Protein AF-0000000078811453 (afdb_homodimer)

Foldseek 3Di:
DVVLVVQDDAFQAFDQDADDPVVLVVLLVVLLPFDADVPLLQKDKDKDQDQVLLVLCCVLLVNRPSSNRFRIKIWMKGHCPVVCVVQVVVVHHDPQLAQVNVVRSLVSRVSSVVSSQSVLSVVQKHKHKRQSCLLRFVSVCVSVVPAARITTGIMMGMHHHPDRDDDDDDWDPVVPDDDPDDDDDDPVNVCVRCVVVQPDPVLVVLCVVVVHDGSVCCCDPPPPHPVSVVVSVVVSVVVSVVSRHHD/DVVLVVQDDAFQAFDQDADDPVNLVVLLVVLLPFDADVPLLQKDKDKDQDQVLLVLCCVLLVNRPSSNRFRIKIWMKGHCPVVCVVQVVVVHHDPQLAQVNSVRSLVSRVSSVVSSQSVLSVVQKHKHKRQSCLLRFVSVCVSVVPAARITTGIMMGMHHHPDRDDDADDWDPVVPDDDPDDDDDDPVRVCVRCVVVQPDPVLVVLCVVVVHDGSVCCCDPPPPHPVSVVVSVVVSVVVSVVSRHHD

InterPro domains:
  IPR000415 Nitroreductase-like [G3DSA:3.40.109.10] (1-247)
  IPR000415 Nitroreductase-like [SSF55469] (2-246)
  IPR016446 Flavin oxidoreductase Frp family [PIRSF005426] (1-246)
  IPR016446 Flavin oxidoreductase Frp family [PTHR43425] (2-246)
  IPR016446 Flavin oxidoreductase Frp family [cd02146] (1-229)
  IPR029479 Nitroreductase [PF00881] (5-160)

Secondary structure (DSSP, 8-state):
-HHHHHT------B-SPPPPHHHHHHHHHHHTTS--GGG---EEEEEE--HHHHHHHGGGGTT-HHHHHSSEEEEEEEE-HHHHHHHHHTT------SHHHHHHHHHHHHHHHHHHHHHHHHTT-EEEEEGGGGTSHHHHHHHHT--TTEEEEEEEEEE-BS--PPPPP---GGGTEEESS--PPPHHHHHHHHHHHHHSHHHHHHHHHTT-SSHHHIIIIIIS-HHHHHHHHHHHHHHHHHTTS--/-HHHHHT------B-SPPPPHHHHHHHHHHHTTS--GGG---EEEEEE--HHHHHHHGGGGTT-HHHHHSSEEEEEEEE-HHHHHHHHHTT------SHHHHHHHHHHHHHHHHHHHHHHHHTT-EEEEEGGGGTSHHHHHHHHT--TTEEEEEEEEEE-BS--PPPPP---GGGTEEESS--PPPHHHHHHHHHHHHHSHHHHHHHHHTT-SSHHHHIIIIIS-HHHHHHHHHHHHHHHHHTTS--

Solvent-accessible surface area (backbone atoms only — not comparable to full-atom values): 25233 Å² total; per-residue (Å²): 98,66,67,54,43,65,64,46,56,74,32,70,48,47,32,86,58,69,77,56,66,68,58,53,49,49,44,50,51,43,14,64,49,40,75,46,68,90,70,63,63,24,34,33,36,32,43,35,64,52,67,68,59,29,56,68,48,20,65,41,48,74,56,45,65,36,54,64,56,26,44,34,35,36,38,38,17,22,24,51,38,68,55,44,53,45,17,53,74,39,82,20,68,72,48,64,43,22,51,41,42,44,52,52,14,42,51,26,26,44,30,26,51,42,43,28,52,55,51,38,42,69,72,61,34,27,38,31,81,35,73,38,31,48,61,31,39,65,59,48,35,62,72,28,50,48,52,64,36,39,44,63,57,37,31,34,31,34,27,36,54,63,60,83,68,81,68,76,87,75,70,56,62,74,76,30,52,27,72,61,32,56,72,82,77,48,76,66,51,46,51,64,55,42,47,62,63,61,66,36,67,70,46,47,48,51,18,60,75,65,72,45,92,28,59,40,29,43,44,26,70,67,75,56,22,34,69,59,42,50,50,32,20,54,49,41,55,52,49,38,40,71,24,37,28,60,103,98,66,66,54,42,66,65,46,54,74,31,70,47,45,32,87,58,70,76,55,66,68,58,54,49,49,44,50,51,43,14,65,49,42,75,46,69,90,72,62,63,25,34,33,35,31,41,36,63,53,67,68,59,29,57,68,48,19,64,42,48,74,56,44,64,37,54,64,56,26,45,34,36,37,39,37,17,21,23,52,38,69,55,42,52,45,17,54,74,40,82,22,65,72,47,64,43,22,50,43,43,44,51,52,15,41,50,25,26,43,30,25,51,43,42,28,52,52,50,39,42,70,72,61,33,29,38,31,83,36,73,38,31,49,60,32,38,63,57,47,34,63,73,28,52,48,54,64,38,39,44,62,57,37,31,36,32,34,27,36,54,62,59,83,66,81,69,77,87,75,70,56,62,75,75,31,52,24,74,60,33,57,73,85,78,50,73,66,51,46,51,64,55,43,47,63,64,62,65,35,66,70,44,47,48,51,18,59,76,65,70,44,94,29,61,42,29,42,42,26,70,64,76,55,22,34,70,58,41,49,51,32,22,54,48,41,55,52,48,39,41,73,25,36,29,60,103

Structure (mmCIF, N/CA/C/O backbone):
data_AF-0000000078811453-model_v1
#
loop_
_entity.id
_entity.type
_entity.pdbx_description
1 polymer 'Nitroreductase domain-containing protein'
#
loop_
_atom_site.group_PDB
_atom_site.id
_atom_site.type_symbol
_atom_site.label_atom_id
_atom_site.label_alt_id
_atom_site.label_comp_id
_atom_site.label_asym_id
_atom_site.label_entity_id
_atom_site.label_seq_id
_atom_site.pdbx_PDB_ins_code
_atom_site.Cartn_x
_atom_site.Cartn_y
_atom_site.Cartn_z
_atom_site.occupancy
_atom_site.B_iso_or_equiv
_atom_site.auth_seq_id
_atom_site.auth_comp_id
_atom_site.auth_asym_id
_atom_site.auth_atom_id
_atom_site.pdbx_PDB_model_num
ATOM 1 N N . MET A 1 1 ? 2.217 -11.617 17.172 1 82.31 1 MET A N 1
ATOM 2 C CA . MET A 1 1 ? 2.178 -10.945 15.867 1 82.31 1 MET A CA 1
ATOM 3 C C . MET A 1 1 ? 2.861 -11.781 14.797 1 82.31 1 MET A C 1
ATOM 5 O O . MET A 1 1 ? 2.25 -12.117 13.781 1 82.31 1 MET A O 1
ATOM 9 N N . PHE A 1 2 ? 3.971 -12.281 15.203 1 90.19 2 PHE A N 1
ATOM 10 C CA . PHE A 1 2 ? 4.719 -13.062 14.219 1 90.19 2 PHE A CA 1
ATOM 11 C C . PHE A 1 2 ? 3.953 -14.32 13.828 1 90.19 2 PHE A C 1
ATOM 13 O O . PHE A 1 2 ? 3.803 -14.617 12.641 1 90.19 2 PHE A O 1
ATOM 20 N N . GLU A 1 3 ? 3.373 -14.906 14.844 1 94.06 3 GLU A N 1
ATOM 21 C CA . GLU A 1 3 ? 2.645 -16.141 14.57 1 94.06 3 GLU A CA 1
ATOM 22 C C . GLU A 1 3 ? 1.384 -15.867 13.758 1 94.06 3 GLU A C 1
ATOM 24 O O . GLU A 1 3 ? 1.032 -16.641 12.867 1 94.06 3 GLU A O 1
ATOM 29 N N . THR A 1 4 ? 0.719 -14.758 14.086 1 95.06 4 THR A N 1
ATOM 30 C CA . THR A 1 4 ? -0.483 -14.375 13.352 1 95.06 4 THR A CA 1
ATOM 31 C C . THR A 1 4 ? -0.162 -14.125 11.883 1 95.06 4 THR A C 1
ATOM 33 O O . THR A 1 4 ? -0.868 -14.609 10.992 1 95.06 4 THR A O 1
ATOM 36 N N . VAL A 1 5 ? 0.949 -13.445 11.602 1 97.12 5 VAL A N 1
ATOM 37 C CA . VAL A 1 5 ? 1.33 -13.117 10.234 1 97.12 5 VAL A CA 1
ATOM 38 C C . VAL A 1 5 ? 1.809 -14.375 9.508 1 97.12 5 VAL A C 1
ATOM 40 O O . VAL A 1 5 ? 1.456 -14.602 8.352 1 97.12 5 VAL A O 1
ATOM 43 N N . LYS A 1 6 ? 2.555 -15.219 10.219 1 96.75 6 LYS A N 1
ATOM 44 C CA . LYS A 1 6 ? 3.088 -16.438 9.617 1 96.75 6 LYS A CA 1
ATOM 45 C C . LYS A 1 6 ? 1.965 -17.391 9.211 1 96.75 6 LYS A C 1
ATOM 47 O O . LYS A 1 6 ? 2.113 -18.156 8.266 1 96.75 6 LYS A O 1
ATOM 52 N N . ASN A 1 7 ? 0.853 -17.297 9.914 1 95.5 7 ASN A N 1
ATOM 53 C CA . ASN A 1 7 ? -0.249 -18.219 9.664 1 95.5 7 ASN A CA 1
ATOM 54 C C . ASN A 1 7 ? -1.373 -17.562 8.875 1 95.5 7 ASN A C 1
ATOM 56 O O . ASN A 1 7 ? -2.477 -18.094 8.781 1 95.5 7 ASN A O 1
ATOM 60 N N . ARG A 1 8 ? -1.13 -16.5 8.266 1 96.69 8 ARG A N 1
ATOM 61 C CA . ARG A 1 8 ? -2.154 -15.75 7.559 1 96.69 8 ARG A CA 1
ATOM 62 C C . ARG A 1 8 ? -2.721 -16.547 6.391 1 96.69 8 ARG A C 1
ATOM 64 O O . ARG A 1 8 ? -1.98 -17.234 5.684 1 96.69 8 ARG A O 1
ATOM 71 N N . ARG A 1 9 ? -4.016 -16.406 6.305 1 96 9 ARG A N 1
ATOM 72 C CA . ARG A 1 9 ? -4.801 -16.922 5.191 1 96 9 ARG A CA 1
ATOM 73 C C . ARG A 1 9 ? -5.914 -15.961 4.801 1 96 9 ARG A C 1
ATOM 75 O O . ARG A 1 9 ? -6.441 -15.234 5.652 1 96 9 ARG A O 1
ATOM 82 N N . THR A 1 10 ? -6.199 -15.984 3.518 1 97.69 10 THR A N 1
ATOM 83 C CA . THR A 1 10 ? -7.391 -15.258 3.094 1 97.69 10 THR A CA 1
ATOM 84 C C . THR A 1 10 ? -8.656 -16 3.516 1 97.69 10 THR A C 1
ATOM 86 O O . THR A 1 10 ? -8.789 -17.203 3.271 1 97.69 10 THR A O 1
ATOM 89 N N . ILE A 1 11 ? -9.531 -15.312 4.219 1 98.38 11 ILE A N 1
ATOM 90 C CA . ILE A 1 11 ? -10.789 -15.883 4.695 1 98.38 11 ILE A CA 1
ATOM 91 C C . ILE A 1 11 ? -11.945 -15.359 3.85 1 98.38 11 ILE A C 1
ATOM 93 O O . ILE A 1 11 ? -12.18 -14.148 3.789 1 98.38 11 ILE A O 1
ATOM 97 N N . ARG A 1 12 ? -12.773 -16.281 3.268 1 98 12 ARG A N 1
ATOM 98 C CA . ARG A 1 12 ? -13.828 -15.852 2.357 1 98 12 ARG A CA 1
ATOM 99 C C . ARG A 1 12 ? -15.195 -16.297 2.865 1 98 12 ARG A C 1
ATOM 101 O O . ARG A 1 12 ? -16.219 -16 2.246 1 98 12 ARG A O 1
ATOM 108 N N . LYS A 1 13 ? -15.203 -17.047 3.936 1 98.31 13 LYS A N 1
ATOM 109 C CA . LYS A 1 13 ? -16.422 -17.469 4.609 1 98.31 13 LYS A CA 1
ATOM 110 C C . LYS A 1 13 ? -16.453 -17 6.062 1 98.31 13 LYS A C 1
ATOM 112 O O . LYS A 1 13 ? -15.484 -17.219 6.801 1 98.31 13 LYS A O 1
ATOM 117 N N . TYR A 1 14 ? -17.562 -16.422 6.457 1 98.44 14 TYR A N 1
ATOM 118 C CA . TYR A 1 14 ? -17.625 -15.797 7.773 1 98.44 14 TYR A CA 1
ATOM 119 C C . TYR A 1 14 ? -18.797 -16.359 8.57 1 98.44 14 TYR A C 1
ATOM 121 O O . TYR A 1 14 ? -19.828 -16.75 8 1 98.44 14 TYR A O 1
ATOM 129 N N . LEU A 1 15 ? -18.609 -16.359 9.852 1 97.94 15 LEU A N 1
ATOM 130 C CA . LEU A 1 15 ? -19.75 -16.594 10.742 1 97.94 15 LEU A CA 1
ATOM 131 C C . LEU A 1 15 ? -20.734 -15.438 10.664 1 97.94 15 LEU A C 1
ATOM 133 O O . LEU A 1 15 ? -20.375 -14.328 10.273 1 97.94 15 LEU A O 1
ATOM 137 N N . LEU A 1 16 ? -21.953 -15.68 11.164 1 94.94 16 LEU A N 1
ATOM 138 C CA . LEU A 1 16 ? -23 -14.664 11.156 1 94.94 16 LEU A CA 1
ATOM 139 C C . LEU A 1 16 ? -22.766 -13.641 12.266 1 94.94 16 LEU A C 1
ATOM 141 O O . LEU A 1 16 ? -23.328 -12.547 12.227 1 94.94 16 LEU A O 1
ATOM 145 N N . LYS A 1 17 ? -21.922 -13.977 13.109 1 97 17 LYS A N 1
ATOM 146 C CA . LYS A 1 17 ? -21.625 -13.102 14.234 1 97 17 LYS A CA 1
ATOM 147 C C . LYS A 1 17 ? -21.078 -11.758 13.75 1 97 17 LYS A C 1
ATOM 149 O O . LYS A 1 17 ? -20.109 -11.703 13 1 97 17 LYS A O 1
ATOM 154 N N . ASP A 1 18 ? -21.734 -10.648 14.203 1 97.44 18 ASP A N 1
ATOM 155 C CA . ASP A 1 18 ? -21.328 -9.305 13.812 1 97.44 18 ASP A CA 1
ATOM 156 C C . ASP A 1 18 ? -20.062 -8.875 14.578 1 97.44 18 ASP A C 1
ATOM 158 O O . ASP A 1 18 ? -19.688 -9.516 15.555 1 97.44 18 ASP A O 1
ATOM 162 N N . ILE A 1 19 ? -19.422 -7.844 14.062 1 98.44 19 ILE A N 1
ATOM 163 C CA . ILE A 1 19 ? -18.312 -7.207 14.75 1 98.44 19 ILE A CA 1
ATOM 164 C C . ILE A 1 19 ? -18.812 -6.02 15.57 1 98.44 19 ILE A C 1
ATOM 166 O O . ILE A 1 19 ? -19.453 -5.113 15.023 1 98.44 19 ILE A O 1
ATOM 170 N N . ALA A 1 20 ? -18.531 -5.969 16.844 1 98.19 20 ALA A N 1
ATOM 171 C CA . ALA A 1 20 ? -18.953 -4.852 17.688 1 98.19 20 ALA A CA 1
ATOM 172 C C . ALA A 1 20 ? -18.375 -3.535 17.172 1 98.19 20 ALA A C 1
ATOM 174 O O . ALA A 1 20 ? -17.188 -3.459 16.828 1 98.19 20 ALA A O 1
ATOM 175 N N . PRO A 1 21 ? -19.234 -2.512 17.125 1 97.62 21 PRO A N 1
ATOM 176 C CA . PRO A 1 21 ? -18.75 -1.218 16.625 1 97.62 21 PRO A CA 1
ATOM 177 C C . PRO A 1 21 ? -17.531 -0.713 17.375 1 97.62 21 PRO A C 1
ATOM 179 O O . PRO A 1 21 ? -16.609 -0.141 16.781 1 97.62 21 PRO A O 1
ATOM 182 N N . ASP A 1 22 ? -17.484 -0.909 18.641 1 98.19 22 ASP A N 1
ATOM 183 C CA . ASP A 1 22 ? -16.359 -0.442 19.453 1 98.19 22 ASP A CA 1
ATOM 184 C C . ASP A 1 22 ? -15.062 -1.122 19.016 1 98.19 22 ASP A C 1
ATOM 186 O O . ASP A 1 22 ? -14.008 -0.486 18.969 1 98.19 22 ASP A O 1
ATOM 190 N N . LEU A 1 23 ? -15.141 -2.422 18.766 1 98.5 23 LEU A N 1
ATOM 191 C CA . LEU A 1 23 ? -13.961 -3.154 18.312 1 98.5 23 LEU A CA 1
ATOM 192 C C . LEU A 1 23 ? -13.5 -2.635 16.953 1 98.5 23 LEU A C 1
ATOM 194 O O . LEU A 1 23 ? -12.312 -2.367 16.75 1 98.5 23 LEU A O 1
ATOM 198 N N . LEU A 1 24 ? -14.453 -2.471 16.016 1 98.75 24 LEU A N 1
ATOM 199 C CA . LEU A 1 24 ? -14.109 -1.989 14.68 1 98.75 24 LEU A CA 1
ATOM 200 C C . LEU A 1 24 ? -13.484 -0.6 14.75 1 98.75 24 LEU A C 1
ATOM 202 O O . LEU A 1 24 ? -12.477 -0.335 14.086 1 98.75 24 LEU A O 1
ATOM 206 N N . ASN A 1 25 ? -14.07 0.237 15.539 1 98.56 25 ASN A N 1
ATOM 207 C CA . ASN A 1 25 ? -13.562 1.596 15.68 1 98.56 25 ASN A CA 1
ATOM 208 C C . ASN A 1 25 ? -12.156 1.607 16.281 1 98.56 25 ASN A C 1
ATOM 210 O O . ASN A 1 25 ? -11.297 2.381 15.844 1 98.56 25 ASN A O 1
ATOM 214 N N . ASP A 1 26 ? -11.945 0.775 17.25 1 98.38 26 ASP A N 1
ATOM 215 C CA . ASP A 1 26 ? -10.625 0.692 17.875 1 98.38 26 ASP A CA 1
ATOM 216 C C . ASP A 1 26 ? -9.578 0.209 16.875 1 98.38 26 ASP A C 1
ATOM 218 O O . ASP A 1 26 ? -8.461 0.736 16.828 1 98.38 26 ASP A O 1
ATOM 222 N N . LEU A 1 27 ? -9.906 -0.795 16.094 1 98.69 27 LEU A N 1
ATOM 223 C CA . LEU A 1 27 ? -9.008 -1.32 15.07 1 98.69 27 LEU A CA 1
ATOM 224 C C . LEU A 1 27 ? -8.672 -0.247 14.039 1 98.69 27 LEU A C 1
ATOM 226 O O . LEU A 1 27 ? -7.508 -0.077 13.672 1 98.69 27 LEU A O 1
ATOM 230 N N . LEU A 1 28 ? -9.703 0.5 13.586 1 98.81 28 LEU A N 1
ATOM 231 C CA . LEU A 1 28 ? -9.484 1.553 12.602 1 98.81 28 LEU A CA 1
ATOM 232 C C . LEU A 1 28 ? -8.656 2.689 13.188 1 98.81 28 LEU A C 1
ATOM 234 O O . LEU A 1 28 ? -7.664 3.109 12.594 1 98.81 28 LEU A O 1
ATOM 238 N N . GLU A 1 29 ? -9.008 3.1 14.352 1 98.31 29 GLU A N 1
ATOM 239 C CA . GLU A 1 29 ? -8.273 4.188 14.992 1 98.31 29 GLU A CA 1
ATOM 240 C C . GLU A 1 29 ? -6.805 3.83 15.18 1 98.31 29 GLU A C 1
ATOM 242 O O . GLU A 1 29 ? -5.922 4.648 14.906 1 98.31 29 GLU A O 1
ATOM 247 N N . THR A 1 30 ? -6.559 2.627 15.672 1 98.44 30 THR A N 1
ATOM 248 C CA . THR A 1 30 ? -5.188 2.17 15.867 1 98.44 30 THR A CA 1
ATOM 249 C C . THR A 1 30 ? -4.449 2.08 14.531 1 98.44 30 THR A C 1
ATOM 251 O O . THR A 1 30 ? -3.277 2.443 14.438 1 98.44 30 THR A O 1
ATOM 254 N N . SER A 1 31 ? -5.152 1.652 13.484 1 98.62 31 SER A N 1
ATOM 255 C CA . SER A 1 31 ? -4.516 1.512 12.18 1 98.62 31 SER A CA 1
ATOM 256 C C . SER A 1 31 ? -4.121 2.869 11.602 1 98.62 31 SER A C 1
ATOM 258 O O . SER A 1 31 ? -3.174 2.967 10.82 1 98.62 31 SER A O 1
ATOM 260 N N . PHE A 1 32 ? -4.75 3.941 12.047 1 98.5 32 PHE A N 1
ATOM 261 C CA . PHE A 1 32 ? -4.461 5.285 11.562 1 98.5 32 PHE A CA 1
ATOM 262 C C . PHE A 1 32 ? -3.127 5.781 12.109 1 98.5 32 PHE A C 1
ATOM 264 O O . PHE A 1 32 ? -2.635 6.836 11.695 1 98.5 32 PHE A O 1
ATOM 271 N N . ARG A 1 33 ? -2.428 4.969 12.922 1 98.31 33 ARG A N 1
ATOM 272 C CA . ARG A 1 33 ? -1.082 5.281 13.391 1 98.31 33 ARG A CA 1
ATOM 273 C C . ARG A 1 33 ? -0.036 4.895 12.352 1 98.31 33 ARG A C 1
ATOM 275 O O . ARG A 1 33 ? 1.157 5.133 12.547 1 98.31 33 ARG A O 1
ATOM 282 N N . ALA A 1 34 ? -0.487 4.336 11.234 1 98.12 34 ALA A N 1
ATOM 283 C CA . ALA A 1 34 ? 0.442 4.059 10.141 1 98.12 34 ALA A CA 1
ATOM 284 C C . ALA A 1 34 ? 1.152 5.332 9.688 1 98.12 34 ALA A C 1
ATOM 286 O O . ALA A 1 34 ? 0.644 6.438 9.883 1 98.12 34 ALA A O 1
ATOM 287 N N . SER A 1 35 ? 2.393 5.152 9.133 1 97.94 35 SER A N 1
ATOM 288 C CA . SER A 1 35 ? 3.131 6.285 8.586 1 97.94 35 SER A CA 1
ATOM 289 C C . SER A 1 35 ? 2.32 7.004 7.508 1 97.94 35 SER A C 1
ATOM 291 O O . SER A 1 35 ? 1.513 6.383 6.812 1 97.94 35 SER A O 1
ATOM 293 N N . THR A 1 36 ? 2.453 8.312 7.438 1 97.31 36 THR A N 1
ATOM 294 C CA . THR A 1 36 ? 1.749 9.133 6.457 1 97.31 36 THR A CA 1
ATOM 295 C C . THR A 1 36 ? 2.701 10.117 5.789 1 97.31 36 THR A C 1
ATOM 297 O O . THR A 1 36 ? 3.711 10.508 6.379 1 97.31 36 THR A O 1
ATOM 300 N N . MET A 1 37 ? 2.385 10.422 4.59 1 96.12 37 MET A N 1
ATOM 301 C CA . MET A 1 37 ? 3.105 11.492 3.906 1 96.12 37 MET A CA 1
ATOM 302 C C . MET A 1 37 ? 2.834 12.844 4.57 1 96.12 37 MET A C 1
ATOM 304 O O . MET A 1 37 ? 1.691 13.297 4.613 1 96.12 37 MET A O 1
ATOM 308 N N . GLY A 1 38 ? 3.865 13.406 5.137 1 94.88 38 GLY A N 1
ATOM 309 C CA . GLY A 1 38 ? 3.801 14.758 5.656 1 94.88 38 GLY A CA 1
ATOM 310 C C . GLY A 1 38 ? 2.814 14.914 6.801 1 94.88 38 GLY A C 1
ATOM 311 O O . GLY A 1 38 ? 2.412 16.031 7.133 1 94.88 38 GLY A O 1
ATOM 312 N N . GLY A 1 39 ? 2.33 13.82 7.309 1 96.56 39 GLY A N 1
ATOM 313 C CA . GLY A 1 39 ? 1.313 13.906 8.344 1 96.56 39 GLY A CA 1
ATOM 314 C C . GLY A 1 39 ? -0.032 14.375 7.824 1 96.56 39 GLY A C 1
ATOM 315 O O . GLY A 1 39 ? -0.881 14.82 8.594 1 96.56 39 GLY A O 1
ATOM 316 N N . MET A 1 40 ? -0.294 14.242 6.539 1 98 40 MET A N 1
ATOM 317 C CA . MET A 1 40 ? -1.49 14.797 5.91 1 98 40 MET A CA 1
ATOM 318 C C . MET A 1 40 ? -2.668 13.836 6.039 1 98 40 MET A C 1
ATOM 320 O O . MET A 1 40 ? -3.822 14.242 5.906 1 98 40 MET A O 1
ATOM 324 N N . GLN A 1 41 ? -2.381 12.539 6.328 1 98.56 41 GLN A N 1
ATOM 325 C CA . GLN A 1 41 ? -3.418 11.539 6.555 1 98.56 41 GLN A CA 1
ATOM 326 C C . GLN A 1 41 ? -4.402 11.484 5.391 1 98.56 41 GLN A C 1
ATOM 328 O O . GLN A 1 41 ? -5.594 11.742 5.566 1 98.56 41 GLN A O 1
ATOM 333 N N . LEU A 1 42 ? -3.938 11.031 4.223 1 98.81 42 LEU A N 1
ATOM 334 C CA . LEU A 1 42 ? -4.605 11.141 2.932 1 98.81 42 LEU A CA 1
ATOM 335 C C . LEU A 1 42 ? -5.41 9.883 2.625 1 98.81 42 LEU A C 1
ATOM 337 O O . LEU A 1 42 ? -5.262 9.297 1.551 1 98.81 42 LEU A O 1
ATOM 341 N N . TYR A 1 43 ? -6.32 9.508 3.521 1 98.88 43 TYR A N 1
ATOM 342 C CA . TYR A 1 43 ? -7.121 8.305 3.369 1 98.88 43 TYR A CA 1
ATOM 343 C C . TYR A 1 43 ? -8.508 8.484 3.973 1 98.88 43 TYR A C 1
ATOM 345 O O . TYR A 1 43 ? -8.711 9.344 4.836 1 98.88 43 TYR A O 1
ATOM 353 N N . SER A 1 44 ? -9.453 7.711 3.5 1 98.94 44 SER A N 1
ATOM 354 C CA . SER A 1 44 ? -10.773 7.523 4.094 1 98.94 44 SER A CA 1
ATOM 355 C C . SER A 1 44 ? -11.219 6.066 4 1 98.94 44 SER A C 1
ATOM 357 O O . SER A 1 44 ? -10.773 5.332 3.117 1 98.94 44 SER A O 1
ATOM 359 N N . VAL A 1 45 ? -12.062 5.691 4.93 1 98.94 45 VAL A N 1
ATOM 360 C CA . VAL A 1 45 ? -12.633 4.348 4.953 1 98.94 45 VAL A CA 1
ATOM 361 C C . VAL A 1 45 ? -14.156 4.438 4.977 1 98.94 45 VAL A C 1
ATOM 363 O O . VAL A 1 45 ? -14.727 5.133 5.82 1 98.94 45 VAL A O 1
ATOM 366 N N . ILE A 1 46 ? -14.781 3.783 4.066 1 98.94 46 ILE A N 1
ATOM 367 C CA . ILE A 1 46 ? -16.234 3.648 4.094 1 98.94 46 ILE A CA 1
ATOM 368 C C . ILE A 1 46 ? -16.609 2.301 4.703 1 98.94 46 ILE A C 1
ATOM 370 O O . ILE A 1 46 ? -16.234 1.248 4.176 1 98.94 46 ILE A O 1
ATOM 374 N N . VAL A 1 47 ? -17.344 2.352 5.766 1 98.94 47 VAL A N 1
ATOM 375 C CA . VAL A 1 47 ? -17.828 1.157 6.449 1 98.94 47 VAL A CA 1
ATOM 376 C C . VAL A 1 47 ? -19.234 0.808 5.938 1 98.94 47 VAL A C 1
ATOM 378 O O . VAL A 1 47 ? -20.172 1.602 6.07 1 98.94 47 VAL A O 1
ATOM 381 N N . THR A 1 48 ? -19.375 -0.337 5.375 1 98.88 48 THR A N 1
ATOM 382 C CA . THR A 1 48 ? -20.656 -0.807 4.863 1 98.88 48 THR A CA 1
ATOM 383 C C . THR A 1 48 ? -21.141 -2.02 5.652 1 98.88 48 THR A C 1
ATOM 385 O O . THR A 1 48 ? -20.453 -3.051 5.695 1 98.88 48 THR A O 1
ATOM 388 N N . ARG A 1 49 ? -22.297 -1.939 6.301 1 98.19 49 ARG A N 1
ATOM 389 C CA . ARG A 1 49 ? -22.953 -3.012 7.051 1 98.19 49 ARG A CA 1
ATOM 390 C C . ARG A 1 49 ? -24.328 -3.318 6.477 1 98.19 49 ARG A C 1
ATOM 392 O O . ARG A 1 49 ? -24.812 -4.445 6.598 1 98.19 49 ARG A O 1
ATOM 399 N N . ASP A 1 50 ? -24.922 -2.316 5.863 1 98.19 50 ASP A N 1
ATOM 400 C CA . ASP A 1 50 ? -26.281 -2.41 5.352 1 98.19 50 ASP A CA 1
ATOM 401 C C . ASP A 1 50 ? -26.375 -3.438 4.227 1 98.19 50 ASP A C 1
ATOM 403 O O . ASP A 1 50 ? -25.594 -3.398 3.277 1 98.19 50 ASP A O 1
ATOM 407 N N . THR A 1 51 ? -27.359 -4.285 4.344 1 97.81 51 THR A N 1
ATOM 408 C CA . THR A 1 51 ? -27.531 -5.371 3.385 1 97.81 51 THR A CA 1
ATOM 409 C C . THR A 1 51 ? -27.781 -4.82 1.985 1 97.81 51 THR A C 1
ATOM 411 O O . THR A 1 51 ? -27.25 -5.34 1.001 1 97.81 51 THR A O 1
ATOM 414 N N . GLU A 1 52 ? -28.547 -3.83 1.878 1 98.44 52 GLU A N 1
ATOM 415 C CA . GLU A 1 52 ? -28.859 -3.248 0.576 1 98.44 52 GLU A CA 1
ATOM 416 C C . GLU A 1 52 ? -27.625 -2.623 -0.062 1 98.44 52 GLU A C 1
ATOM 418 O O . GLU A 1 52 ? -27.422 -2.73 -1.273 1 98.44 52 GLU A O 1
ATOM 423 N N . MET A 1 53 ? -26.859 -1.935 0.755 1 98.69 53 MET A N 1
ATOM 424 C CA . MET A 1 53 ? -25.641 -1.313 0.235 1 98.69 53 MET A CA 1
ATOM 425 C C . MET A 1 53 ? -24.656 -2.371 -0.219 1 98.69 53 MET A C 1
ATOM 427 O O . MET A 1 53 ? -23.969 -2.195 -1.23 1 98.69 53 MET A O 1
ATOM 431 N N . LYS A 1 54 ? -24.484 -3.443 0.533 1 98.69 54 LYS A N 1
ATOM 432 C CA . LYS A 1 54 ? -23.625 -4.539 0.112 1 98.69 54 LYS A CA 1
ATOM 433 C C . LYS A 1 54 ? -24.094 -5.137 -1.209 1 98.69 54 LYS A C 1
ATOM 435 O O . LYS A 1 54 ? -23.281 -5.496 -2.062 1 98.69 54 LYS A O 1
ATOM 440 N N . GLU A 1 55 ? -25.391 -5.246 -1.374 1 98.5 55 GLU A N 1
ATOM 441 C CA . GLU A 1 55 ? -25.953 -5.734 -2.627 1 98.5 55 GLU A CA 1
ATOM 442 C C . GLU A 1 55 ? -25.594 -4.812 -3.789 1 98.5 55 GLU A C 1
ATOM 444 O O . GLU A 1 55 ? -25.297 -5.277 -4.891 1 98.5 55 GLU A O 1
ATOM 449 N N . LYS A 1 56 ? -25.672 -3.539 -3.555 1 98.69 56 LYS A N 1
ATOM 450 C CA . LYS A 1 56 ? -25.344 -2.551 -4.578 1 98.69 56 LYS A CA 1
ATOM 451 C C . LYS A 1 56 ? -23.859 -2.6 -4.938 1 98.69 56 LYS A C 1
ATOM 453 O O . LYS A 1 56 ? -23.484 -2.342 -6.082 1 98.69 56 LYS A O 1
ATOM 458 N N . LEU A 1 57 ? -22.984 -2.992 -3.998 1 98.75 57 LEU A N 1
ATOM 459 C CA . LEU A 1 57 ? -21.547 -3.045 -4.211 1 98.75 57 LEU A CA 1
ATOM 460 C C . LEU A 1 57 ? -21.156 -4.34 -4.914 1 98.75 57 LEU A C 1
ATOM 462 O O . LEU A 1 57 ? -20.109 -4.395 -5.582 1 98.75 57 LEU A O 1
ATOM 466 N N . SER A 1 58 ? -21.938 -5.34 -4.758 1 98.62 58 SER A N 1
ATOM 467 C CA . SER A 1 58 ? -21.578 -6.707 -5.117 1 98.62 58 SER A CA 1
ATOM 468 C C . SER A 1 58 ? -21.203 -6.812 -6.59 1 98.62 58 SER A C 1
ATOM 470 O O . SER A 1 58 ? -20.234 -7.48 -6.941 1 98.62 58 SER A O 1
ATOM 472 N N . PRO A 1 59 ? -21.938 -6.062 -7.547 1 98.62 59 PRO A N 1
ATOM 473 C CA . PRO A 1 59 ? -21.578 -6.188 -8.969 1 98.62 59 PRO A CA 1
ATOM 474 C C . PRO A 1 59 ? -20.172 -5.684 -9.273 1 98.62 59 PRO A C 1
ATOM 476 O O . PRO A 1 59 ? -19.5 -6.227 -10.148 1 98.62 59 PRO A O 1
ATOM 479 N N . ALA A 1 60 ? -19.703 -4.668 -8.562 1 98.5 60 ALA A N 1
ATOM 480 C CA . ALA A 1 60 ? -18.359 -4.148 -8.773 1 98.5 60 ALA A CA 1
ATOM 481 C C . ALA A 1 60 ? -17.297 -5.203 -8.445 1 98.5 60 ALA A C 1
ATOM 483 O O . ALA A 1 60 ? -16.172 -5.121 -8.922 1 98.5 60 ALA A O 1
ATOM 484 N N . HIS A 1 61 ? -17.703 -6.152 -7.625 1 98.5 61 HIS A N 1
ATOM 485 C CA . HIS A 1 61 ? -16.797 -7.203 -7.191 1 98.5 61 HIS A CA 1
ATOM 486 C C . HIS A 1 61 ? -17.172 -8.547 -7.809 1 98.5 61 HIS A C 1
ATOM 488 O O . HIS A 1 61 ? -16.984 -9.594 -7.184 1 98.5 61 HIS A O 1
ATOM 494 N N . PHE A 1 62 ? -17.781 -8.492 -8.93 1 97.5 62 PHE A N 1
ATOM 495 C CA . PHE A 1 62 ? -18.156 -9.656 -9.727 1 97.5 62 PHE A CA 1
ATOM 496 C C . PHE A 1 62 ? -19.078 -10.578 -8.938 1 97.5 62 PHE A C 1
ATOM 498 O O . PHE A 1 62 ? -19.016 -11.797 -9.086 1 97.5 62 PHE A O 1
ATOM 505 N N . ASN A 1 63 ? -19.844 -10.117 -8.023 1 97.94 63 ASN A N 1
ATOM 506 C CA . ASN A 1 63 ? -20.844 -10.812 -7.215 1 97.94 63 ASN A CA 1
ATOM 507 C C . ASN A 1 63 ? -20.219 -11.93 -6.383 1 97.94 63 ASN A C 1
ATOM 509 O O . ASN A 1 63 ? -20.844 -12.969 -6.164 1 97.94 63 ASN A O 1
ATOM 513 N N . GLN A 1 64 ? -18.969 -11.719 -6.016 1 97 64 GLN A N 1
ATOM 514 C CA . GLN A 1 64 ? -18.359 -12.664 -5.078 1 97 64 GLN A CA 1
ATOM 515 C C . GLN A 1 64 ? -19.156 -12.742 -3.785 1 97 64 GLN A C 1
ATOM 517 O O . GLN A 1 64 ? -19.5 -11.719 -3.193 1 97 64 GLN A O 1
ATOM 522 N N . PRO A 1 65 ? -19.391 -13.938 -3.24 1 96.94 65 PRO A N 1
ATOM 523 C CA . PRO A 1 65 ? -20.344 -14.125 -2.148 1 96.94 65 PRO A CA 1
ATOM 524 C C . PRO A 1 65 ? -19.922 -13.406 -0.866 1 96.94 65 PRO A C 1
ATOM 526 O O . PRO A 1 65 ? -20.781 -12.969 -0.09 1 96.94 65 PRO A O 1
ATOM 529 N N . MET A 1 66 ? -18.656 -13.258 -0.619 1 96.31 66 MET A N 1
ATOM 530 C CA . MET A 1 66 ? -18.203 -12.711 0.657 1 96.31 66 MET A CA 1
ATOM 531 C C . MET A 1 66 ? -18.594 -11.242 0.79 1 96.31 66 MET A C 1
ATOM 533 O O . MET A 1 66 ? -18.656 -10.711 1.9 1 96.31 66 MET A O 1
ATOM 537 N N . VAL A 1 67 ? -18.844 -10.547 -0.35 1 98.31 67 VAL A N 1
ATOM 538 C CA . VAL A 1 67 ? -19.25 -9.141 -0.274 1 98.31 67 VAL A CA 1
ATOM 539 C C . VAL A 1 67 ? -20.609 -9.031 0.429 1 98.31 67 VAL A C 1
ATOM 541 O O . VAL A 1 67 ? -20.781 -8.211 1.327 1 98.31 67 VAL A O 1
ATOM 544 N N . LYS A 1 68 ? -21.5 -9.953 0.131 1 97.88 68 LYS A N 1
ATOM 545 C CA . LYS A 1 68 ? -22.844 -9.938 0.723 1 97.88 68 LYS A CA 1
ATOM 546 C C . LYS A 1 68 ? -22.844 -10.609 2.09 1 97.88 68 LYS A C 1
ATOM 548 O O . LYS A 1 68 ? -23.578 -10.203 2.988 1 97.88 68 LYS A O 1
ATOM 553 N N . ASN A 1 69 ? -21.984 -11.555 2.295 1 97.5 69 ASN A N 1
ATOM 554 C CA . ASN A 1 69 ? -22.078 -12.43 3.461 1 97.5 69 ASN A CA 1
ATOM 555 C C . ASN A 1 69 ? -21.234 -11.914 4.617 1 97.5 69 ASN A C 1
ATOM 557 O O . ASN A 1 69 ? -21.453 -12.297 5.77 1 97.5 69 ASN A O 1
ATOM 561 N N . ALA A 1 70 ? -20.219 -11.133 4.336 1 98.38 70 ALA A N 1
ATOM 562 C CA . ALA A 1 70 ? -19.391 -10.602 5.422 1 98.38 70 ALA A CA 1
ATOM 563 C C . ALA A 1 70 ? -20.203 -9.664 6.309 1 98.38 70 ALA A C 1
ATOM 565 O O . ALA A 1 70 ? -21.031 -8.898 5.82 1 98.38 70 ALA A O 1
ATOM 566 N N . PRO A 1 71 ? -19.969 -9.703 7.605 1 98.44 71 PRO A N 1
ATOM 567 C CA . PRO A 1 71 ? -20.688 -8.766 8.469 1 98.44 71 PRO A CA 1
ATOM 568 C C . PRO A 1 71 ? -20.328 -7.305 8.18 1 98.44 71 PRO A C 1
ATOM 570 O O . PRO A 1 71 ? -21.172 -6.418 8.344 1 98.44 71 PRO A O 1
ATOM 573 N N . VAL A 1 72 ? -19.078 -7.023 7.758 1 98.69 72 VAL A N 1
ATOM 574 C CA . VAL A 1 72 ? -18.641 -5.668 7.438 1 98.69 72 VAL A CA 1
ATOM 575 C C . VAL A 1 72 ? -17.812 -5.672 6.156 1 98.69 72 VAL A C 1
ATOM 577 O O . VAL A 1 72 ? -16.984 -6.555 5.953 1 98.69 72 VAL A O 1
ATOM 580 N N . VAL A 1 73 ? -18.078 -4.715 5.289 1 98.94 73 VAL A N 1
ATOM 581 C CA . VAL A 1 73 ? -17.281 -4.422 4.102 1 98.94 73 VAL A CA 1
ATOM 582 C C . VAL A 1 73 ? -16.641 -3.047 4.238 1 98.94 73 VAL A C 1
ATOM 584 O O . VAL A 1 73 ? -17.328 -2.053 4.496 1 98.94 73 VAL A O 1
ATOM 587 N N . LEU A 1 74 ? -15.32 -3.004 4.16 1 99 74 LEU A N 1
ATOM 588 C CA . LEU A 1 74 ? -14.578 -1.758 4.293 1 99 74 LEU A CA 1
ATOM 589 C C . LEU A 1 74 ? -13.945 -1.357 2.963 1 99 74 LEU A C 1
ATOM 591 O O . LEU A 1 74 ? -13.141 -2.105 2.402 1 99 74 LEU A O 1
ATOM 595 N N . THR A 1 75 ? -14.32 -0.218 2.422 1 99 75 THR A N 1
ATOM 596 C CA . THR A 1 75 ? -13.656 0.322 1.238 1 99 75 THR A CA 1
ATOM 597 C C . THR A 1 75 ? -12.664 1.413 1.624 1 99 75 THR A C 1
ATOM 599 O O . THR A 1 75 ? -13.047 2.451 2.164 1 99 75 THR A O 1
ATOM 602 N N . PHE A 1 76 ? -11.398 1.165 1.392 1 99 76 PHE A N 1
ATOM 603 C CA . PHE A 1 76 ? -10.328 2.115 1.669 1 99 76 PHE A CA 1
ATOM 604 C C . PHE A 1 76 ? -10.055 2.988 0.451 1 99 76 PHE A C 1
ATOM 606 O O . PHE A 1 76 ? -9.805 2.479 -0.643 1 99 76 PHE A O 1
ATOM 613 N N . CYS A 1 77 ? -10.031 4.328 0.665 1 98.94 77 CYS A N 1
ATOM 614 C CA . CYS A 1 77 ? -9.945 5.277 -0.439 1 98.94 77 CYS A CA 1
ATOM 615 C C . CYS A 1 77 ? -8.766 6.227 -0.247 1 98.94 77 CYS A C 1
ATOM 617 O O . CYS A 1 77 ? -8.555 6.742 0.853 1 98.94 77 CYS A O 1
ATOM 619 N N . ALA A 1 78 ? -7.953 6.367 -1.323 1 98.94 78 ALA A N 1
ATOM 620 C CA . ALA A 1 78 ? -7.09 7.547 -1.396 1 98.94 78 ALA A CA 1
ATOM 621 C C . ALA A 1 78 ? -7.914 8.828 -1.361 1 98.94 78 ALA A C 1
ATOM 623 O O . ALA A 1 78 ? -8.828 9.016 -2.17 1 98.94 78 ALA A O 1
ATOM 624 N N . ASP A 1 79 ? -7.574 9.758 -0.439 1 98.88 79 ASP A N 1
ATOM 625 C CA . ASP A 1 79 ? -8.453 10.914 -0.252 1 98.88 79 ASP A CA 1
ATOM 626 C C . ASP A 1 79 ? -7.641 12.195 -0.073 1 98.88 79 ASP A C 1
ATOM 628 O O . ASP A 1 79 ? -7.086 12.438 1 1 98.88 79 ASP A O 1
ATOM 632 N N . PHE A 1 80 ? -7.602 13 -1.077 1 98.69 80 PHE A N 1
ATOM 633 C CA . PHE A 1 80 ? -6.992 14.32 -0.966 1 98.69 80 PHE A CA 1
ATOM 634 C C . PHE A 1 80 ? -8.055 15.398 -0.793 1 98.69 80 PHE A C 1
ATOM 636 O O . PHE A 1 80 ? -7.738 16.578 -0.644 1 98.69 80 PHE A O 1
ATOM 643 N N . ARG A 1 81 ? -9.289 14.969 -0.841 1 98.69 81 ARG A N 1
ATOM 644 C CA . ARG A 1 81 ? -10.391 15.93 -0.804 1 98.69 81 ARG A CA 1
ATOM 645 C C . ARG A 1 81 ? -10.422 16.672 0.526 1 98.69 81 ARG A C 1
ATOM 647 O O . ARG A 1 81 ? -10.508 17.906 0.554 1 98.69 81 ARG A O 1
ATOM 654 N N . ARG A 1 82 ? -10.398 15.938 1.648 1 98.75 82 ARG A N 1
ATOM 655 C CA . ARG A 1 82 ? -10.461 16.547 2.979 1 98.75 82 ARG A CA 1
ATOM 656 C C . ARG A 1 82 ? -9.336 17.547 3.174 1 98.75 82 ARG A C 1
ATOM 658 O O . ARG A 1 82 ? -9.578 18.672 3.639 1 98.75 82 ARG A O 1
ATOM 665 N N . PHE A 1 83 ? -8.164 17.203 2.789 1 98.81 83 PHE A N 1
ATOM 666 C CA . PHE A 1 83 ? -6.996 18.047 2.953 1 98.81 83 PHE A CA 1
ATOM 667 C C . PHE A 1 83 ? -7.113 19.297 2.09 1 98.81 83 PHE A C 1
ATOM 669 O O . PHE A 1 83 ? -6.773 20.406 2.531 1 98.81 83 PHE A O 1
ATOM 676 N N . CYS A 1 84 ? -7.559 19.156 0.848 1 98.75 84 CYS A N 1
ATOM 677 C CA . CYS A 1 84 ? -7.711 20.281 -0.057 1 98.75 84 CYS A CA 1
ATOM 678 C C . CYS A 1 84 ? -8.766 21.25 0.459 1 98.75 84 CYS A C 1
ATOM 680 O O . CYS A 1 84 ? -8.594 22.469 0.375 1 98.75 84 CYS A O 1
ATOM 682 N N . LYS A 1 85 ? -9.852 20.734 0.979 1 98.75 85 LYS A N 1
ATOM 683 C CA . LYS A 1 85 ? -10.867 21.594 1.565 1 98.75 85 LYS A CA 1
ATOM 684 C C . LYS A 1 85 ? -10.312 22.375 2.75 1 98.75 85 LYS A C 1
ATOM 686 O O . LYS A 1 85 ? -10.625 23.562 2.928 1 98.75 85 LYS A O 1
ATOM 691 N N . TRP A 1 86 ? -9.539 21.703 3.541 1 98.88 86 TRP A N 1
ATOM 692 C CA . TRP A 1 86 ? -8.883 22.375 4.652 1 98.88 86 TRP A CA 1
ATOM 693 C C . TRP A 1 86 ? -7.98 23.5 4.148 1 98.88 86 TRP A C 1
ATOM 695 O O . TRP A 1 86 ? -8.016 24.625 4.68 1 98.88 86 TRP A O 1
ATOM 705 N N . CYS A 1 87 ? -7.188 23.266 3.137 1 98.81 87 CYS A N 1
ATOM 706 C CA . CYS A 1 87 ? -6.32 24.281 2.547 1 98.81 87 CYS A CA 1
ATOM 707 C C . CYS A 1 87 ? -7.125 25.484 2.094 1 98.81 87 CYS A C 1
ATOM 709 O O . CYS A 1 87 ? -6.801 26.625 2.449 1 98.81 87 CYS A O 1
ATOM 711 N N . GLU A 1 88 ? -8.133 25.203 1.369 1 98.56 88 GLU A N 1
ATOM 712 C CA . GLU A 1 88 ? -8.953 26.266 0.802 1 98.56 88 GLU A CA 1
ATOM 713 C C . GLU A 1 88 ? -9.578 27.125 1.898 1 98.56 88 GLU A C 1
ATOM 715 O O . GLU A 1 88 ? -9.688 28.344 1.753 1 98.56 88 GLU A O 1
ATOM 720 N N . GLN A 1 89 ? -9.922 26.5 2.969 1 98.62 89 GLN A N 1
ATOM 721 C CA . GLN A 1 89 ? -10.562 27.203 4.074 1 98.62 89 GLN A CA 1
ATOM 722 C C . GLN A 1 89 ? -9.531 27.953 4.914 1 98.62 89 GLN A C 1
ATOM 724 O O . GLN A 1 89 ? -9.891 28.797 5.746 1 98.62 89 GLN A O 1
ATOM 729 N N . ARG A 1 90 ? -8.312 27.766 4.703 1 98.81 90 ARG A N 1
ATOM 730 C CA . ARG A 1 90 ? -7.242 28.391 5.477 1 98.81 90 ARG A CA 1
ATOM 731 C C . ARG A 1 90 ? -6.359 29.266 4.586 1 98.81 90 ARG A C 1
ATOM 733 O O . ARG A 1 90 ? -5.141 29.312 4.766 1 98.81 90 ARG A O 1
ATOM 740 N N . LYS A 1 91 ? -6.844 29.844 3.609 1 98.06 91 LYS A N 1
ATOM 741 C CA . LYS A 1 91 ? -6.195 30.828 2.748 1 98.06 91 LYS A CA 1
ATOM 742 C C . LYS A 1 91 ? -5.02 30.203 2 1 98.06 91 LYS A C 1
ATOM 744 O O . LYS A 1 91 ? -4.004 30.875 1.768 1 98.06 91 LYS A O 1
ATOM 749 N N . ALA A 1 92 ? -5.023 28.922 1.733 1 98.62 92 ALA A N 1
ATOM 750 C CA . ALA A 1 92 ? -3.984 28.234 0.972 1 98.62 92 ALA A CA 1
ATOM 751 C C . ALA A 1 92 ? -4.52 27.75 -0.372 1 98.62 92 ALA A C 1
ATOM 753 O O . ALA A 1 92 ? -5.734 27.609 -0.552 1 98.62 92 ALA A O 1
ATOM 754 N N . VAL A 1 93 ? -3.633 27.516 -1.363 1 97.94 93 VAL A N 1
ATOM 755 C CA . VAL A 1 93 ? -3.988 27.062 -2.707 1 97.94 93 VAL A CA 1
ATOM 756 C C . VAL A 1 93 ? -3.381 25.703 -2.979 1 97.94 93 VAL A C 1
ATOM 758 O O . VAL A 1 93 ? -2.219 25.594 -3.381 1 97.94 93 VAL A O 1
ATOM 761 N N . PRO A 1 94 ? -4.191 24.672 -2.916 1 97.69 94 PRO A N 1
ATOM 762 C CA . PRO A 1 94 ? -3.66 23.328 -3.131 1 97.69 94 PRO A CA 1
ATOM 763 C C . PRO A 1 94 ? -3.383 23.031 -4.602 1 97.69 94 PRO A C 1
ATOM 765 O O . PRO A 1 94 ? -4.098 23.531 -5.48 1 97.69 94 PRO A O 1
ATOM 768 N N . GLY A 1 95 ? -2.367 22.25 -4.93 1 97.06 95 GLY A N 1
ATOM 769 C CA . GLY A 1 95 ? -1.992 21.734 -6.238 1 97.06 95 GLY A CA 1
ATOM 770 C C . GLY A 1 95 ? -1.876 20.234 -6.277 1 97.06 95 GLY A C 1
ATOM 771 O O . GLY A 1 95 ? -0.89 19.688 -6.785 1 97.06 95 GLY A O 1
ATOM 772 N N . TYR A 1 96 ? -2.93 19.594 -5.711 1 98.12 96 TYR A N 1
ATOM 773 C CA . TYR A 1 96 ? -2.793 18.156 -5.445 1 98.12 96 TYR A CA 1
ATOM 774 C C . TYR A 1 96 ? -3.73 17.359 -6.332 1 98.12 96 TYR A C 1
ATOM 776 O O . TYR A 1 96 ? -4.168 16.266 -5.953 1 98.12 96 TYR A O 1
ATOM 784 N N . ASP A 1 97 ? -4.105 17.812 -7.512 1 98.31 97 ASP A N 1
ATOM 785 C CA . ASP A 1 97 ? -4.992 17.156 -8.469 1 98.31 97 ASP A CA 1
ATOM 786 C C . ASP A 1 97 ? -4.195 16.516 -9.609 1 98.31 97 ASP A C 1
ATOM 788 O O . ASP A 1 97 ? -4.492 16.75 -10.781 1 98.31 97 ASP A O 1
ATOM 792 N N . ASN A 1 98 ? -3.248 15.672 -9.234 1 98.44 98 ASN A N 1
ATOM 793 C CA . ASN A 1 98 ? -2.328 15.062 -10.188 1 98.44 98 ASN A CA 1
ATOM 794 C C . ASN A 1 98 ? -1.884 13.68 -9.734 1 98.44 98 ASN A C 1
ATOM 796 O O . ASN A 1 98 ? -2.23 13.234 -8.641 1 98.44 98 ASN A O 1
ATOM 800 N N . LEU A 1 99 ? -1.08 13.023 -10.562 1 98.38 99 LEU A N 1
ATOM 801 C CA . LEU A 1 99 ? -0.738 11.617 -10.328 1 98.38 99 LEU A CA 1
ATOM 802 C C . LEU A 1 99 ? 0.13 11.477 -9.078 1 98.38 99 LEU A C 1
ATOM 804 O O . LEU A 1 99 ? 0.005 10.492 -8.344 1 98.38 99 LEU A O 1
ATOM 808 N N . MET A 1 100 ? 1.053 12.391 -8.867 1 98.44 100 MET A N 1
ATOM 809 C CA . MET A 1 100 ? 1.898 12.312 -7.684 1 98.44 100 MET A CA 1
ATOM 810 C C . MET A 1 100 ? 1.058 12.352 -6.41 1 98.44 100 MET A C 1
ATOM 812 O O . MET A 1 100 ? 1.301 11.578 -5.48 1 98.44 100 MET A O 1
ATOM 816 N N . SER A 1 101 ? 0.084 13.25 -6.418 1 98.56 101 SER A N 1
ATOM 817 C CA . SER A 1 101 ? -0.817 13.328 -5.273 1 98.56 101 SER A CA 1
ATOM 818 C C . SER A 1 101 ? -1.602 12.039 -5.094 1 98.56 101 SER A C 1
ATOM 820 O O . SER A 1 101 ? -1.798 11.57 -3.969 1 98.56 101 SER A O 1
ATOM 822 N N . PHE A 1 102 ? -2.02 11.445 -6.227 1 98.81 102 PHE A N 1
ATOM 823 C CA . PHE A 1 102 ? -2.691 10.156 -6.156 1 98.81 102 PHE A CA 1
ATOM 824 C C . PHE A 1 102 ? -1.776 9.102 -5.543 1 98.81 102 PHE A C 1
ATOM 826 O O . PHE A 1 102 ? -2.191 8.352 -4.66 1 98.81 102 PHE A O 1
ATOM 833 N N . MET A 1 103 ? -0.57 9.07 -5.984 1 98.69 103 MET A N 1
ATOM 834 C CA . MET A 1 103 ? 0.391 8.086 -5.492 1 98.69 103 MET A CA 1
ATOM 835 C C . MET A 1 103 ? 0.613 8.242 -3.99 1 98.69 103 MET A C 1
ATOM 837 O O . MET A 1 103 ? 0.64 7.258 -3.254 1 98.69 103 MET A O 1
ATOM 841 N N . ASN A 1 104 ? 0.773 9.445 -3.547 1 98.56 104 ASN A N 1
ATOM 842 C CA . ASN A 1 104 ? 0.958 9.719 -2.125 1 98.56 104 ASN A CA 1
ATOM 843 C C . ASN A 1 104 ? -0.227 9.227 -1.3 1 98.56 104 ASN A C 1
ATOM 845 O O . ASN A 1 104 ? -0.044 8.547 -0.289 1 98.56 104 ASN A O 1
ATOM 849 N N . ALA A 1 105 ? -1.419 9.57 -1.763 1 98.81 105 ALA A N 1
ATOM 850 C CA . ALA A 1 105 ? -2.625 9.18 -1.039 1 98.81 105 ALA A CA 1
ATOM 851 C C . ALA A 1 105 ? -2.816 7.668 -1.067 1 98.81 105 ALA A C 1
ATOM 853 O O . ALA A 1 105 ? -3.266 7.074 -0.085 1 98.81 105 ALA A O 1
ATOM 854 N N . ALA A 1 106 ? -2.521 7.074 -2.201 1 98.81 106 ALA A N 1
ATOM 855 C CA . ALA A 1 106 ? -2.631 5.625 -2.318 1 98.81 106 ALA A CA 1
ATOM 856 C C . ALA A 1 106 ? -1.703 4.922 -1.331 1 98.81 106 ALA A C 1
ATOM 858 O O . ALA A 1 106 ? -2.098 3.947 -0.685 1 98.81 106 ALA A O 1
ATOM 859 N N . MET A 1 107 ? -0.489 5.398 -1.179 1 98.69 107 MET A N 1
ATOM 860 C CA . MET A 1 107 ? 0.461 4.793 -0.25 1 98.69 107 MET A CA 1
ATOM 861 C C . MET A 1 107 ? -0.026 4.926 1.189 1 98.69 107 MET A C 1
ATOM 863 O O . MET A 1 107 ? -0.071 3.938 1.927 1 98.69 107 MET A O 1
ATOM 867 N N . ASP A 1 108 ? -0.478 6.145 1.572 1 98.81 108 ASP A N 1
ATOM 868 C CA . ASP A 1 108 ? -1.047 6.34 2.902 1 98.81 108 ASP A CA 1
ATOM 869 C C . ASP A 1 108 ? -2.166 5.332 3.172 1 98.81 108 ASP A C 1
ATOM 871 O O . ASP A 1 108 ? -2.209 4.715 4.238 1 98.81 108 ASP A O 1
ATOM 875 N N . THR A 1 109 ? -3 5.215 2.195 1 98.94 109 THR A N 1
ATOM 876 C CA . THR A 1 109 ? -4.207 4.402 2.33 1 98.94 109 THR A CA 1
ATOM 877 C C . THR A 1 109 ? -3.848 2.928 2.496 1 98.94 109 THR A C 1
ATOM 879 O O . THR A 1 109 ? -4.41 2.24 3.352 1 98.94 109 THR A O 1
ATOM 882 N N . LEU A 1 110 ? -2.941 2.451 1.712 1 98.88 110 LEU A N 1
ATOM 883 C CA . LEU A 1 110 ? -2.594 1.034 1.748 1 98.88 110 LEU A CA 1
ATOM 884 C C . LEU A 1 110 ? -1.829 0.694 3.023 1 98.88 110 LEU A C 1
ATOM 886 O O . LEU A 1 110 ? -1.964 -0.409 3.557 1 98.88 110 LEU A O 1
ATOM 890 N N . LEU A 1 111 ? -0.987 1.625 3.518 1 98.88 111 LEU A N 1
ATOM 891 C CA . LEU A 1 111 ? -0.334 1.405 4.801 1 98.88 111 LEU A CA 1
ATOM 892 C C . LEU A 1 111 ? -1.364 1.265 5.918 1 98.88 111 LEU A C 1
ATOM 894 O O . LEU A 1 111 ? -1.244 0.383 6.773 1 98.88 111 LEU A O 1
ATOM 898 N N . VAL A 1 112 ? -2.418 2.078 5.867 1 98.88 112 VAL A N 1
ATOM 899 C CA . VAL A 1 112 ? -3.49 2.016 6.855 1 98.88 112 VAL A CA 1
ATOM 900 C C . VAL A 1 112 ? -4.258 0.705 6.699 1 98.88 112 VAL A C 1
ATOM 902 O O . VAL A 1 112 ? -4.508 0.004 7.684 1 98.88 112 VAL A O 1
ATOM 905 N N . ALA A 1 113 ? -4.613 0.363 5.5 1 98.94 113 ALA A N 1
ATOM 906 C CA . ALA A 1 113 ? -5.379 -0.855 5.246 1 98.94 113 ALA A CA 1
ATOM 907 C C . ALA A 1 113 ? -4.633 -2.086 5.758 1 98.94 113 ALA A C 1
ATOM 909 O O . ALA A 1 113 ? -5.223 -2.943 6.422 1 98.94 113 ALA A O 1
ATOM 910 N N . GLN A 1 114 ? -3.361 -2.141 5.43 1 98.81 114 GLN A N 1
ATOM 911 C CA . GLN A 1 114 ? -2.596 -3.318 5.828 1 98.81 114 GLN A CA 1
ATOM 912 C C . GLN A 1 114 ? -2.406 -3.365 7.34 1 98.81 114 GLN A C 1
ATOM 914 O O . GLN A 1 114 ? -2.379 -4.445 7.934 1 98.81 114 GLN A O 1
ATOM 919 N N . THR A 1 115 ? -2.168 -2.225 7.98 1 98.75 115 THR A N 1
ATOM 920 C CA . THR A 1 115 ? -2.098 -2.18 9.438 1 98.75 115 THR A CA 1
ATOM 921 C C . THR A 1 115 ? -3.402 -2.672 10.055 1 98.75 115 THR A C 1
ATOM 923 O O . THR A 1 115 ? -3.389 -3.484 10.984 1 98.75 115 THR A O 1
ATOM 926 N N . PHE A 1 116 ? -4.527 -2.24 9.531 1 98.88 116 PHE A N 1
ATOM 927 C CA . PHE A 1 116 ? -5.836 -2.686 10 1 98.88 116 PHE A CA 1
ATOM 928 C C . PHE A 1 116 ? -5.957 -4.203 9.914 1 98.88 116 PHE A C 1
ATOM 930 O O . PHE A 1 116 ? -6.363 -4.859 10.875 1 98.88 116 PHE A O 1
ATOM 937 N N . CYS A 1 117 ? -5.621 -4.727 8.742 1 98.69 117 CYS A N 1
ATOM 938 C CA . CYS A 1 117 ? -5.785 -6.156 8.5 1 98.69 117 CYS A CA 1
ATOM 939 C C . CYS A 1 117 ? -4.938 -6.973 9.477 1 98.69 117 CYS A C 1
ATOM 941 O O . CYS A 1 117 ? -5.395 -7.992 10 1 98.69 117 CYS A O 1
ATOM 943 N N . THR A 1 118 ? -3.732 -6.516 9.711 1 98.25 118 THR A N 1
ATOM 944 C CA . THR A 1 118 ? -2.861 -7.215 10.648 1 98.25 118 THR A CA 1
ATOM 945 C C . THR A 1 118 ? -3.449 -7.188 12.055 1 98.25 118 THR A C 1
ATOM 947 O O . THR A 1 118 ? -3.447 -8.203 12.75 1 98.25 118 THR A O 1
ATOM 950 N N . LEU A 1 119 ? -3.953 -6.035 12.484 1 98.25 119 LEU A N 1
ATOM 951 C CA . LEU A 1 119 ? -4.578 -5.902 13.789 1 98.25 119 LEU A CA 1
ATOM 952 C C . LEU A 1 119 ? -5.844 -6.75 13.883 1 98.25 119 LEU A C 1
ATOM 954 O O . LEU A 1 119 ? -6.109 -7.367 14.914 1 98.25 119 LEU A O 1
ATOM 958 N N . ALA A 1 120 ? -6.648 -6.746 12.812 1 98.5 120 ALA A N 1
ATOM 959 C CA . ALA A 1 120 ? -7.883 -7.523 12.766 1 98.5 120 ALA A CA 1
ATOM 960 C C . ALA A 1 120 ? -7.605 -9.008 12.953 1 98.5 120 ALA A C 1
ATOM 962 O O . ALA A 1 120 ? -8.289 -9.688 13.719 1 98.5 120 ALA A O 1
ATOM 963 N N . GLU A 1 121 ? -6.621 -9.484 12.258 1 97.88 121 GLU A N 1
ATOM 964 C CA . GLU A 1 121 ? -6.258 -10.891 12.391 1 97.88 121 GLU A CA 1
ATOM 965 C C . GLU A 1 121 ? -5.797 -11.211 13.812 1 97.88 121 GLU A C 1
ATOM 967 O O . GLU A 1 121 ? -6.113 -12.266 14.352 1 97.88 121 GLU A O 1
ATOM 972 N N . GLU A 1 122 ? -5.008 -10.312 14.359 1 96.81 122 GLU A N 1
ATOM 973 C CA . GLU A 1 122 ? -4.559 -10.484 15.742 1 96.81 122 GLU A CA 1
ATOM 974 C C . GLU A 1 122 ? -5.742 -10.547 16.703 1 96.81 122 GLU A C 1
ATOM 976 O O . GLU A 1 122 ? -5.68 -11.219 17.734 1 96.81 122 GLU A O 1
ATOM 981 N N . ALA A 1 123 ? -6.824 -9.891 16.375 1 97.5 123 ALA A N 1
ATOM 982 C CA . ALA A 1 123 ? -8.023 -9.844 17.219 1 97.5 123 ALA A CA 1
ATOM 983 C C . ALA A 1 123 ? -8.938 -11.031 16.938 1 97.5 123 ALA A C 1
ATOM 985 O O . ALA A 1 123 ? -10.039 -11.125 17.484 1 97.5 123 ALA A O 1
ATOM 986 N N . GLY A 1 124 ? -8.508 -11.891 16.062 1 97.06 124 GLY A N 1
ATOM 987 C CA . GLY A 1 124 ? -9.242 -13.125 15.805 1 97.06 124 GLY A CA 1
ATOM 988 C C . GLY A 1 124 ? -10.188 -13.016 14.617 1 97.06 124 GLY A C 1
ATOM 989 O O . GLY A 1 124 ? -10.961 -13.93 14.352 1 97.06 124 GLY A O 1
ATOM 990 N N . LEU A 1 125 ? -10.172 -11.93 13.883 1 98.38 125 LEU A N 1
ATOM 991 C CA . LEU A 1 125 ? -11.008 -11.742 12.703 1 98.38 125 LEU A CA 1
ATOM 992 C C . LEU A 1 125 ? -10.312 -12.281 11.461 1 98.38 125 LEU A C 1
ATOM 994 O O . LEU A 1 125 ? -9.094 -12.453 11.445 1 98.38 125 LEU A O 1
ATOM 998 N N . GLY A 1 126 ? -11.094 -12.656 10.422 1 98.31 126 GLY A N 1
ATOM 999 C CA . GLY A 1 126 ? -10.617 -12.969 9.086 1 98.31 126 GLY A CA 1
ATOM 1000 C C . GLY A 1 126 ? -10.789 -11.828 8.102 1 98.31 126 GLY A C 1
ATOM 1001 O O . GLY A 1 126 ? -11.641 -10.953 8.305 1 98.31 126 GLY A O 1
ATOM 1002 N N . ILE A 1 127 ? -9.992 -11.852 7.066 1 98.62 127 ILE A N 1
ATOM 1003 C CA . ILE A 1 127 ? -10.039 -10.758 6.102 1 98.62 127 ILE A CA 1
ATOM 1004 C C . ILE A 1 127 ? -9.891 -11.305 4.688 1 98.62 127 ILE A C 1
ATOM 1006 O O . ILE A 1 127 ? -9.258 -12.352 4.484 1 98.62 127 ILE A O 1
ATOM 1010 N N . CYS A 1 128 ? -10.422 -10.562 3.736 1 98.69 128 CYS A N 1
ATOM 1011 C CA . CYS A 1 128 ? -10.203 -10.805 2.314 1 98.69 128 CYS A CA 1
ATOM 1012 C C . CYS A 1 128 ? -10.086 -9.492 1.549 1 98.69 128 CYS A C 1
ATOM 1014 O O . CYS A 1 128 ? -11.016 -8.688 1.542 1 98.69 128 CYS A O 1
ATOM 1016 N N . TYR A 1 129 ? -8.891 -9.312 0.898 1 98.75 129 TYR A N 1
ATOM 1017 C CA . TYR A 1 129 ? -8.711 -8.188 -0.013 1 98.75 129 TYR A CA 1
ATOM 1018 C C . TYR A 1 129 ? -9.438 -8.438 -1.333 1 98.75 129 TYR A C 1
ATOM 1020 O O . TYR A 1 129 ? -9.32 -9.516 -1.914 1 98.75 129 TYR A O 1
ATOM 1028 N N . LEU A 1 130 ? -10.148 -7.438 -1.771 1 98.56 130 LEU A N 1
ATOM 1029 C CA . LEU A 1 130 ? -10.789 -7.52 -3.076 1 98.56 130 LEU A CA 1
ATOM 1030 C C . LEU A 1 130 ? -10.109 -6.594 -4.078 1 98.56 130 LEU A C 1
ATOM 1032 O O . LEU A 1 130 ? -10.43 -5.402 -4.145 1 98.56 130 LEU A O 1
ATOM 1036 N N . GLY A 1 131 ? -9.234 -7.184 -4.93 1 97.06 131 GLY A N 1
ATOM 1037 C CA . GLY A 1 131 ? -8.539 -6.438 -5.965 1 97.06 131 GLY A CA 1
ATOM 1038 C C . GLY A 1 131 ? -9.461 -5.934 -7.059 1 97.06 131 GLY A C 1
ATOM 1039 O O . GLY A 1 131 ? -9.094 -5.047 -7.828 1 97.06 131 GLY A O 1
ATOM 1040 N N . THR A 1 132 ? -10.688 -6.438 -7.102 1 97.44 132 THR A N 1
ATOM 1041 C CA . THR A 1 132 ? -11.664 -6.047 -8.109 1 97.44 132 THR A CA 1
ATOM 1042 C C . THR A 1 132 ? -12.039 -4.574 -7.953 1 97.44 132 THR A C 1
ATOM 1044 O O . THR A 1 132 ? -12.648 -3.986 -8.852 1 97.44 132 THR A O 1
ATOM 1047 N N . THR A 1 133 ? -11.656 -3.996 -6.855 1 98.69 133 THR A N 1
ATOM 1048 C CA . THR A 1 133 ? -11.961 -2.596 -6.578 1 98.69 133 THR A CA 1
ATOM 1049 C C . THR A 1 133 ? -11.414 -1.694 -7.68 1 98.69 133 THR A C 1
ATOM 1051 O O . THR A 1 133 ? -12.102 -0.791 -8.156 1 98.69 133 THR A O 1
ATOM 1054 N N . THR A 1 134 ? -10.219 -1.923 -8.156 1 98.38 134 THR A N 1
ATOM 1055 C CA . THR A 1 134 ? -9.602 -1.059 -9.156 1 98.38 134 THR A CA 1
ATOM 1056 C C . THR A 1 134 ? -9.969 -1.513 -10.562 1 98.38 134 THR A C 1
ATOM 1058 O O . THR A 1 134 ? -9.688 -0.816 -11.539 1 98.38 134 THR A O 1
ATOM 1061 N N . TYR A 1 135 ? -10.602 -2.697 -10.633 1 97.19 135 TYR A N 1
ATOM 1062 C CA . TYR A 1 135 ? -11.086 -3.148 -11.93 1 97.19 135 TYR A CA 1
ATOM 1063 C C . TYR A 1 135 ? -12.352 -2.396 -12.328 1 97.19 135 TYR A C 1
ATOM 1065 O O . TYR A 1 135 ? -12.57 -2.115 -13.508 1 97.19 135 TYR A O 1
ATOM 1073 N N . ASN A 1 136 ? -13.148 -2.119 -11.328 1 97.44 136 ASN A N 1
ATOM 1074 C CA . ASN A 1 136 ? -14.43 -1.441 -11.539 1 97.44 136 ASN A CA 1
ATOM 1075 C C . ASN A 1 136 ? -14.586 -0.242 -10.609 1 97.44 136 ASN A C 1
ATOM 1077 O O . ASN A 1 136 ? -15.594 -0.119 -9.914 1 97.44 136 ASN A O 1
ATOM 1081 N N . PRO A 1 137 ? -13.641 0.675 -10.695 1 98.69 137 PRO A N 1
ATOM 1082 C CA . PRO A 1 137 ? -13.672 1.758 -9.711 1 98.69 137 PRO A CA 1
ATOM 1083 C C . PRO A 1 137 ? -14.867 2.684 -9.883 1 98.69 137 PRO A C 1
ATOM 1085 O O . PRO A 1 137 ? -15.406 3.193 -8.898 1 98.69 137 PRO A O 1
ATOM 1088 N N . GLN A 1 138 ? -15.336 2.898 -11.109 1 98.69 138 GLN A N 1
ATOM 1089 C CA . GLN A 1 138 ? -16.438 3.824 -11.352 1 98.69 138 GLN A CA 1
ATOM 1090 C C . GLN A 1 138 ? -17.719 3.346 -10.664 1 98.69 138 GLN A C 1
ATOM 1092 O O . GLN A 1 138 ? -18.469 4.152 -10.117 1 98.69 138 GLN A O 1
ATOM 1097 N N . MET A 1 139 ? -18 2.035 -10.734 1 98.75 139 MET A N 1
ATOM 1098 C CA . MET A 1 139 ? -19.172 1.477 -10.07 1 98.75 139 MET A CA 1
ATOM 1099 C C . MET A 1 139 ? -19.141 1.762 -8.578 1 98.75 139 MET A C 1
ATOM 1101 O O . MET A 1 139 ? -20.172 2.098 -7.984 1 98.75 139 MET A O 1
ATOM 1105 N N . ILE A 1 140 ? -17.984 1.678 -7.984 1 98.94 140 ILE A N 1
ATOM 1106 C CA . ILE A 1 140 ? -17.812 1.899 -6.551 1 98.94 140 ILE A CA 1
ATOM 1107 C C . ILE A 1 140 ? -17.953 3.389 -6.242 1 98.94 140 ILE A C 1
ATOM 1109 O O . ILE A 1 140 ? -18.609 3.766 -5.266 1 98.94 140 ILE A O 1
ATOM 1113 N N . ILE A 1 141 ? -17.312 4.207 -7.074 1 98.94 141 ILE A N 1
ATOM 1114 C CA . ILE A 1 141 ? -17.391 5.656 -6.918 1 98.94 141 ILE A CA 1
ATOM 1115 C C . ILE A 1 141 ? -18.859 6.102 -6.93 1 98.94 141 ILE A C 1
ATOM 1117 O O . ILE A 1 141 ? -19.281 6.867 -6.062 1 98.94 141 ILE A O 1
ATOM 1121 N N . ASP A 1 142 ? -19.609 5.562 -7.852 1 98.88 142 ASP A N 1
ATOM 1122 C CA . ASP A 1 142 ? -21.031 5.914 -7.961 1 98.88 142 ASP A CA 1
ATOM 1123 C C . ASP A 1 142 ? -21.812 5.414 -6.754 1 98.88 142 ASP A C 1
ATOM 1125 O O . ASP A 1 142 ? -22.609 6.16 -6.172 1 98.88 142 ASP A O 1
ATOM 1129 N N . THR A 1 143 ? -21.594 4.215 -6.367 1 98.88 143 THR A N 1
ATOM 1130 C CA . THR A 1 143 ? -22.359 3.584 -5.297 1 98.88 143 THR A CA 1
ATOM 1131 C C . THR A 1 143 ? -22.094 4.273 -3.961 1 98.88 143 THR A C 1
ATOM 1133 O O . THR A 1 143 ? -23.016 4.531 -3.188 1 98.88 143 THR A O 1
ATOM 1136 N N . LEU A 1 144 ? -20.812 4.617 -3.713 1 98.94 144 LEU A N 1
ATOM 1137 C CA . LEU A 1 144 ? -20.422 5.145 -2.414 1 98.94 144 LEU A CA 1
ATOM 1138 C C . LEU A 1 144 ? -20.375 6.668 -2.434 1 98.94 144 LEU A C 1
ATOM 1140 O O . LEU A 1 144 ? -20.047 7.301 -1.424 1 98.94 144 LEU A O 1
ATOM 1144 N N . GLN A 1 145 ? -20.688 7.246 -3.549 1 98.88 145 GLN A N 1
ATOM 1145 C CA . GLN A 1 145 ? -20.781 8.695 -3.705 1 98.88 145 GLN A CA 1
ATOM 1146 C C . GLN A 1 145 ? -19.469 9.375 -3.393 1 98.88 145 GLN A C 1
ATOM 1148 O O . GLN A 1 145 ? -19.422 10.312 -2.594 1 98.88 145 GLN A O 1
ATOM 1153 N N . LEU A 1 146 ? -18.453 8.891 -4.016 1 98.94 146 LEU A N 1
ATOM 1154 C CA . LEU A 1 146 ? -17.125 9.461 -3.797 1 98.94 146 LEU A CA 1
ATOM 1155 C C . LEU A 1 146 ? -16.938 10.719 -4.633 1 98.94 146 LEU A C 1
ATOM 1157 O O . LEU A 1 146 ? -17.078 10.68 -5.859 1 98.94 146 LEU A O 1
ATOM 1161 N N . PRO A 1 147 ? -16.609 11.805 -4.016 1 98.88 147 PRO A N 1
ATOM 1162 C CA . PRO A 1 147 ? -16.375 13.031 -4.777 1 98.88 147 PRO A CA 1
ATOM 1163 C C . PRO A 1 147 ? -15.008 13.039 -5.461 1 98.88 147 PRO A C 1
ATOM 1165 O O . PRO A 1 147 ? -14.211 12.117 -5.277 1 98.88 147 PRO A O 1
ATOM 1168 N N . GLU A 1 148 ? -14.758 14.141 -6.254 1 98.56 148 GLU A N 1
ATOM 1169 C CA . GLU A 1 148 ? -13.438 14.328 -6.848 1 98.56 148 GLU A CA 1
ATOM 1170 C C . GLU A 1 148 ? -12.344 14.297 -5.781 1 98.56 148 GLU A C 1
ATOM 1172 O O . GLU A 1 148 ? -12.562 14.734 -4.648 1 98.56 148 GLU A O 1
ATOM 1177 N N . LEU A 1 149 ? -11.188 13.711 -6.129 1 98.81 149 LEU A N 1
ATOM 1178 C CA . LEU A 1 149 ? -9.984 13.586 -5.316 1 98.81 149 LEU A CA 1
ATOM 1179 C C . LEU A 1 149 ? -10.164 12.516 -4.246 1 98.81 149 LEU A C 1
ATOM 1181 O O . LEU A 1 149 ? -9.445 12.508 -3.242 1 98.81 149 LEU A O 1
ATOM 1185 N N . VAL A 1 150 ? -11.172 11.703 -4.383 1 98.94 150 VAL A N 1
ATOM 1186 C CA . VAL A 1 150 ? -11.336 10.477 -3.611 1 98.94 150 VAL A CA 1
ATOM 1187 C C . VAL A 1 150 ? -11.414 9.273 -4.555 1 98.94 150 VAL A C 1
ATOM 1189 O O . VAL A 1 150 ? -12.219 9.266 -5.488 1 98.94 150 VAL A O 1
ATOM 1192 N N . PHE A 1 151 ? -10.562 8.25 -4.336 1 98.94 151 PHE A N 1
ATOM 1193 C CA . PHE A 1 151 ? -10.477 7.109 -5.234 1 98.94 151 PHE A CA 1
ATOM 1194 C C . PHE A 1 151 ? -10.391 5.809 -4.445 1 98.94 151 PHE A C 1
ATOM 1196 O O . PHE A 1 151 ? -9.539 5.66 -3.568 1 98.94 151 PHE A O 1
ATOM 1203 N N . PRO A 1 152 ? -11.32 4.855 -4.734 1 98.94 152 PRO A N 1
ATOM 1204 C CA . PRO A 1 152 ? -11.258 3.578 -4.023 1 98.94 152 PRO A CA 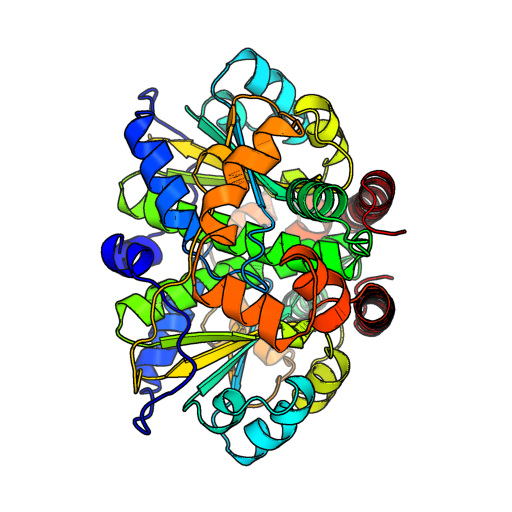1
ATOM 1205 C C . PRO A 1 152 ? -10.07 2.719 -4.461 1 98.94 152 PRO A C 1
ATOM 1207 O O . PRO A 1 152 ? -9.883 2.482 -5.656 1 98.94 152 PRO A O 1
ATOM 1210 N N . LEU A 1 153 ? -9.281 2.258 -3.531 1 98.88 153 LEU A N 1
ATOM 1211 C CA . LEU A 1 153 ? -8.094 1.479 -3.842 1 98.88 153 LEU A CA 1
ATOM 1212 C C . LEU A 1 153 ? -8.328 -0.006 -3.6 1 98.88 153 LEU A C 1
ATOM 1214 O O . LEU A 1 153 ? -7.883 -0.848 -4.379 1 98.88 153 LEU A O 1
ATOM 1218 N N . THR A 1 154 ? -8.93 -0.3 -2.445 1 98.81 154 THR A N 1
ATOM 1219 C CA . THR A 1 154 ? -9.211 -1.691 -2.111 1 98.81 154 THR A CA 1
ATOM 1220 C C . THR A 1 154 ? -10.43 -1.793 -1.202 1 98.81 154 THR A C 1
ATOM 1222 O O . THR A 1 154 ? -10.766 -0.843 -0.491 1 98.81 154 THR A O 1
ATOM 1225 N N . THR A 1 155 ? -11.117 -2.865 -1.338 1 98.94 155 THR A N 1
ATOM 1226 C CA . THR A 1 155 ? -12.195 -3.27 -0.442 1 98.94 155 THR A CA 1
ATOM 1227 C C . THR A 1 155 ? -11.805 -4.52 0.341 1 98.94 155 THR A C 1
ATOM 1229 O O . THR A 1 155 ? -11.203 -5.441 -0.211 1 98.94 155 THR A O 1
ATOM 1232 N N . ILE A 1 156 ? -12.078 -4.484 1.616 1 98.94 156 ILE A N 1
ATOM 1233 C CA . ILE A 1 156 ? -11.766 -5.605 2.49 1 98.94 156 ILE A CA 1
ATOM 1234 C C . ILE A 1 156 ? -13.039 -6.113 3.16 1 98.94 156 ILE A C 1
ATOM 1236 O O . ILE A 1 156 ? -13.766 -5.34 3.785 1 98.94 156 ILE A O 1
ATOM 1240 N N . THR A 1 157 ? -13.297 -7.387 2.996 1 98.88 157 THR A N 1
ATOM 1241 C CA . THR A 1 157 ? -14.344 -8.008 3.803 1 98.88 157 THR A CA 1
ATOM 1242 C C . THR A 1 157 ? -13.766 -8.547 5.109 1 98.88 157 THR A C 1
ATOM 1244 O O . THR A 1 157 ? -12.656 -9.07 5.137 1 98.88 157 THR A O 1
ATOM 1247 N N . VAL A 1 158 ? -14.5 -8.367 6.16 1 98.81 158 VAL A N 1
ATOM 1248 C CA . VAL A 1 158 ? -14.016 -8.711 7.492 1 98.81 158 VAL A CA 1
ATOM 1249 C C . VAL A 1 158 ? -15.117 -9.438 8.266 1 98.81 158 VAL A C 1
ATOM 1251 O O . VAL A 1 158 ? -16.281 -9.07 8.188 1 98.81 158 VAL A O 1
ATOM 1254 N N . GLY A 1 159 ? -14.727 -10.445 8.992 1 98.81 159 GLY A N 1
ATOM 1255 C CA . GLY A 1 159 ? -15.617 -11.203 9.844 1 98.81 159 GLY A CA 1
ATOM 1256 C C . GLY A 1 159 ? -14.922 -12.32 10.594 1 98.81 159 GLY A C 1
ATOM 1257 O O . GLY A 1 159 ? -13.734 -12.586 10.367 1 98.81 159 GLY A O 1
ATOM 1258 N N . TYR A 1 160 ? -15.672 -12.859 11.523 1 98.75 160 TYR A N 1
ATOM 1259 C CA . TYR A 1 160 ? -15.148 -14.055 12.18 1 98.75 160 TYR A CA 1
ATOM 1260 C C . TYR A 1 160 ? -15.133 -15.242 11.219 1 98.75 160 TYR A C 1
ATOM 1262 O O . TYR A 1 160 ? -16.141 -15.539 10.57 1 98.75 160 TYR A O 1
ATOM 1270 N N . PRO A 1 161 ? -14.016 -15.945 11.172 1 98.38 161 PRO A N 1
ATOM 1271 C CA . PRO A 1 161 ? -13.906 -17.031 10.195 1 98.38 161 PRO A CA 1
ATOM 1272 C C . PRO A 1 161 ? -14.867 -18.172 10.477 1 98.38 161 PRO A C 1
ATOM 1274 O O . PRO A 1 161 ? -15.008 -18.594 11.625 1 98.38 161 PRO A O 1
ATOM 1277 N N . ASP A 1 162 ? -15.547 -18.672 9.5 1 97.88 162 ASP A N 1
ATOM 1278 C CA . ASP A 1 162 ? -16.375 -19.859 9.594 1 97.88 162 ASP A CA 1
ATOM 1279 C C . ASP A 1 162 ? -15.594 -21.109 9.203 1 97.88 162 ASP A C 1
ATOM 1281 O O . ASP A 1 162 ? -16.078 -22.234 9.383 1 97.88 162 ASP A O 1
ATOM 1285 N N . SER A 1 163 ? -14.469 -20.953 8.594 1 95.12 163 SER A N 1
ATOM 1286 C CA . SER A 1 163 ? -13.555 -22.031 8.203 1 95.12 163 SER A CA 1
ATOM 1287 C C . SER A 1 163 ? -12.133 -21.5 8.039 1 95.12 163 SER A C 1
ATOM 1289 O O . SER A 1 163 ? -11.922 -20.297 7.883 1 95.12 163 SER A O 1
ATOM 1291 N N . ILE A 1 164 ? -11.188 -22.422 8.109 1 95 164 ILE A N 1
ATOM 1292 C CA . ILE A 1 164 ? -9.781 -22.078 7.938 1 95 164 ILE A CA 1
ATOM 1293 C C . ILE A 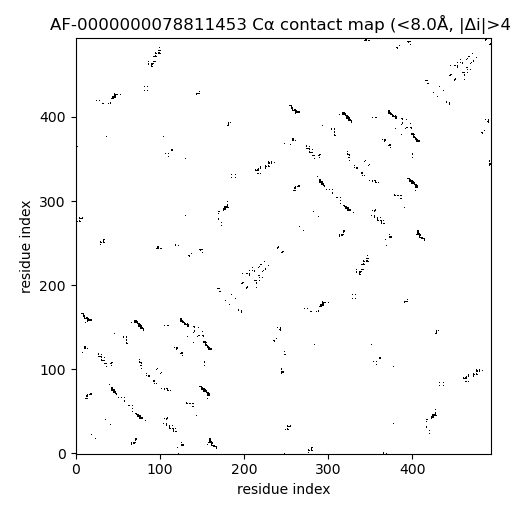1 164 ? -9.219 -22.797 6.715 1 95 164 ILE A C 1
ATOM 1295 O O . ILE A 1 164 ? -8.859 -23.969 6.789 1 95 164 ILE A O 1
ATOM 1299 N N . PRO A 1 165 ? -9.07 -22.016 5.648 1 96.69 165 PRO A N 1
ATOM 1300 C CA . PRO A 1 165 ? -8.547 -22.641 4.438 1 96.69 165 PRO A CA 1
ATOM 1301 C C . PRO A 1 165 ? -7.062 -22.984 4.547 1 96.69 165 PRO A C 1
ATOM 1303 O O . PRO A 1 165 ? -6.391 -22.547 5.488 1 96.69 165 PRO A O 1
ATOM 1306 N N . ALA A 1 166 ? -6.598 -23.781 3.604 1 95.75 166 ALA A N 1
ATOM 1307 C CA . ALA A 1 166 ? -5.168 -24.062 3.535 1 95.75 166 ALA A CA 1
ATOM 1308 C C . ALA A 1 166 ? -4.371 -22.797 3.197 1 95.75 166 ALA A C 1
ATOM 1310 O O . ALA A 1 166 ? -4.863 -21.922 2.488 1 95.75 166 ALA A O 1
ATOM 1311 N N . GLN A 1 167 ? -3.211 -22.75 3.723 1 95.62 167 GLN A N 1
ATOM 1312 C CA . GLN A 1 167 ? -2.33 -21.641 3.404 1 95.62 167 GLN A CA 1
ATOM 1313 C C . GLN A 1 167 ? -1.754 -21.766 1.997 1 95.62 167 GLN A C 1
ATOM 1315 O O . GLN A 1 167 ? -1.377 -22.875 1.579 1 95.62 167 GLN A O 1
ATOM 1320 N N . VAL A 1 168 ? -1.664 -20.703 1.287 1 95.44 168 VAL A N 1
ATOM 1321 C CA . VAL A 1 168 ? -1.181 -20.734 -0.089 1 95.44 168 VAL A CA 1
ATOM 1322 C C . VAL A 1 168 ? 0.345 -20.656 -0.103 1 95.44 168 VAL A C 1
ATOM 1324 O O . VAL A 1 168 ? 0.955 -20.141 0.831 1 95.44 168 VAL A O 1
ATOM 1327 N N . ASP A 1 169 ? 0.905 -21.156 -1.199 1 96.06 169 ASP A N 1
ATOM 1328 C CA . ASP A 1 169 ? 2.359 -21.234 -1.311 1 96.06 169 ASP A CA 1
ATOM 1329 C C . ASP A 1 169 ? 2.959 -19.828 -1.478 1 96.06 169 ASP A C 1
ATOM 1331 O O . ASP A 1 169 ? 2.27 -18.906 -1.895 1 96.06 169 ASP A O 1
ATOM 1335 N N . ARG A 1 170 ? 4.199 -19.688 -1.119 1 97.88 170 ARG A N 1
ATOM 1336 C CA . ARG A 1 170 ? 5.047 -18.531 -1.402 1 97.88 170 ARG A CA 1
ATOM 1337 C C . ARG A 1 170 ? 6.367 -18.969 -2.037 1 97.88 170 ARG A C 1
ATOM 1339 O O . ARG A 1 170 ? 6.883 -20.047 -1.739 1 97.88 170 ARG A O 1
ATOM 1346 N N . LEU A 1 171 ? 6.855 -18.078 -2.922 1 98.5 171 LEU A N 1
ATOM 1347 C CA . LEU A 1 171 ? 8.203 -18.281 -3.447 1 98.5 171 LEU A CA 1
ATOM 1348 C C . LEU A 1 171 ? 9.242 -18.156 -2.34 1 98.5 171 LEU A C 1
ATOM 1350 O O . LEU A 1 171 ? 8.984 -17.531 -1.312 1 98.5 171 LEU A O 1
ATOM 1354 N N . PRO A 1 172 ? 10.414 -18.781 -2.523 1 98.12 172 PRO A N 1
ATOM 1355 C CA . PRO A 1 172 ? 11.477 -18.625 -1.526 1 98.12 172 PRO A CA 1
ATOM 1356 C C . PRO A 1 172 ? 11.977 -17.188 -1.422 1 98.12 172 PRO A C 1
ATOM 1358 O O . PRO A 1 172 ? 11.797 -16.406 -2.355 1 98.12 172 PRO A O 1
ATOM 1361 N N . LEU A 1 173 ? 12.609 -16.875 -0.337 1 98.12 173 LEU A N 1
ATOM 1362 C CA . LEU A 1 173 ? 13.094 -15.539 -0.018 1 98.12 173 LEU A CA 1
ATOM 1363 C C . LEU A 1 173 ? 13.938 -14.977 -1.16 1 98.12 173 LEU A C 1
ATOM 1365 O O . LEU A 1 173 ? 13.844 -13.789 -1.482 1 98.12 173 LEU A O 1
ATOM 1369 N N . GLU A 1 174 ? 14.75 -15.828 -1.787 1 97.62 174 GLU A N 1
ATOM 1370 C CA . GLU A 1 174 ? 15.695 -15.383 -2.801 1 97.62 174 GLU A CA 1
ATOM 1371 C C . GLU A 1 174 ? 14.977 -14.922 -4.062 1 97.62 174 GLU A C 1
ATOM 1373 O O . GLU A 1 174 ? 15.57 -14.258 -4.918 1 97.62 174 GLU A O 1
ATOM 1378 N N . ALA A 1 175 ? 13.703 -15.242 -4.164 1 98.56 175 ALA A N 1
ATOM 1379 C CA . ALA A 1 175 ? 12.93 -14.82 -5.332 1 98.56 175 ALA A CA 1
ATOM 1380 C C . ALA A 1 175 ? 12.68 -13.312 -5.309 1 98.56 175 ALA A C 1
ATOM 1382 O O . ALA A 1 175 ? 12.5 -12.695 -6.359 1 98.56 175 ALA A O 1
ATOM 1383 N N . ALA A 1 176 ? 12.734 -12.719 -4.074 1 98.5 176 ALA A N 1
ATOM 1384 C CA . ALA A 1 176 ? 12.266 -11.336 -3.996 1 98.5 176 ALA A 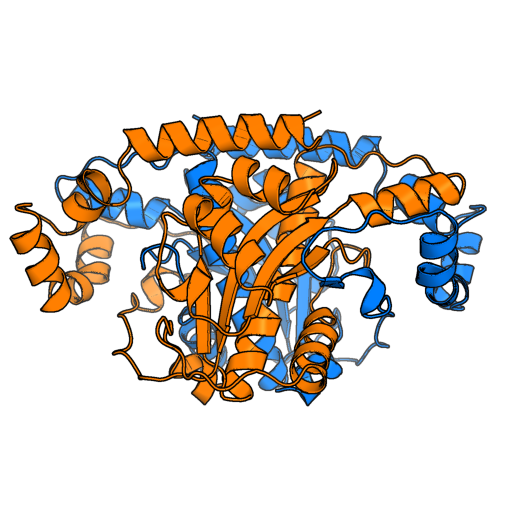CA 1
ATOM 1385 C C . ALA A 1 176 ? 13.32 -10.438 -3.359 1 98.5 176 ALA A C 1
ATOM 1387 O O . ALA A 1 176 ? 13.211 -9.211 -3.42 1 98.5 176 ALA A O 1
ATOM 1388 N N . VAL A 1 177 ? 14.367 -11 -2.787 1 98.88 177 VAL A N 1
ATOM 1389 C CA . VAL A 1 177 ? 15.352 -10.195 -2.068 1 98.88 177 VAL A CA 1
ATOM 1390 C C . VAL A 1 177 ? 16.641 -10.109 -2.885 1 98.88 177 VAL A C 1
ATOM 1392 O O . VAL A 1 177 ? 17.172 -11.125 -3.322 1 98.88 177 VAL A O 1
ATOM 1395 N N . HIS A 1 178 ? 17.109 -8.93 -3.107 1 98.88 178 HIS A N 1
ATOM 1396 C CA . HIS A 1 178 ? 18.359 -8.641 -3.805 1 98.88 178 HIS A CA 1
ATOM 1397 C C . HIS A 1 178 ? 19.312 -7.863 -2.912 1 98.88 178 HIS A C 1
ATOM 1399 O O . HIS A 1 178 ? 18.891 -6.977 -2.162 1 98.88 178 HIS A O 1
ATOM 1405 N N . GLN A 1 179 ? 20.609 -8.172 -3.012 1 98.69 179 GLN A N 1
ATOM 1406 C CA . GLN A 1 179 ? 21.625 -7.488 -2.215 1 98.69 179 GLN A CA 1
ATOM 1407 C C . GLN A 1 179 ? 22.281 -6.355 -3.006 1 98.69 179 GLN A C 1
ATOM 1409 O O . GLN A 1 179 ? 22.875 -6.594 -4.059 1 98.69 179 GLN A O 1
ATOM 1414 N N . GLU A 1 180 ? 22.125 -5.156 -2.633 1 98.81 180 GLU A N 1
ATOM 1415 C CA . GLU A 1 180 ? 22.781 -3.938 -3.096 1 98.81 180 GLU A CA 1
ATOM 1416 C C . GLU A 1 180 ? 22.203 -3.469 -4.426 1 98.81 180 GLU A C 1
ATOM 1418 O O . GLU A 1 180 ? 21.891 -2.287 -4.594 1 98.81 180 GLU A O 1
ATOM 1423 N N . THR A 1 181 ? 22.062 -4.312 -5.383 1 98.88 181 THR A N 1
ATOM 1424 C CA . THR A 1 181 ? 21.438 -3.994 -6.66 1 98.88 181 THR A CA 1
ATOM 1425 C C . THR A 1 181 ? 20.484 -5.109 -7.086 1 98.88 181 THR A C 1
ATOM 1427 O O . THR A 1 181 ? 20.5 -6.199 -6.504 1 98.88 181 THR A O 1
ATOM 1430 N N . TYR A 1 182 ? 19.609 -4.75 -8.023 1 98.88 182 TYR A N 1
ATOM 1431 C CA . TYR A 1 182 ? 18.734 -5.758 -8.617 1 98.88 182 TYR A CA 1
ATOM 1432 C C . TYR A 1 182 ? 19.531 -6.727 -9.484 1 98.88 182 TYR A C 1
ATOM 1434 O O . TYR A 1 182 ? 20.391 -6.312 -10.258 1 98.88 182 TYR A O 1
ATOM 1442 N N . HIS A 1 183 ? 19.312 -7.98 -9.273 1 98.31 183 HIS A N 1
ATOM 1443 C CA . HIS A 1 183 ? 19.891 -9.023 -10.109 1 98.31 183 HIS A CA 1
ATOM 1444 C C . HIS A 1 183 ? 18.812 -9.719 -10.945 1 98.31 183 HIS A C 1
ATOM 1446 O O . HIS A 1 183 ? 18.062 -10.562 -10.438 1 98.31 183 HIS A O 1
ATOM 1452 N N . ASP A 1 184 ? 18.859 -9.43 -12.219 1 98.06 184 ASP A N 1
ATOM 1453 C CA . ASP A 1 184 ? 17.844 -9.977 -13.109 1 98.06 184 ASP A CA 1
ATOM 1454 C C . ASP A 1 184 ? 17.938 -11.5 -13.18 1 98.06 184 ASP A C 1
ATOM 1456 O O . ASP A 1 184 ? 19.031 -12.062 -13.117 1 98.06 184 ASP A O 1
ATOM 1460 N N . TYR A 1 185 ? 16.875 -12.148 -13.391 1 98.19 185 TYR A N 1
ATOM 1461 C CA . TYR A 1 185 ? 16.781 -13.594 -13.266 1 98.19 185 TYR A CA 1
ATOM 1462 C C . TYR A 1 185 ? 17.203 -14.281 -14.562 1 98.19 185 TYR A C 1
ATOM 1464 O O . TYR A 1 185 ? 16.797 -13.875 -15.648 1 98.19 185 TYR A O 1
ATOM 1472 N N . THR A 1 186 ? 18.016 -15.312 -14.453 1 98.31 186 THR A N 1
ATOM 1473 C CA . THR A 1 186 ? 18.312 -16.188 -15.578 1 98.31 186 THR A CA 1
ATOM 1474 C C . THR A 1 186 ? 17.203 -17.234 -15.75 1 98.31 186 THR A C 1
ATOM 1476 O O . THR A 1 186 ? 16.328 -17.359 -14.891 1 98.31 186 THR A O 1
ATOM 1479 N N . SER A 1 187 ? 17.266 -17.906 -16.859 1 98.31 187 SER A N 1
ATOM 1480 C CA . SER A 1 187 ? 16.328 -19 -17.062 1 98.31 187 SER A CA 1
ATOM 1481 C C . SER A 1 187 ? 16.438 -20.062 -15.961 1 98.31 187 SER A C 1
ATOM 1483 O O . SER A 1 187 ? 15.438 -20.609 -15.516 1 98.31 187 SER A O 1
ATOM 1485 N N . GLU A 1 188 ? 17.641 -20.297 -15.531 1 98.62 188 GLU A N 1
ATOM 1486 C CA . GLU A 1 188 ? 17.875 -21.266 -14.477 1 98.62 188 GLU A CA 1
ATOM 1487 C C . GLU A 1 188 ? 17.297 -20.797 -13.141 1 98.62 188 GLU A C 1
ATOM 1489 O O . GLU A 1 188 ? 16.781 -21.594 -12.367 1 98.62 188 GLU A O 1
ATOM 1494 N N . ASP A 1 189 ? 17.438 -19.5 -12.828 1 98.5 189 ASP A N 1
ATOM 1495 C CA . ASP A 1 189 ? 16.828 -18.938 -11.625 1 98.5 189 ASP A CA 1
ATOM 1496 C C . ASP A 1 189 ? 15.32 -19.172 -11.602 1 98.5 189 ASP A C 1
ATOM 1498 O O . ASP A 1 189 ? 14.773 -19.625 -10.594 1 98.5 189 ASP A O 1
ATOM 1502 N N . ILE A 1 190 ? 14.688 -18.875 -12.75 1 98.69 190 ILE A N 1
ATOM 1503 C CA . ILE A 1 190 ? 13.234 -18.984 -12.852 1 98.69 190 ILE A CA 1
ATOM 1504 C C . ILE A 1 190 ? 12.812 -20.438 -12.641 1 98.69 190 ILE A C 1
ATOM 1506 O O . ILE A 1 190 ? 11.852 -20.703 -11.914 1 98.69 190 ILE A O 1
ATOM 1510 N N . ASP A 1 191 ? 13.547 -21.359 -13.234 1 98.69 191 ASP A N 1
ATOM 1511 C CA . ASP A 1 191 ? 13.234 -22.766 -13.062 1 98.69 191 ASP A CA 1
ATOM 1512 C C . ASP A 1 191 ? 13.305 -23.172 -11.586 1 98.69 191 ASP A C 1
ATOM 1514 O O . ASP A 1 191 ? 12.391 -23.797 -11.062 1 98.69 191 ASP A O 1
ATOM 1518 N N . LYS A 1 192 ? 14.375 -22.766 -10.992 1 98.62 192 LYS A N 1
ATOM 1519 C CA . LYS A 1 192 ? 14.594 -23.109 -9.594 1 98.62 192 LYS A CA 1
ATOM 1520 C C . LYS A 1 192 ? 13.508 -22.516 -8.703 1 98.62 192 LYS A C 1
ATOM 1522 O O . LYS A 1 192 ? 12.961 -23.203 -7.832 1 98.62 192 LYS A O 1
ATOM 1527 N N . LEU A 1 193 ? 13.156 -21.297 -8.898 1 98.62 193 LEU A N 1
ATOM 1528 C CA . LEU A 1 193 ? 12.273 -20.531 -8.023 1 98.62 193 LEU A CA 1
ATOM 1529 C C . LEU A 1 193 ? 10.836 -21.031 -8.133 1 98.62 193 LEU A C 1
ATOM 1531 O O . LEU A 1 193 ? 10.094 -21.031 -7.145 1 98.62 193 LEU A O 1
ATOM 1535 N N . TYR A 1 194 ? 10.383 -21.516 -9.305 1 98.62 194 TYR A N 1
ATOM 1536 C CA . TYR A 1 194 ? 8.969 -21.781 -9.523 1 98.62 194 TYR A CA 1
ATOM 1537 C C . TYR A 1 194 ? 8.688 -23.281 -9.539 1 98.62 194 TYR A C 1
ATOM 1539 O O . TYR A 1 194 ? 7.527 -23.703 -9.594 1 98.62 194 TYR A O 1
ATOM 1547 N N . THR A 1 195 ? 9.758 -24.078 -9.438 1 98.25 195 THR A N 1
ATOM 1548 C CA . THR A 1 195 ? 9.617 -25.531 -9.516 1 98.25 195 THR A CA 1
ATOM 1549 C C . THR A 1 195 ? 8.664 -26.031 -8.438 1 98.25 195 THR A C 1
ATOM 1551 O O . THR A 1 195 ? 7.789 -26.859 -8.703 1 98.25 195 THR A O 1
ATOM 1554 N N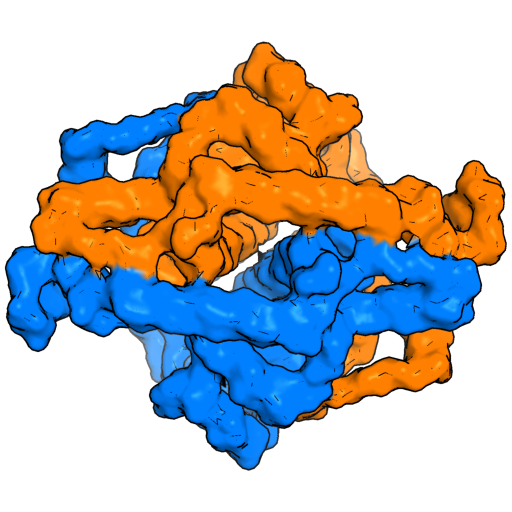 . TYR A 1 196 ? 8.836 -25.562 -7.25 1 98.19 196 TYR A N 1
ATOM 1555 C CA . TYR A 1 196 ? 7.973 -26.016 -6.16 1 98.19 196 TYR A CA 1
ATOM 1556 C C . TYR A 1 196 ? 6.52 -25.641 -6.43 1 98.19 196 TYR A C 1
ATOM 1558 O O . TYR A 1 196 ? 5.629 -26.5 -6.355 1 98.19 196 TYR A O 1
ATOM 1566 N N . LYS A 1 197 ? 6.23 -24.406 -6.719 1 98.06 197 LYS A N 1
ATOM 1567 C CA . LYS A 1 197 ? 4.879 -23.938 -7.012 1 98.06 197 LYS A CA 1
ATOM 1568 C C . LYS A 1 197 ? 4.227 -24.781 -8.102 1 98.06 197 LYS A C 1
ATOM 1570 O O . LYS A 1 197 ? 3.068 -25.188 -7.965 1 98.06 197 LYS A O 1
ATOM 1575 N N . GLU A 1 198 ? 4.988 -25.062 -9.102 1 98.38 198 GLU A N 1
ATOM 1576 C CA . GLU A 1 198 ? 4.473 -25.812 -10.242 1 98.38 198 GLU A CA 1
ATOM 1577 C C . GLU A 1 198 ? 4.203 -27.266 -9.867 1 98.38 198 GLU A C 1
ATOM 1579 O O . GLU A 1 198 ? 3.398 -27.938 -10.516 1 98.38 198 GLU A O 1
ATOM 1584 N N . SER A 1 199 ? 4.871 -27.75 -8.836 1 98.5 199 SER A N 1
ATOM 1585 C CA . SER A 1 199 ? 4.773 -29.156 -8.461 1 98.5 199 SER A CA 1
ATOM 1586 C C . SER A 1 199 ? 3.568 -29.406 -7.562 1 98.5 199 SER A C 1
ATOM 1588 O O . SER A 1 199 ? 3.178 -30.547 -7.344 1 98.5 199 SER A O 1
ATOM 1590 N N . LEU A 1 200 ? 2.98 -28.359 -6.992 1 98 200 LEU A N 1
ATOM 1591 C CA . LEU A 1 200 ? 1.888 -28.5 -6.035 1 98 200 LEU A CA 1
ATOM 1592 C C . LEU A 1 200 ? 0.656 -29.109 -6.703 1 98 200 LEU A C 1
ATOM 1594 O O . LEU A 1 200 ? 0.295 -28.719 -7.816 1 98 200 LEU A O 1
ATOM 1598 N N . PRO A 1 201 ? -0.074 -30.047 -6.027 1 97.94 201 PRO A N 1
ATOM 1599 C CA . PRO A 1 201 ? -1.245 -30.703 -6.609 1 97.94 201 PRO A CA 1
ATOM 1600 C C . PRO A 1 201 ? -2.34 -29.719 -7.012 1 97.94 201 PRO A C 1
ATOM 1602 O O . PRO A 1 201 ? -2.988 -29.906 -8.047 1 97.94 201 PRO A O 1
ATOM 1605 N N . GLU A 1 202 ? -2.576 -28.734 -6.246 1 96.31 202 GLU A N 1
ATOM 1606 C CA . GLU A 1 202 ? -3.623 -27.766 -6.543 1 96.31 202 GLU A CA 1
ATOM 1607 C C . GLU A 1 202 ? -3.334 -27.031 -7.844 1 96.31 202 GLU A C 1
ATOM 1609 O O . GLU A 1 202 ? -4.25 -26.734 -8.609 1 96.31 202 GLU A O 1
ATOM 1614 N N . ASN A 1 203 ? -2.076 -26.75 -8.125 1 97.44 203 ASN A N 1
ATOM 1615 C CA . ASN A 1 203 ? -1.712 -26.031 -9.344 1 97.44 203 ASN A CA 1
ATOM 1616 C C . ASN A 1 203 ? -1.774 -26.938 -10.57 1 97.44 203 ASN A C 1
ATOM 1618 O O . ASN A 1 203 ? -2.143 -26.484 -11.656 1 97.44 203 ASN A O 1
ATOM 1622 N N . LYS A 1 204 ? -1.419 -28.172 -10.391 1 98.06 204 LYS A N 1
ATOM 1623 C CA . LYS A 1 204 ? -1.585 -29.141 -11.469 1 98.06 204 LYS A CA 1
ATOM 1624 C C . LYS A 1 204 ? -3.057 -29.328 -11.828 1 98.06 204 LYS A C 1
ATOM 1626 O O . LYS A 1 204 ? -3.404 -29.422 -13.008 1 98.06 204 LYS A O 1
ATOM 1631 N N . GLN A 1 205 ? -3.836 -29.359 -10.82 1 97.81 205 GLN A N 1
ATOM 1632 C CA . GLN A 1 205 ? -5.273 -29.469 -11.039 1 97.81 205 GLN A CA 1
ATOM 1633 C C . GLN A 1 205 ? -5.805 -28.266 -11.812 1 97.81 205 GLN A C 1
ATOM 1635 O O . GLN A 1 205 ? -6.68 -28.406 -12.672 1 97.81 205 GLN A O 1
ATOM 1640 N N . PHE A 1 206 ? -5.289 -27.047 -11.469 1 96.31 206 PHE A N 1
ATOM 1641 C CA . PHE A 1 206 ? -5.688 -25.844 -12.18 1 96.31 206 PHE A CA 1
ATOM 1642 C C . PHE A 1 206 ? -5.363 -25.953 -13.664 1 96.31 206 PHE A C 1
ATOM 1644 O O . PHE A 1 206 ? -6.152 -25.531 -14.516 1 96.31 206 PHE A O 1
ATOM 1651 N N . ILE A 1 207 ? -4.203 -26.469 -14 1 98.38 207 ILE A N 1
ATOM 1652 C CA . ILE A 1 207 ? -3.77 -26.641 -15.383 1 98.38 207 ILE A CA 1
ATOM 1653 C C . ILE A 1 207 ? -4.734 -27.578 -16.109 1 98.38 207 ILE A C 1
ATOM 1655 O O . ILE A 1 207 ? -5.211 -27.266 -17.203 1 98.38 207 ILE A O 1
ATOM 1659 N N . GLU A 1 208 ? -5.035 -28.688 -15.492 1 98.38 208 GLU A N 1
ATOM 1660 C CA . GLU A 1 208 ? -5.906 -29.703 -16.094 1 98.38 208 GLU A CA 1
ATOM 1661 C C . GLU A 1 208 ? -7.316 -29.156 -16.297 1 98.38 208 GLU A C 1
ATOM 1663 O O . GLU A 1 208 ? -7.898 -29.328 -17.375 1 98.38 208 GLU A O 1
ATOM 1668 N N . GLU A 1 209 ? -7.789 -28.531 -15.266 1 98.12 209 GLU A N 1
ATOM 1669 C CA . GLU A 1 209 ? -9.164 -28.031 -15.297 1 98.12 209 GLU A CA 1
ATOM 1670 C C . GLU A 1 209 ? -9.336 -26.969 -16.375 1 98.12 209 GLU A C 1
ATOM 1672 O O . GLU A 1 209 ? -10.422 -26.828 -16.938 1 98.12 209 GLU A O 1
ATOM 1677 N N . ASN A 1 210 ? -8.305 -26.266 -16.641 1 98.25 210 ASN A N 1
ATOM 1678 C CA . ASN A 1 210 ? -8.398 -25.188 -17.609 1 98.25 210 ASN A CA 1
ATOM 1679 C C . ASN A 1 210 ? -7.863 -25.609 -18.969 1 98.25 210 ASN A C 1
ATOM 1681 O O . ASN A 1 210 ? -7.789 -24.797 -19.891 1 98.25 210 ASN A O 1
ATOM 1685 N N . GLN A 1 211 ? -7.473 -26.859 -19.078 1 98.44 211 GLN A N 1
ATOM 1686 C CA . GLN A 1 211 ? -6.996 -27.453 -20.328 1 98.44 211 GLN A CA 1
ATOM 1687 C C . GLN A 1 211 ? -5.84 -26.641 -20.906 1 98.44 211 GLN A C 1
ATOM 1689 O O . GLN A 1 211 ? -5.875 -26.25 -22.078 1 98.44 211 GLN A O 1
ATOM 1694 N N . LYS A 1 212 ? -4.883 -26.312 -20.094 1 98.62 212 LYS A N 1
ATOM 1695 C CA . LYS A 1 212 ? -3.67 -25.625 -20.516 1 98.62 212 LYS A CA 1
ATOM 1696 C C . LYS A 1 212 ? -2.443 -26.516 -20.359 1 98.62 212 LYS A C 1
ATOM 1698 O O . LYS A 1 212 ? -2.521 -27.594 -19.75 1 98.62 212 LYS A O 1
ATOM 1703 N N . GLU A 1 213 ? -1.354 -26.141 -20.984 1 98.62 213 GLU A N 1
ATOM 1704 C CA . GLU A 1 213 ? -0.112 -26.906 -20.906 1 98.62 213 GLU A CA 1
ATOM 1705 C C . GLU A 1 213 ? 0.695 -26.516 -19.672 1 98.62 213 GLU A C 1
ATOM 1707 O O . GLU A 1 213 ? 1.377 -27.359 -19.078 1 98.62 213 GLU A O 1
ATOM 1712 N N . THR A 1 214 ? 0.663 -25.281 -19.297 1 98.75 214 THR A N 1
ATOM 1713 C CA . THR A 1 214 ? 1.459 -24.781 -18.188 1 98.75 214 THR A CA 1
ATOM 1714 C C . THR A 1 214 ? 0.601 -23.953 -17.234 1 98.75 214 THR A C 1
ATOM 1716 O O . THR A 1 214 ? -0.438 -23.422 -17.641 1 98.75 214 THR A O 1
ATOM 1719 N N . LEU A 1 215 ? 1.035 -23.859 -15.992 1 98.62 215 LEU A N 1
ATOM 1720 C CA . LEU A 1 215 ? 0.365 -23 -15.008 1 98.62 215 LEU A CA 1
ATOM 1721 C C . LEU A 1 215 ? 0.368 -21.547 -15.461 1 98.62 215 LEU A C 1
ATOM 1723 O O . LEU A 1 215 ? -0.612 -20.828 -15.258 1 98.62 215 LEU A O 1
ATOM 1727 N N . ALA A 1 216 ? 1.487 -21.062 -16.078 1 98.81 216 ALA A N 1
ATOM 1728 C CA . ALA A 1 216 ? 1.601 -19.688 -16.562 1 98.81 216 ALA A CA 1
ATOM 1729 C C . ALA A 1 216 ? 0.491 -19.375 -17.562 1 98.81 216 ALA A C 1
ATOM 1731 O O . ALA A 1 216 ? -0.051 -18.266 -17.562 1 98.81 216 ALA A O 1
ATOM 1732 N N . GLN A 1 217 ? 0.15 -20.297 -18.359 1 98.81 217 GLN A N 1
ATOM 1733 C CA . GLN A 1 217 ? -0.915 -20.109 -19.328 1 98.81 217 GLN A CA 1
ATOM 1734 C C . GLN A 1 217 ? -2.264 -19.906 -18.641 1 98.81 217 GLN A C 1
ATOM 1736 O O . GLN A 1 217 ? -3.127 -19.188 -19.156 1 98.81 217 GLN A O 1
ATOM 1741 N N . VAL A 1 218 ? -2.469 -20.594 -17.516 1 98.56 218 VAL A N 1
ATOM 1742 C CA . VAL A 1 218 ? -3.699 -20.375 -16.766 1 98.56 218 VAL A CA 1
ATOM 1743 C C . VAL A 1 218 ? -3.805 -18.906 -16.359 1 98.56 218 VAL A C 1
ATOM 1745 O O . VAL A 1 218 ? -4.879 -18.297 -16.469 1 98.56 218 VAL A O 1
ATOM 1748 N N . PHE A 1 219 ? -2.707 -18.312 -15.938 1 98.19 219 PHE A N 1
ATOM 1749 C CA . PHE A 1 219 ? -2.703 -16.906 -15.523 1 98.19 219 PHE A CA 1
ATOM 1750 C C . PHE A 1 219 ? -2.932 -15.992 -16.719 1 98.19 219 PHE A C 1
ATOM 1752 O O . PHE A 1 219 ? -3.76 -15.086 -16.656 1 98.19 219 PHE A O 1
ATOM 1759 N N . THR A 1 220 ? -2.279 -16.25 -17.875 1 98.56 220 THR A N 1
ATOM 1760 C CA . THR A 1 220 ? -2.266 -15.281 -18.969 1 98.56 220 THR A CA 1
ATOM 1761 C C . THR A 1 220 ? -3.477 -15.477 -19.875 1 98.56 220 THR A C 1
ATOM 1763 O O . THR A 1 220 ? -3.934 -14.531 -20.531 1 98.56 220 THR A O 1
ATOM 1766 N N . ASP A 1 221 ? -4.012 -16.703 -19.891 1 98.38 221 ASP A N 1
ATOM 1767 C CA . ASP A 1 221 ? -5.062 -16.984 -20.859 1 98.38 221 ASP A CA 1
ATOM 1768 C C . ASP A 1 221 ? -6.441 -16.984 -20.203 1 98.38 221 ASP A C 1
ATOM 1770 O O . ASP A 1 221 ? -7.461 -16.844 -20.875 1 98.38 221 ASP A O 1
ATOM 1774 N N . ILE A 1 222 ? -6.473 -17.203 -18.938 1 97.56 222 ILE A N 1
ATOM 1775 C CA . ILE A 1 222 ? -7.762 -17.422 -18.297 1 97.56 222 ILE A CA 1
ATOM 1776 C C . ILE A 1 222 ? -7.992 -16.359 -17.219 1 97.56 222 ILE A C 1
ATOM 1778 O O . ILE A 1 222 ? -8.969 -15.602 -17.281 1 97.56 222 ILE A O 1
ATOM 1782 N N . ARG A 1 223 ? -7.152 -16.141 -16.281 1 95.81 223 ARG A N 1
ATOM 1783 C CA . ARG A 1 223 ? -7.414 -15.375 -15.062 1 95.81 223 ARG A CA 1
ATOM 1784 C C . ARG A 1 223 ? -7.129 -13.898 -15.281 1 95.81 223 ARG A C 1
ATOM 1786 O O . ARG A 1 223 ? -7.898 -13.039 -14.844 1 95.81 223 ARG A O 1
ATOM 1793 N N . TYR A 1 224 ? -5.941 -13.586 -15.867 1 96.88 224 TYR A N 1
ATOM 1794 C CA . TYR A 1 224 ? -5.465 -12.227 -16.062 1 96.88 224 TYR A CA 1
ATOM 1795 C C . TYR A 1 224 ? -4.988 -12.016 -17.5 1 96.88 224 TYR A C 1
ATOM 1797 O O . TYR A 1 224 ? -3.814 -11.711 -17.734 1 96.88 224 TYR A O 1
ATOM 1805 N N . THR A 1 225 ? -5.918 -12.086 -18.422 1 98.19 225 THR A N 1
ATOM 1806 C CA . THR A 1 225 ? -5.59 -12.07 -19.844 1 98.19 225 THR A CA 1
ATOM 1807 C C . THR A 1 225 ? -5.098 -10.695 -20.266 1 98.19 225 THR A C 1
ATOM 1809 O O . THR A 1 225 ? -5.461 -9.688 -19.656 1 98.19 225 THR A O 1
ATOM 1812 N N . LYS A 1 226 ? -4.312 -10.719 -21.297 1 97.62 226 LYS A N 1
ATOM 1813 C CA . LYS A 1 226 ? -3.811 -9.469 -21.859 1 97.62 226 LYS A CA 1
ATOM 1814 C C . LYS A 1 226 ? -4.957 -8.531 -22.219 1 97.62 226 LYS A C 1
ATOM 1816 O O . LYS A 1 226 ? -4.938 -7.348 -21.859 1 97.62 226 LYS A O 1
ATOM 1821 N N . LYS A 1 227 ? -5.922 -9.031 -22.859 1 97.88 227 LYS A N 1
ATOM 1822 C CA . LYS A 1 227 ? -7.07 -8.242 -23.297 1 97.88 227 LYS A CA 1
ATOM 1823 C C . LYS A 1 227 ? -7.762 -7.578 -22.109 1 97.88 227 LYS A C 1
ATOM 1825 O O . LYS A 1 227 ? -8.016 -6.371 -22.125 1 97.88 227 LYS A O 1
ATOM 1830 N N . ASP A 1 228 ? -8.07 -8.359 -21.078 1 97.25 228 ASP A N 1
ATOM 1831 C CA . ASP A 1 228 ? -8.766 -7.836 -19.906 1 97.25 228 ASP A CA 1
ATOM 1832 C C . ASP A 1 228 ? -7.898 -6.828 -19.156 1 97.25 228 ASP A C 1
ATOM 1834 O O . ASP A 1 228 ? -8.398 -5.797 -18.688 1 97.25 228 ASP A O 1
ATOM 1838 N N . ASN A 1 229 ? -6.66 -7.129 -19.016 1 97.5 229 ASN A N 1
ATOM 1839 C CA . ASN A 1 229 ? -5.746 -6.246 -18.297 1 97.5 229 ASN A CA 1
ATOM 1840 C C . ASN A 1 229 ? -5.617 -4.891 -18.984 1 97.5 229 ASN A C 1
ATOM 1842 O O . ASN A 1 229 ? -5.621 -3.852 -18.328 1 97.5 229 ASN A O 1
ATOM 1846 N N . GLU A 1 230 ? -5.465 -4.906 -20.281 1 97.75 230 GLU A N 1
ATOM 1847 C CA . GLU A 1 230 ? -5.383 -3.658 -21.047 1 97.75 230 GLU A CA 1
ATOM 1848 C C . GLU A 1 230 ? -6.684 -2.865 -20.938 1 97.75 230 GLU A C 1
ATOM 1850 O O . GLU A 1 230 ? -6.66 -1.641 -20.812 1 97.75 230 GLU A O 1
ATOM 1855 N N . PHE A 1 231 ? -7.793 -3.59 -21 1 98 231 PHE A N 1
ATOM 1856 C CA . PHE A 1 231 ? -9.094 -2.945 -20.859 1 98 231 PHE A CA 1
ATOM 1857 C C . PHE A 1 231 ? -9.219 -2.277 -19.5 1 98 231 PHE A C 1
ATOM 1859 O O . PHE A 1 231 ? -9.633 -1.12 -19.406 1 98 231 PHE A O 1
ATOM 1866 N N . MET A 1 232 ? -8.883 -2.961 -18.484 1 97.69 232 MET A N 1
ATOM 1867 C CA . MET A 1 232 ? -8.961 -2.443 -17.125 1 97.69 232 MET A CA 1
ATOM 1868 C C . MET A 1 232 ? -7.992 -1.278 -16.938 1 97.69 232 MET A C 1
ATOM 1870 O O . MET A 1 232 ? -8.281 -0.346 -16.188 1 97.69 232 MET A O 1
ATOM 1874 N N . SER A 1 233 ? -6.844 -1.356 -17.594 1 98.12 233 SER A N 1
ATOM 1875 C CA . SER A 1 233 ? -5.871 -0.269 -17.531 1 98.12 233 SER A CA 1
ATOM 1876 C C . SER A 1 233 ? -6.441 1.01 -18.141 1 98.12 233 SER A C 1
ATOM 1878 O O . SER A 1 233 ? -6.312 2.09 -17.562 1 98.12 233 SER A O 1
ATOM 1880 N N . ASP A 1 234 ? -7.012 0.893 -19.281 1 97.94 234 ASP A N 1
ATOM 1881 C CA . ASP A 1 234 ? -7.629 2.043 -19.938 1 97.94 234 ASP A CA 1
ATOM 1882 C C . ASP A 1 234 ? -8.742 2.637 -19.078 1 97.94 234 ASP A C 1
ATOM 1884 O O . ASP A 1 234 ? -8.867 3.859 -18.969 1 97.94 234 ASP A O 1
ATOM 1888 N N . ASN A 1 235 ? -9.508 1.749 -18.5 1 98.06 235 ASN A N 1
ATOM 1889 C CA . ASN A 1 235 ? -10.586 2.195 -17.625 1 98.06 235 ASN A CA 1
ATOM 1890 C C . ASN A 1 235 ? -10.039 2.922 -16.391 1 98.06 235 ASN A C 1
ATOM 1892 O O . ASN A 1 235 ? -10.594 3.938 -15.969 1 98.06 235 ASN A O 1
ATOM 1896 N N . LEU A 1 236 ? -8.992 2.395 -15.812 1 98.25 236 LEU A N 1
ATOM 1897 C CA . LEU A 1 236 ? -8.352 3.014 -14.664 1 98.25 236 LEU A CA 1
ATOM 1898 C C . LEU A 1 236 ? -7.887 4.43 -14.992 1 98.25 236 LEU A C 1
ATOM 1900 O O . LEU A 1 236 ? -8.117 5.359 -14.211 1 98.25 236 LEU A O 1
ATOM 1904 N N . LEU A 1 237 ? -7.281 4.609 -16.125 1 98.06 237 LEU A N 1
ATOM 1905 C CA . LEU A 1 237 ? -6.805 5.918 -16.547 1 98.06 237 LEU A CA 1
ATOM 1906 C C . LEU A 1 237 ? -7.965 6.895 -16.719 1 98.06 237 LEU A C 1
ATOM 1908 O O . LEU A 1 237 ? -7.875 8.047 -16.281 1 98.06 237 LEU A O 1
ATOM 1912 N N . LYS A 1 238 ? -9.023 6.395 -17.297 1 98.31 238 LYS A N 1
ATOM 1913 C CA . LYS A 1 238 ? -10.211 7.219 -17.516 1 98.31 238 LYS A CA 1
ATOM 1914 C C . LYS A 1 238 ? -10.812 7.668 -16.188 1 98.31 238 LYS A C 1
ATOM 1916 O O . LYS A 1 238 ? -11.117 8.852 -16 1 98.31 238 LYS A O 1
ATOM 1921 N N . VAL A 1 239 ? -10.938 6.801 -15.289 1 98.81 239 VAL A N 1
ATOM 1922 C CA . VAL A 1 239 ? -11.602 7.098 -14.023 1 98.81 239 VAL A CA 1
ATOM 1923 C C . VAL A 1 239 ? -10.711 7.988 -13.164 1 98.81 239 VAL A C 1
ATOM 1925 O O . VAL A 1 239 ? -11.195 8.859 -12.445 1 98.81 239 VAL A O 1
ATOM 1928 N N . LEU A 1 240 ? -9.375 7.785 -13.195 1 98.69 240 LEU A N 1
ATOM 1929 C CA . LEU A 1 240 ? -8.453 8.664 -12.492 1 98.69 240 LEU A CA 1
ATOM 1930 C C . LEU A 1 240 ? -8.594 10.102 -12.984 1 98.69 240 LEU A C 1
ATOM 1932 O O . LEU A 1 240 ? -8.547 11.047 -12.188 1 98.69 240 LEU A O 1
ATOM 1936 N N . ARG A 1 241 ? -8.727 10.234 -14.266 1 98.38 241 ARG A N 1
ATOM 1937 C CA . ARG A 1 241 ? -8.93 11.562 -14.836 1 98.38 241 ARG A CA 1
ATOM 1938 C C . ARG A 1 241 ? -10.242 12.172 -14.352 1 98.38 241 ARG A C 1
ATOM 1940 O O . ARG A 1 241 ? -10.289 13.344 -13.977 1 98.38 241 ARG A O 1
ATOM 1947 N N . GLN A 1 242 ? -11.273 11.391 -14.344 1 98.38 242 GLN A N 1
ATOM 1948 C CA . GLN A 1 242 ? -12.594 11.852 -13.93 1 98.38 242 GLN A CA 1
ATOM 1949 C C . GLN A 1 242 ? -12.594 12.266 -12.461 1 98.38 242 GLN A C 1
ATOM 1951 O O . GLN A 1 242 ? -13.289 13.211 -12.086 1 98.38 242 GLN A O 1
ATOM 1956 N N . GLN A 1 243 ? -11.766 11.594 -11.695 1 98.62 243 GLN A N 1
ATOM 1957 C CA . GLN A 1 243 ? -11.711 11.875 -10.266 1 98.62 243 GLN A CA 1
ATOM 1958 C C . GLN A 1 243 ? -10.719 12.992 -9.969 1 98.62 243 GLN A C 1
ATOM 1960 O O . GLN A 1 243 ? -10.492 13.336 -8.805 1 98.62 243 GLN A O 1
ATOM 1965 N N . GLY A 1 244 ? -10.078 13.5 -10.938 1 98.31 244 GLY A N 1
ATOM 1966 C CA . GLY A 1 244 ? -9.281 14.703 -10.773 1 98.31 244 GLY A CA 1
ATOM 1967 C C . GLY A 1 244 ? -7.832 14.422 -10.438 1 98.31 244 GLY A C 1
ATOM 1968 O O . GLY A 1 244 ? -7.109 15.312 -9.984 1 98.31 244 GLY A O 1
ATOM 1969 N N . PHE A 1 245 ? -7.32 13.195 -10.758 1 98.44 245 PHE A N 1
ATOM 1970 C CA . PHE A 1 245 ? -5.961 12.852 -10.359 1 98.44 245 PHE A CA 1
ATOM 1971 C C . PHE A 1 245 ? -5.027 12.844 -11.57 1 98.44 245 PHE A C 1
ATOM 1973 O O . PHE A 1 245 ? -3.865 12.453 -11.461 1 98.44 245 PHE A O 1
ATOM 1980 N N . LEU A 1 246 ? -5.492 13.258 -12.703 1 95.94 246 LEU A N 1
ATOM 1981 C CA . LEU A 1 246 ? -4.676 13.375 -13.906 1 95.94 246 LEU A CA 1
ATOM 1982 C C . LEU A 1 246 ? -4.977 14.672 -14.648 1 95.94 246 LEU A C 1
ATOM 1984 O O . LEU A 1 246 ? -5.227 14.664 -15.852 1 95.94 246 LEU A O 1
ATOM 1988 N N . LYS A 1 247 ? -4.922 15.742 -13.867 1 89.31 247 LYS A N 1
ATOM 1989 C CA . LYS A 1 247 ? -5.141 17.047 -14.484 1 89.31 247 LYS A CA 1
ATOM 1990 C C . LYS A 1 247 ? -3.834 17.641 -15 1 89.31 247 LYS A C 1
ATOM 1992 O O . LYS A 1 247 ? -2.76 17.328 -14.484 1 89.31 247 LYS A O 1
ATOM 1997 N N . MET B 1 1 ? 1.18 -6.289 19.828 1 82.88 1 MET B N 1
ATOM 1998 C CA . MET B 1 1 ? 0.997 -5.703 18.5 1 82.88 1 MET B CA 1
ATOM 1999 C C . MET B 1 1 ? 0.229 -4.387 18.594 1 82.88 1 MET B C 1
ATOM 2001 O O . MET B 1 1 ? 0.718 -3.346 18.156 1 82.88 1 MET B O 1
ATOM 2005 N N . PHE B 1 2 ? -0.79 -4.465 19.375 1 90.44 2 PHE B N 1
ATOM 2006 C CA . PHE B 1 2 ? -1.61 -3.264 19.484 1 90.44 2 PHE B CA 1
ATOM 2007 C C . PHE B 1 2 ? -0.827 -2.127 20.125 1 90.44 2 PHE B C 1
ATOM 2009 O O . PHE B 1 2 ? -0.812 -1.007 19.609 1 90.44 2 PHE B O 1
ATOM 2016 N N . GLU B 1 3 ? -0.082 -2.518 21.141 1 94.25 3 GLU B N 1
ATOM 2017 C CA . GLU B 1 3 ? 0.681 -1.491 21.844 1 94.25 3 GLU B CA 1
ATOM 2018 C C . GLU B 1 3 ? 1.805 -0.941 20.969 1 94.25 3 GLU B C 1
ATOM 2020 O O . GLU B 1 3 ? 2.088 0.258 20.984 1 94.25 3 GLU B O 1
ATOM 2025 N N . THR B 1 4 ? 2.43 -1.845 20.219 1 95.12 4 THR B N 1
ATOM 2026 C CA . THR B 1 4 ? 3.5 -1.433 19.312 1 95.12 4 THR B CA 1
ATOM 2027 C C . THR B 1 4 ? 2.975 -0.459 18.266 1 95.12 4 THR B C 1
ATOM 2029 O O . THR B 1 4 ? 3.588 0.581 18.016 1 95.12 4 THR B O 1
ATOM 2032 N N . VAL B 1 5 ? 1.798 -0.736 17.703 1 97.19 5 VAL B N 1
ATOM 2033 C CA . VAL B 1 5 ? 1.221 0.103 16.656 1 97.19 5 VAL B CA 1
ATOM 2034 C C . VAL B 1 5 ? 0.731 1.417 17.266 1 97.19 5 VAL B C 1
ATOM 2036 O O . VAL B 1 5 ? 0.942 2.488 16.688 1 97.19 5 VAL B O 1
ATOM 2039 N N . LYS B 1 6 ? 0.15 1.347 18.453 1 96.88 6 LYS B N 1
ATOM 2040 C CA . LYS B 1 6 ? -0.378 2.541 19.109 1 96.88 6 LYS B CA 1
ATOM 2041 C C . LYS B 1 6 ? 0.741 3.52 19.453 1 96.88 6 LYS B C 1
ATOM 2043 O O . LYS B 1 6 ? 0.521 4.73 19.5 1 96.88 6 LYS B O 1
ATOM 2048 N N . ASN B 1 7 ? 1.937 3.014 19.625 1 95.5 7 ASN B N 1
ATOM 2049 C CA . ASN B 1 7 ? 3.053 3.852 20.062 1 95.5 7 ASN B CA 1
ATOM 2050 C C . ASN B 1 7 ? 4.02 4.125 18.906 1 95.5 7 ASN B C 1
ATOM 2052 O O . ASN B 1 7 ? 5.141 4.59 19.125 1 95.5 7 ASN B O 1
ATOM 2056 N N . ARG B 1 8 ? 3.604 3.896 17.75 1 96.25 8 ARG B N 1
ATOM 2057 C CA . ARG B 1 8 ? 4.469 4.047 16.594 1 96.25 8 ARG B CA 1
ATOM 2058 C C . ARG B 1 8 ? 4.93 5.492 16.422 1 96.25 8 ARG B C 1
ATOM 2060 O O . ARG B 1 8 ? 4.145 6.422 16.625 1 96.25 8 ARG B O 1
ATOM 2067 N N . ARG B 1 9 ? 6.207 5.555 16.125 1 96 9 ARG B N 1
ATOM 2068 C CA . ARG B 1 9 ? 6.867 6.801 15.75 1 96 9 ARG B CA 1
ATOM 2069 C C . ARG B 1 9 ? 7.859 6.574 14.617 1 96 9 ARG B C 1
ATOM 2071 O O . ARG B 1 9 ? 8.438 5.492 14.492 1 96 9 ARG B O 1
ATOM 2078 N N . THR B 1 10 ? 7.977 7.605 13.82 1 97.75 10 THR B N 1
ATOM 2079 C CA . THR B 1 10 ? 9.055 7.562 12.836 1 97.75 10 THR B CA 1
ATOM 2080 C C . THR B 1 10 ? 10.406 7.773 13.516 1 97.75 10 THR B C 1
ATOM 2082 O O . THR B 1 10 ? 10.586 8.719 14.281 1 97.75 10 THR B O 1
ATOM 2085 N N . ILE B 1 11 ? 11.328 6.852 13.297 1 98.38 11 ILE B N 1
ATOM 2086 C CA . ILE B 1 11 ? 12.672 6.914 13.867 1 98.38 11 ILE B CA 1
ATOM 2087 C C . ILE B 1 11 ? 13.672 7.316 12.789 1 98.38 11 ILE B C 1
ATOM 2089 O O . ILE B 1 11 ? 13.82 6.621 11.781 1 98.38 11 ILE B O 1
ATOM 2093 N N . ARG B 1 12 ? 14.461 8.391 13.062 1 98 12 ARG B N 1
ATOM 2094 C CA . ARG B 1 12 ? 15.367 8.906 12.031 1 98 12 ARG B CA 1
ATOM 2095 C C . ARG B 1 12 ? 16.812 8.867 12.508 1 98 12 ARG B C 1
ATOM 2097 O O . ARG B 1 12 ? 17.719 9.242 11.766 1 98 12 ARG B O 1
ATOM 2104 N N . LYS B 1 13 ? 17 8.508 13.742 1 98.31 13 LYS B N 1
ATOM 2105 C CA . LYS B 1 13 ? 18.328 8.32 14.328 1 98.31 13 LYS B CA 1
ATOM 2106 C C . LYS B 1 13 ? 18.516 6.891 14.844 1 98.31 13 LYS B C 1
ATOM 2108 O O . LYS B 1 13 ? 17.672 6.383 15.586 1 98.31 13 LYS B O 1
ATOM 2113 N N . TYR B 1 14 ? 19.609 6.289 14.484 1 98.44 14 TYR B N 1
ATOM 2114 C CA . TYR B 1 14 ? 19.812 4.879 14.789 1 98.44 14 TYR B CA 1
ATOM 2115 C C . TYR B 1 14 ? 21.125 4.672 15.562 1 98.44 14 TYR B C 1
ATOM 2117 O O . TYR B 1 14 ? 22.078 5.426 15.383 1 98.44 14 TYR B O 1
ATOM 2125 N N . LEU B 1 15 ? 21.109 3.666 16.375 1 98 15 LEU B N 1
ATOM 2126 C CA . LEU B 1 15 ? 22.359 3.184 16.938 1 98 15 LEU B CA 1
ATOM 2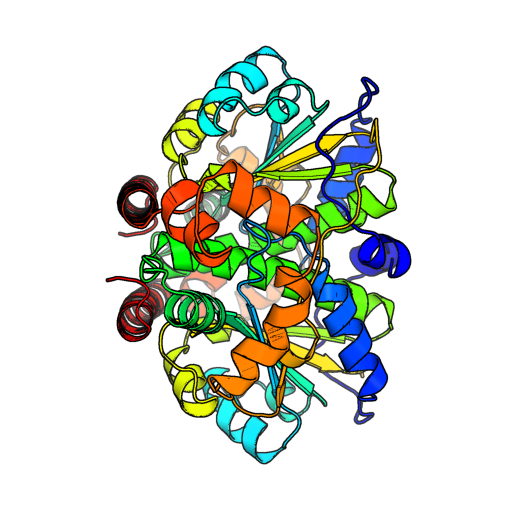127 C C . LEU B 1 15 ? 23.25 2.592 15.867 1 98 15 LEU B C 1
ATOM 2129 O O . LEU B 1 15 ? 22.781 2.18 14.805 1 98 15 LEU B O 1
ATOM 2133 N N . LEU B 1 16 ? 24.531 2.432 16.203 1 94.88 16 LEU B N 1
ATOM 2134 C CA . LEU B 1 16 ? 25.5 1.867 15.266 1 94.88 16 LEU B CA 1
ATOM 2135 C C . LEU B 1 16 ? 25.359 0.352 15.18 1 94.88 16 LEU B C 1
ATOM 2137 O O . LEU B 1 16 ? 25.844 -0.271 14.234 1 94.88 16 LEU B O 1
ATOM 2141 N N . LYS B 1 17 ? 24.641 -0.146 16.047 1 96.94 17 LYS B N 1
ATOM 2142 C CA . LYS B 1 17 ? 24.422 -1.59 16.094 1 96.94 17 LYS B CA 1
ATOM 2143 C C . LYS B 1 17 ? 23.75 -2.09 14.82 1 96.94 17 LYS B C 1
ATOM 2145 O O . LYS B 1 17 ? 22.672 -1.606 14.453 1 96.94 17 LYS B O 1
ATOM 2150 N N . ASP B 1 18 ? 24.375 -3.092 14.156 1 97.38 18 ASP B N 1
ATOM 2151 C CA . ASP B 1 18 ? 23.844 -3.654 12.922 1 97.38 18 ASP B CA 1
ATOM 2152 C C . ASP B 1 18 ? 22.672 -4.59 13.219 1 97.38 18 ASP B C 1
ATOM 2154 O O . ASP B 1 18 ? 22.438 -4.969 14.367 1 97.38 18 ASP B O 1
ATOM 2158 N N . ILE B 1 19 ? 21.906 -4.875 12.18 1 98.44 19 ILE B N 1
ATOM 2159 C CA . ILE B 1 19 ? 20.844 -5.879 12.25 1 98.44 19 ILE B CA 1
ATOM 2160 C C . ILE B 1 19 ? 21.375 -7.223 11.75 1 98.44 19 ILE B C 1
ATOM 2162 O O . ILE B 1 19 ? 21.875 -7.32 10.625 1 98.44 19 ILE B O 1
ATOM 2166 N N . ALA B 1 20 ? 21.266 -8.266 12.531 1 98.19 20 ALA B N 1
ATOM 2167 C CA . ALA B 1 20 ? 21.719 -9.594 12.117 1 98.19 20 ALA B CA 1
ATOM 2168 C C . ALA B 1 20 ? 21 -10.047 10.852 1 98.19 20 ALA B C 1
ATOM 2170 O O . ALA B 1 20 ? 19.781 -9.891 10.734 1 98.19 20 ALA B O 1
ATOM 2171 N N . PRO B 1 21 ? 21.781 -10.586 9.898 1 97.62 21 PRO B N 1
ATOM 2172 C CA . PRO B 1 21 ? 21.156 -11.031 8.648 1 97.62 21 PRO B CA 1
ATOM 2173 C C . PRO B 1 21 ? 20.016 -12.016 8.883 1 97.62 21 PRO B C 1
ATOM 2175 O O . PRO B 1 21 ? 19 -11.953 8.18 1 97.62 21 PRO B O 1
ATOM 2178 N N . ASP B 1 22 ? 20.156 -12.883 9.805 1 98.19 22 ASP B N 1
ATOM 2179 C CA . ASP B 1 22 ? 19.109 -13.867 10.078 1 98.19 22 ASP B CA 1
ATOM 2180 C C . ASP B 1 22 ? 17.812 -13.188 10.516 1 98.19 22 ASP B C 1
ATOM 2182 O O . ASP B 1 22 ? 16.734 -13.609 10.125 1 98.19 22 ASP B O 1
ATOM 2186 N N . LEU B 1 23 ? 17.938 -12.188 11.375 1 98.5 23 LEU B N 1
ATOM 2187 C CA . LEU B 1 23 ? 16.766 -11.445 11.82 1 98.5 23 LEU B CA 1
ATOM 2188 C C . LEU B 1 23 ? 16.094 -10.734 10.641 1 98.5 23 LEU B C 1
ATOM 2190 O O . LEU B 1 23 ? 14.875 -10.828 10.469 1 98.5 23 LEU B O 1
ATOM 2194 N N . LEU B 1 24 ? 16.906 -10.047 9.82 1 98.75 24 LEU B N 1
ATOM 2195 C CA . LEU B 1 24 ? 16.359 -9.328 8.68 1 98.75 24 LEU B CA 1
ATOM 2196 C C . LEU B 1 24 ? 15.664 -10.281 7.715 1 98.75 24 LEU B C 1
ATOM 2198 O O . LEU B 1 24 ? 14.57 -9.984 7.234 1 98.75 24 LEU B O 1
ATOM 2202 N N . ASN B 1 25 ? 16.297 -11.375 7.469 1 98.56 25 ASN B N 1
ATOM 2203 C CA . ASN B 1 25 ? 15.719 -12.359 6.559 1 98.56 25 ASN B CA 1
ATOM 2204 C C . ASN B 1 25 ? 14.406 -12.922 7.098 1 98.56 25 ASN B C 1
ATOM 2206 O O . ASN B 1 25 ? 13.453 -13.125 6.344 1 98.56 25 ASN B O 1
ATOM 2210 N N . ASP B 1 26 ? 14.375 -13.18 8.367 1 98.38 26 ASP B N 1
ATOM 2211 C CA . ASP B 1 26 ? 13.156 -13.695 8.984 1 98.38 26 ASP B CA 1
ATOM 2212 C C . ASP B 1 26 ? 12.023 -12.672 8.883 1 98.38 26 ASP B C 1
ATOM 2214 O O . ASP B 1 26 ? 10.875 -13.039 8.586 1 98.38 26 ASP B O 1
ATOM 2218 N N . LEU B 1 27 ? 12.32 -11.422 9.148 1 98.69 27 LEU B N 1
ATOM 2219 C CA . LEU B 1 27 ? 11.328 -10.352 9.055 1 98.69 27 LEU B CA 1
ATOM 2220 C C . LEU B 1 27 ? 10.797 -10.234 7.629 1 98.69 27 LEU B C 1
ATOM 2222 O O . LEU B 1 27 ? 9.586 -10.133 7.422 1 98.69 27 LEU B O 1
ATOM 2226 N N . LEU B 1 28 ? 11.703 -10.281 6.637 1 98.81 28 LEU B N 1
ATOM 2227 C CA . LEU B 1 28 ? 11.297 -10.18 5.238 1 98.81 28 LEU B CA 1
ATOM 2228 C C . LEU B 1 28 ? 10.477 -11.398 4.82 1 98.81 28 LEU B C 1
ATOM 2230 O O . LEU B 1 28 ? 9.391 -11.25 4.254 1 98.81 28 LEU B O 1
ATOM 2234 N N . GLU B 1 29 ? 10.953 -12.539 5.156 1 98.31 29 GLU B N 1
ATOM 2235 C CA . GLU B 1 29 ? 10.242 -13.758 4.789 1 98.31 29 GLU B CA 1
ATOM 2236 C C . GLU B 1 29 ? 8.836 -13.773 5.375 1 98.31 29 GLU B C 1
ATOM 2238 O O . GLU B 1 29 ? 7.875 -14.133 4.688 1 98.31 29 GLU B O 1
ATOM 2243 N N . THR B 1 30 ? 8.734 -13.422 6.648 1 98.44 30 THR B N 1
ATOM 2244 C CA . THR B 1 30 ? 7.43 -13.375 7.305 1 98.44 30 THR B CA 1
ATOM 2245 C C . THR B 1 30 ? 6.535 -12.32 6.652 1 98.44 30 THR B C 1
ATOM 2247 O O . THR B 1 30 ? 5.34 -12.547 6.465 1 98.44 30 THR B O 1
ATOM 2250 N N . SER B 1 31 ? 7.113 -11.195 6.262 1 98.62 31 SER B N 1
ATOM 2251 C CA . SER B 1 31 ? 6.324 -10.133 5.656 1 98.62 31 SER B CA 1
ATOM 2252 C C . SER B 1 31 ? 5.773 -10.547 4.297 1 98.62 31 SER B C 1
ATOM 2254 O O . SER B 1 31 ? 4.727 -10.055 3.867 1 98.62 31 SER B O 1
ATOM 2256 N N . PHE B 1 32 ? 6.387 -11.523 3.648 1 98.5 32 PHE B N 1
ATOM 2257 C CA . PHE B 1 32 ? 5.953 -12 2.34 1 98.5 32 PHE B CA 1
ATOM 2258 C C . PHE B 1 32 ? 4.672 -12.812 2.455 1 98.5 32 PHE B C 1
ATOM 2260 O O . PHE B 1 32 ? 4.066 -13.172 1.444 1 98.5 32 PHE B O 1
ATOM 2267 N N . ARG B 1 33 ? 4.141 -12.984 3.674 1 98.31 33 ARG B N 1
ATOM 2268 C CA . ARG B 1 33 ? 2.852 -13.633 3.889 1 98.31 33 ARG B CA 1
ATOM 2269 C C . ARG B 1 33 ? 1.705 -12.641 3.697 1 98.31 33 ARG B C 1
ATOM 2271 O O . ARG B 1 33 ? 0.535 -13.016 3.789 1 98.31 33 ARG B O 1
ATOM 2278 N N . ALA B 1 34 ? 2.035 -11.391 3.398 1 98.12 34 ALA B N 1
ATOM 2279 C CA . ALA B 1 34 ? 0.991 -10.43 3.068 1 98.12 34 ALA B CA 1
ATOM 2280 C C . ALA B 1 34 ? 0.151 -10.914 1.889 1 98.12 34 ALA B C 1
ATOM 2282 O O . ALA B 1 34 ? 0.611 -11.719 1.083 1 98.12 34 ALA B O 1
ATOM 2283 N N . SER B 1 35 ? -1.139 -10.445 1.851 1 97.94 35 SER B N 1
ATOM 2284 C CA . SER B 1 35 ? -2.012 -10.766 0.727 1 97.94 35 SER B CA 1
ATOM 2285 C C . SER B 1 35 ? -1.396 -10.328 -0.597 1 97.94 35 SER B C 1
ATOM 2287 O O . SER B 1 35 ? -0.64 -9.352 -0.643 1 97.94 35 SER B O 1
ATOM 2289 N N . THR B 1 36 ? -1.626 -11.094 -1.652 1 97.38 36 THR B N 1
ATOM 2290 C CA . THR B 1 36 ? -1.112 -10.789 -2.982 1 97.38 36 THR B CA 1
ATOM 2291 C C . THR B 1 36 ? -2.211 -10.938 -4.031 1 97.38 36 THR B C 1
ATOM 2293 O O . THR B 1 36 ? -3.168 -11.688 -3.84 1 97.38 36 THR B O 1
ATOM 2296 N N . MET B 1 37 ? -2.064 -10.18 -5.047 1 96.12 37 MET B N 1
ATOM 2297 C CA . MET B 1 37 ? -2.936 -10.352 -6.207 1 96.12 37 MET B CA 1
ATOM 2298 C C . MET B 1 37 ? -2.664 -11.688 -6.891 1 96.12 37 MET B C 1
ATOM 2300 O O . MET B 1 37 ? -1.556 -11.93 -7.371 1 96.12 37 MET B O 1
ATOM 2304 N N . GLY B 1 38 ? -3.641 -12.555 -6.852 1 94.88 38 GLY B N 1
ATOM 2305 C CA . GLY B 1 38 ? -3.592 -13.805 -7.602 1 94.88 38 GLY B CA 1
ATOM 2306 C C . GLY B 1 38 ? -2.477 -14.727 -7.152 1 94.88 38 GLY B C 1
ATOM 2307 O O . GLY B 1 38 ? -2.104 -15.656 -7.871 1 94.88 38 GLY B O 1
ATOM 2308 N N . GLY B 1 39 ? -1.859 -14.414 -6.047 1 96.5 39 GLY B N 1
ATOM 2309 C CA . GLY B 1 39 ? -0.726 -15.211 -5.613 1 96.5 39 GLY B CA 1
ATOM 2310 C C . GLY B 1 39 ? 0.511 -15.008 -6.469 1 96.5 39 GLY B C 1
ATOM 2311 O O . GLY B 1 39 ? 1.427 -15.836 -6.453 1 96.5 39 GLY B O 1
ATOM 2312 N N . MET B 1 40 ? 0.61 -13.914 -7.188 1 98 40 MET B N 1
ATOM 2313 C CA . MET B 1 40 ? 1.676 -13.695 -8.164 1 98 40 MET B CA 1
ATOM 2314 C C . MET B 1 40 ? 2.918 -13.125 -7.484 1 98 40 MET B C 1
ATOM 2316 O O . MET B 1 40 ? 4.02 -13.195 -8.039 1 98 40 MET B O 1
ATOM 2320 N N . GLN B 1 41 ? 2.762 -12.555 -6.262 1 98.56 41 GLN B N 1
ATOM 2321 C CA . GLN B 1 41 ? 3.879 -12.047 -5.473 1 98.56 41 GLN B CA 1
ATOM 2322 C C . GLN B 1 41 ? 4.703 -11.039 -6.273 1 98.56 41 GLN B C 1
ATOM 2324 O O . GLN B 1 41 ? 5.891 -11.258 -6.52 1 98.56 41 GLN B O 1
ATOM 2329 N N . LEU B 1 42 ? 4.125 -9.867 -6.566 1 98.81 42 LEU B N 1
ATOM 2330 C CA . LEU B 1 42 ? 4.609 -8.883 -7.531 1 98.81 42 LEU B CA 1
ATOM 2331 C C . LEU B 1 42 ? 5.441 -7.812 -6.84 1 98.81 42 LEU B C 1
ATOM 2333 O O . LEU B 1 42 ? 5.195 -6.617 -7.02 1 98.81 42 LEU B O 1
ATOM 2337 N N . TYR B 1 43 ? 6.488 -8.227 -6.125 1 98.88 43 TYR B N 1
ATOM 2338 C CA . TYR B 1 43 ? 7.34 -7.309 -5.379 1 98.88 43 TYR B CA 1
ATOM 2339 C C . TYR B 1 43 ? 8.781 -7.809 -5.336 1 98.88 43 TYR B C 1
ATOM 2341 O O . TYR B 1 43 ? 9.031 -9 -5.512 1 98.88 43 TYR B O 1
ATOM 2349 N N . SER B 1 44 ? 9.703 -6.895 -5.141 1 98.94 44 SER B N 1
ATOM 2350 C CA . SER B 1 44 ? 11.102 -7.156 -4.805 1 98.94 44 SER B CA 1
ATOM 2351 C C . SER B 1 44 ? 11.617 -6.152 -3.779 1 98.94 44 SER B C 1
ATOM 2353 O O . SER B 1 44 ? 11.109 -5.031 -3.688 1 98.94 44 SER B O 1
ATOM 2355 N N . VAL B 1 45 ? 12.586 -6.594 -3.016 1 98.94 45 VAL B N 1
ATOM 2356 C CA . VAL B 1 45 ? 13.242 -5.738 -2.027 1 98.94 45 VAL B CA 1
ATOM 2357 C C . VAL B 1 45 ? 14.742 -5.719 -2.279 1 98.94 45 VAL B C 1
ATOM 2359 O O . VAL B 1 45 ? 15.375 -6.77 -2.377 1 98.94 45 VAL B O 1
ATOM 2362 N N . ILE B 1 46 ? 15.289 -4.559 -2.406 1 98.94 46 ILE B N 1
ATOM 2363 C CA . ILE B 1 46 ? 16.734 -4.402 -2.471 1 98.94 46 ILE B CA 1
ATOM 2364 C C . ILE B 1 46 ? 17.281 -4.016 -1.096 1 98.94 46 ILE B C 1
ATOM 2366 O O . ILE B 1 46 ? 16.906 -2.977 -0.546 1 98.94 46 ILE B O 1
ATOM 2370 N N . VAL B 1 47 ? 18.141 -4.84 -0.583 1 98.94 47 VAL B N 1
ATOM 2371 C CA . VAL B 1 47 ? 18.797 -4.598 0.702 1 98.94 47 VAL B CA 1
ATOM 2372 C C . VAL B 1 47 ? 20.125 -3.893 0.483 1 98.94 47 VAL B C 1
ATOM 2374 O O . VAL B 1 47 ? 21.016 -4.43 -0.176 1 98.94 47 VAL B O 1
ATOM 2377 N N . THR B 1 48 ? 20.266 -2.729 1.021 1 98.88 48 THR B N 1
ATOM 2378 C CA . THR B 1 48 ? 21.5 -1.957 0.909 1 98.88 48 THR B CA 1
ATOM 2379 C C . THR B 1 48 ? 22.156 -1.79 2.275 1 98.88 48 THR B C 1
ATOM 2381 O O . THR B 1 48 ? 21.562 -1.23 3.195 1 98.88 48 THR B O 1
ATOM 2384 N N . ARG B 1 49 ? 23.391 -2.279 2.455 1 98.19 49 ARG B N 1
ATOM 2385 C CA . ARG B 1 49 ? 24.203 -2.158 3.664 1 98.19 49 ARG B CA 1
ATOM 2386 C C . ARG B 1 49 ? 25.5 -1.432 3.379 1 98.19 49 ARG B C 1
ATOM 2388 O O . ARG B 1 49 ? 26.078 -0.796 4.266 1 98.19 49 ARG B O 1
ATOM 2395 N N . ASP B 1 50 ? 25.938 -1.536 2.148 1 98.19 50 ASP B N 1
ATOM 2396 C CA . ASP B 1 50 ? 27.234 -0.992 1.734 1 98.19 50 ASP B CA 1
ATOM 2397 C C . ASP B 1 50 ? 27.25 0.531 1.838 1 98.19 50 ASP B C 1
ATOM 2399 O O . ASP B 1 50 ? 26.344 1.201 1.325 1 98.19 50 ASP B O 1
ATOM 2403 N N . THR B 1 51 ? 28.281 1.03 2.441 1 97.81 51 THR B N 1
ATOM 2404 C CA . THR B 1 51 ? 28.406 2.465 2.68 1 97.81 51 THR B CA 1
ATOM 2405 C C . THR B 1 51 ? 28.438 3.232 1.361 1 97.81 51 THR B C 1
ATOM 2407 O O . THR B 1 51 ? 27.828 4.293 1.237 1 97.81 51 THR B O 1
ATOM 2410 N N . GLU B 1 52 ? 29.125 2.742 0.431 1 98.44 52 GLU B N 1
ATOM 2411 C CA . GLU B 1 52 ? 29.219 3.418 -0.858 1 98.44 52 GLU B CA 1
ATOM 2412 C C . GLU B 1 52 ? 27.875 3.451 -1.577 1 98.44 52 GLU B C 1
ATOM 2414 O O . GLU B 1 52 ? 27.531 4.453 -2.203 1 98.44 52 GLU B O 1
ATOM 2419 N N . MET B 1 53 ? 27.188 2.336 -1.527 1 98.69 53 MET B N 1
ATOM 2420 C CA . MET B 1 53 ? 25.875 2.279 -2.174 1 98.69 53 MET B CA 1
ATOM 2421 C C . MET B 1 53 ? 24.906 3.229 -1.494 1 98.69 53 MET B C 1
ATOM 2423 O O . MET B 1 53 ? 24.078 3.867 -2.162 1 98.69 53 MET B O 1
ATOM 2427 N N . LYS B 1 54 ? 24.906 3.299 -0.177 1 98.69 54 LYS B N 1
ATOM 2428 C CA . LYS B 1 54 ? 24.062 4.254 0.536 1 98.69 54 LYS B CA 1
ATOM 2429 C C . LYS B 1 54 ? 24.406 5.688 0.138 1 98.69 54 LYS B C 1
ATOM 2431 O O . LYS B 1 54 ? 23.5 6.527 0.002 1 98.69 54 LYS B O 1
ATOM 2436 N N . GLU B 1 55 ? 25.672 5.961 -0.043 1 98.5 55 GLU B N 1
ATOM 2437 C CA . GLU B 1 55 ? 26.094 7.281 -0.497 1 98.5 55 GLU B CA 1
ATOM 2438 C C . GLU B 1 55 ? 25.531 7.594 -1.883 1 98.5 55 GLU B C 1
ATOM 2440 O O . GLU B 1 55 ? 25.125 8.727 -2.15 1 98.5 55 GLU B O 1
ATOM 2445 N N . LYS B 1 56 ? 25.547 6.625 -2.744 1 98.69 56 LYS B N 1
ATOM 2446 C CA . LYS B 1 56 ? 25.031 6.793 -4.098 1 98.69 56 LYS B CA 1
ATOM 2447 C C . LYS B 1 56 ? 23.531 7.008 -4.09 1 98.69 56 LYS B C 1
ATOM 2449 O O . LYS B 1 56 ? 22.984 7.723 -4.941 1 98.69 56 LYS B O 1
ATOM 2454 N N . LEU B 1 57 ? 22.812 6.461 -3.102 1 98.81 57 LEU B N 1
ATOM 2455 C CA . LEU B 1 57 ? 21.359 6.57 -3.002 1 98.81 57 LEU B CA 1
ATOM 2456 C C . LEU B 1 57 ? 20.953 7.895 -2.365 1 98.81 57 LEU B C 1
ATOM 2458 O O . LEU B 1 57 ? 19.844 8.391 -2.6 1 98.81 57 LEU B O 1
ATOM 2462 N N . SER B 1 58 ? 21.812 8.438 -1.585 1 98.62 58 SER B N 1
ATOM 2463 C CA . SER B 1 58 ? 21.5 9.547 -0.685 1 98.62 58 SER B CA 1
ATOM 2464 C C . SER B 1 58 ? 20.938 10.742 -1.45 1 98.62 58 SER B C 1
ATOM 2466 O O . SER B 1 58 ? 19.969 11.367 -1.019 1 98.62 58 SER B O 1
ATOM 2468 N N . PRO B 1 59 ? 21.484 11.078 -2.719 1 98.62 59 PRO B N 1
ATOM 2469 C CA . PRO B 1 59 ? 20.969 12.242 -3.439 1 98.62 59 PRO B CA 1
ATOM 2470 C C . PRO B 1 59 ? 19.5 12.078 -3.836 1 98.62 59 PRO B C 1
ATOM 2472 O O . PRO B 1 59 ? 18.75 13.062 -3.859 1 98.62 59 PRO B O 1
ATOM 2475 N N . ALA B 1 60 ? 19.062 10.867 -4.137 1 98.5 60 ALA B N 1
ATOM 2476 C CA . ALA B 1 60 ? 17.672 10.625 -4.5 1 98.5 60 ALA B CA 1
ATOM 2477 C C . ALA B 1 60 ? 16.734 10.953 -3.338 1 98.5 60 ALA B C 1
ATOM 2479 O O . ALA B 1 60 ? 15.539 11.203 -3.543 1 98.5 60 ALA B O 1
ATOM 2480 N N . HIS B 1 61 ? 17.297 10.922 -2.15 1 98.56 61 HIS B N 1
ATOM 2481 C CA . HIS B 1 61 ? 16.516 11.18 -0.945 1 98.56 61 HIS B CA 1
ATOM 2482 C C . HIS B 1 61 ? 16.891 12.516 -0.317 1 98.56 61 HIS B C 1
ATOM 2484 O O . HIS B 1 61 ? 16.844 12.664 0.907 1 98.56 61 HIS B O 1
ATOM 2490 N N . PHE B 1 62 ? 17.359 13.398 -1.125 1 97.5 62 PHE B N 1
ATOM 2491 C CA . PHE B 1 62 ? 17.688 14.766 -0.741 1 97.5 62 PHE B CA 1
ATOM 2492 C C . PHE B 1 62 ? 18.766 14.773 0.342 1 97.5 62 PHE B C 1
ATOM 2494 O O . PHE B 1 62 ? 18.766 15.648 1.213 1 97.5 62 PHE B O 1
ATOM 2501 N N . ASN B 1 63 ? 19.609 13.82 0.437 1 97.94 63 ASN B N 1
ATOM 2502 C CA . ASN B 1 63 ? 20.75 13.68 1.338 1 97.94 63 ASN B CA 1
ATOM 2503 C C . ASN B 1 63 ? 20.312 13.688 2.799 1 97.94 63 ASN B C 1
ATOM 2505 O O . ASN B 1 63 ? 21.031 14.203 3.662 1 97.94 63 ASN B O 1
ATOM 2509 N N . GLN B 1 64 ? 19.094 13.18 3.029 1 97.12 64 GLN B N 1
ATOM 2510 C CA . GLN B 1 64 ? 18.672 13 4.414 1 97.12 64 GLN B CA 1
ATOM 2511 C C . GLN B 1 64 ? 19.641 12.094 5.168 1 97.12 64 GLN B C 1
ATOM 2513 O O . GLN B 1 64 ? 20 11.016 4.688 1 97.12 64 GLN B O 1
ATOM 2518 N N . PRO B 1 65 ? 20.016 12.43 6.41 1 96.94 65 PRO B N 1
ATOM 2519 C CA . PRO B 1 65 ? 21.109 11.758 7.102 1 96.94 65 PRO B CA 1
ATOM 2520 C C . PRO B 1 65 ? 20.828 10.281 7.383 1 96.94 65 PRO B C 1
ATOM 2522 O O . PRO B 1 65 ? 21.734 9.461 7.402 1 96.94 65 PRO B O 1
ATOM 2525 N N . MET B 1 66 ? 19.578 9.906 7.559 1 96.31 66 MET B N 1
ATOM 2526 C CA . MET B 1 66 ? 19.266 8.547 7.965 1 96.31 66 MET B CA 1
ATOM 2527 C C . MET B 1 66 ? 19.578 7.555 6.848 1 96.31 66 MET B C 1
ATOM 2529 O O . MET B 1 66 ? 19.766 6.363 7.098 1 96.31 66 MET B O 1
ATOM 2533 N N . VAL B 1 67 ? 19.625 8.031 5.598 1 98.31 67 VAL B N 1
ATOM 2534 C CA . VAL B 1 67 ? 19.953 7.129 4.496 1 98.31 67 VAL B CA 1
ATOM 2535 C C . VAL B 1 67 ? 21.375 6.598 4.66 1 98.31 67 VAL B C 1
ATOM 2537 O O . VAL B 1 67 ? 21.609 5.395 4.539 1 98.31 67 VAL B O 1
ATOM 2540 N N . LYS B 1 68 ? 22.297 7.453 5.066 1 97.94 68 LYS B N 1
ATOM 2541 C CA . LYS B 1 68 ? 23.688 7.062 5.238 1 97.94 68 LYS B CA 1
ATOM 2542 C C . LYS B 1 68 ? 23.922 6.41 6.602 1 97.94 68 LYS B C 1
ATOM 2544 O O . LYS B 1 68 ? 24.734 5.5 6.73 1 97.94 68 LYS B O 1
ATOM 2549 N N . ASN B 1 69 ? 23.141 6.789 7.586 1 97.5 69 ASN B N 1
ATOM 2550 C CA . ASN B 1 69 ? 23.453 6.422 8.961 1 97.5 69 ASN B CA 1
ATOM 2551 C C . ASN B 1 69 ? 22.719 5.145 9.383 1 97.5 69 ASN B C 1
ATOM 2553 O O . ASN B 1 69 ? 23.125 4.488 10.344 1 97.5 69 ASN B O 1
ATOM 2557 N N . ALA B 1 70 ? 21.625 4.816 8.727 1 98.44 70 ALA B N 1
ATOM 2558 C CA . ALA B 1 70 ? 20.922 3.584 9.078 1 98.44 70 ALA B CA 1
ATOM 2559 C C . ALA B 1 70 ? 21.781 2.359 8.781 1 98.44 70 ALA B C 1
ATOM 2561 O O . ALA B 1 70 ? 22.5 2.326 7.773 1 98.44 70 ALA B O 1
ATOM 2562 N N . PRO B 1 71 ? 21.734 1.353 9.617 1 98.44 71 PRO B N 1
ATOM 2563 C CA . PRO B 1 71 ? 22.5 0.138 9.312 1 98.44 71 PRO B CA 1
ATOM 2564 C C . PRO B 1 71 ? 22.016 -0.559 8.047 1 98.44 71 PRO B C 1
ATOM 2566 O O . PRO B 1 71 ? 22.812 -1.191 7.344 1 98.44 71 PRO B O 1
ATOM 2569 N N . VAL B 1 72 ? 20.688 -0.478 7.734 1 98.69 72 VAL B N 1
ATOM 2570 C CA . VAL B 1 72 ? 20.141 -1.099 6.535 1 98.69 72 VAL B CA 1
ATOM 2571 C C . VAL B 1 72 ? 19.156 -0.143 5.863 1 98.69 72 VAL B C 1
ATOM 2573 O O . VAL B 1 72 ? 18.359 0.511 6.539 1 98.69 72 VAL B O 1
ATOM 2576 N N . VAL B 1 73 ? 19.25 -0.048 4.547 1 98.94 73 VAL B N 1
ATOM 2577 C CA . VAL B 1 73 ? 18.297 0.649 3.695 1 98.94 73 VAL B CA 1
ATOM 2578 C C . VAL B 1 73 ? 17.578 -0.352 2.789 1 98.94 73 VAL B C 1
ATOM 2580 O O . VAL B 1 73 ? 18.234 -1.128 2.082 1 98.94 73 VAL B O 1
ATOM 2583 N N . LEU B 1 74 ? 16.266 -0.385 2.889 1 99 74 LEU B N 1
ATOM 2584 C CA . LEU B 1 74 ? 15.461 -1.31 2.092 1 99 74 LEU B CA 1
ATOM 2585 C C . LEU B 1 74 ? 14.641 -0.559 1.048 1 99 74 LEU B C 1
ATOM 2587 O O . LEU B 1 74 ? 13.82 0.295 1.394 1 99 74 LEU B O 1
ATOM 2591 N N . THR B 1 75 ? 14.875 -0.83 -0.223 1 99 75 THR B N 1
ATOM 2592 C CA . THR B 1 75 ? 14.031 -0.282 -1.283 1 99 75 THR B CA 1
ATOM 2593 C C . THR B 1 75 ? 13.031 -1.322 -1.771 1 99 75 THR B C 1
ATOM 2595 O O . THR B 1 75 ? 13.414 -2.363 -2.305 1 99 75 THR B O 1
ATOM 2598 N N . PHE B 1 76 ? 11.766 -1.059 -1.558 1 99 76 PHE B N 1
ATOM 2599 C CA . PHE B 1 76 ? 10.68 -1.931 -1.992 1 99 76 PHE B CA 1
ATOM 2600 C C . PHE B 1 76 ? 10.195 -1.539 -3.383 1 99 76 PHE B C 1
ATOM 2602 O O . PHE B 1 76 ? 9.844 -0.381 -3.619 1 99 76 PHE B O 1
ATOM 2609 N N . CYS B 1 77 ? 10.117 -2.545 -4.293 1 98.94 77 CYS B N 1
ATOM 2610 C CA . CYS B 1 77 ? 9.82 -2.277 -5.699 1 98.94 77 CYS B CA 1
ATOM 2611 C C . CYS B 1 77 ? 8.625 -3.094 -6.172 1 98.94 77 CYS B C 1
ATOM 2613 O O . CYS B 1 77 ? 8.523 -4.285 -5.871 1 98.94 77 CYS B O 1
ATOM 2615 N N . ALA B 1 78 ? 7.668 -2.389 -6.828 1 98.94 78 ALA B N 1
ATOM 2616 C CA . ALA B 1 78 ? 6.73 -3.119 -7.68 1 98.94 78 ALA B CA 1
ATOM 2617 C C . ALA B 1 78 ? 7.469 -3.893 -8.766 1 98.94 78 ALA B C 1
ATOM 2619 O O . ALA B 1 78 ? 8.266 -3.316 -9.516 1 98.94 78 ALA B O 1
ATOM 2620 N N . ASP B 1 79 ? 7.199 -5.207 -8.891 1 98.88 79 ASP B N 1
ATOM 2621 C CA . ASP B 1 79 ? 8.023 -6.016 -9.789 1 98.88 79 ASP B CA 1
ATOM 2622 C C . ASP B 1 79 ? 7.168 -7.008 -10.57 1 98.88 79 ASP B C 1
ATOM 2624 O O . ASP B 1 79 ? 6.754 -8.039 -10.039 1 98.88 79 ASP B O 1
ATOM 2628 N N . PHE B 1 80 ? 6.938 -6.723 -11.82 1 98.69 80 PHE B N 1
ATOM 2629 C CA . PHE B 1 80 ? 6.27 -7.668 -12.695 1 98.69 80 PHE B CA 1
ATOM 2630 C C . PHE B 1 80 ? 7.281 -8.406 -13.57 1 98.69 80 PHE B C 1
ATOM 2632 O O . PHE B 1 80 ? 6.91 -9.273 -14.367 1 98.69 80 PHE B O 1
ATOM 2639 N N . ARG B 1 81 ? 8.523 -8.031 -13.422 1 98.69 81 ARG B N 1
ATOM 2640 C CA . ARG B 1 81 ? 9.555 -8.578 -14.289 1 98.69 81 ARG B CA 1
ATOM 2641 C C . ARG B 1 81 ? 9.719 -10.078 -14.07 1 98.69 81 ARG B C 1
ATOM 2643 O O . ARG B 1 81 ? 9.727 -10.859 -15.023 1 98.69 81 ARG B O 1
ATOM 2650 N N . ARG B 1 82 ? 9.883 -10.508 -12.812 1 98.81 82 ARG B N 1
ATOM 2651 C CA . ARG B 1 82 ? 10.078 -11.914 -12.477 1 98.81 82 ARG B CA 1
ATOM 2652 C C . ARG B 1 82 ? 8.93 -12.773 -13 1 98.81 82 ARG B C 1
ATOM 2654 O O . ARG B 1 82 ? 9.148 -13.812 -13.625 1 98.81 82 ARG B O 1
ATOM 2661 N N . PHE B 1 83 ? 7.738 -12.32 -12.805 1 98.81 83 PHE B N 1
ATOM 2662 C CA . PHE B 1 83 ? 6.547 -13.055 -13.219 1 98.81 83 PHE B CA 1
ATOM 2663 C C . PHE B 1 83 ? 6.469 -13.148 -14.742 1 98.81 83 PHE B C 1
ATOM 2665 O O . PHE B 1 83 ? 6.121 -14.195 -15.289 1 98.81 83 PHE B O 1
ATOM 2672 N N . CYS B 1 84 ? 6.758 -12.047 -15.445 1 98.75 84 CYS B N 1
ATOM 2673 C CA . CYS B 1 84 ? 6.719 -12.039 -16.906 1 98.75 84 CYS B CA 1
ATOM 2674 C C . CYS B 1 84 ? 7.773 -12.977 -17.484 1 98.75 84 CYS B C 1
ATOM 2676 O O . CYS B 1 84 ? 7.512 -13.68 -18.469 1 98.75 84 CYS B O 1
ATOM 2678 N N . LYS B 1 85 ? 8.953 -12.984 -16.906 1 98.75 85 LYS B N 1
ATOM 2679 C CA . LYS B 1 85 ? 9.977 -13.922 -17.344 1 98.75 85 LYS B CA 1
ATOM 2680 C C . LYS B 1 85 ? 9.531 -15.367 -17.172 1 98.75 85 LYS B C 1
ATOM 2682 O O . LYS B 1 85 ? 9.789 -16.219 -18.031 1 98.75 85 LYS B O 1
ATOM 2687 N N . TRP B 1 86 ? 8.914 -15.617 -16.062 1 98.88 86 TRP B N 1
ATOM 2688 C CA . TRP B 1 86 ? 8.367 -16.953 -15.82 1 98.88 86 TRP B CA 1
ATOM 2689 C C . TRP B 1 86 ? 7.336 -17.312 -16.891 1 98.88 86 TRP B C 1
ATOM 2691 O O . TRP B 1 86 ? 7.367 -18.422 -17.438 1 98.88 86 TRP B O 1
ATOM 2701 N N . CYS B 1 87 ? 6.434 -16.422 -17.203 1 98.81 87 CYS B N 1
ATOM 2702 C CA . CYS B 1 87 ? 5.43 -16.641 -18.25 1 98.81 87 CYS B CA 1
ATOM 2703 C C . CYS B 1 87 ? 6.09 -16.984 -19.578 1 98.81 87 CYS B C 1
ATOM 2705 O O . CYS B 1 87 ? 5.742 -17.984 -20.203 1 98.81 87 CYS B O 1
ATOM 2707 N N . GLU B 1 88 ? 7.012 -16.172 -19.922 1 98.56 88 GLU B N 1
ATOM 2708 C CA . GLU B 1 88 ? 7.676 -16.344 -21.203 1 98.56 88 GLU B CA 1
ATOM 2709 C C . GLU B 1 88 ? 8.383 -17.703 -21.297 1 98.56 88 GLU B C 1
ATOM 2711 O O . GLU B 1 88 ? 8.391 -18.344 -22.344 1 98.56 88 GLU B O 1
ATOM 2716 N N . GLN B 1 89 ? 8.914 -18.125 -20.188 1 98.62 89 GLN B N 1
ATOM 2717 C CA . GLN B 1 89 ? 9.648 -19.375 -20.156 1 98.62 89 GLN B CA 1
ATOM 2718 C C . GLN B 1 89 ? 8.688 -20.562 -20.094 1 98.62 89 GLN B C 1
ATOM 2720 O O . GLN B 1 89 ? 9.102 -21.719 -20.297 1 98.62 89 GLN B O 1
ATOM 2725 N N . ARG B 1 90 ? 7.465 -20.359 -19.906 1 98.81 90 ARG B N 1
ATOM 2726 C CA . ARG B 1 90 ? 6.465 -21.422 -19.781 1 98.81 90 ARG B CA 1
ATOM 2727 C C . ARG B 1 90 ? 5.426 -21.312 -20.891 1 98.81 90 ARG B C 1
ATOM 2729 O O . ARG B 1 90 ? 4.238 -21.562 -20.672 1 98.81 90 ARG B O 1
ATOM 2736 N N . LYS B 1 91 ? 5.738 -20.875 -22 1 98.06 91 LYS B N 1
ATOM 2737 C CA . LYS B 1 91 ? 4.926 -20.844 -23.219 1 98.06 91 LYS B CA 1
ATOM 2738 C C . LYS B 1 91 ? 3.699 -19.953 -23.031 1 98.06 91 LYS B C 1
ATOM 2740 O O . LYS B 1 91 ? 2.625 -20.25 -23.562 1 98.06 91 LYS B O 1
ATOM 2745 N N . ALA B 1 92 ? 3.748 -18.953 -22.188 1 98.62 92 ALA B N 1
ATOM 2746 C CA . ALA B 1 92 ? 2.662 -18 -21.969 1 98.62 92 ALA B CA 1
ATOM 2747 C C . ALA B 1 92 ? 3.041 -16.625 -22.484 1 98.62 92 ALA B C 1
ATOM 2749 O O . ALA B 1 92 ? 4.227 -16.312 -22.656 1 98.62 92 ALA B O 1
ATOM 2750 N N . VAL B 1 93 ? 2.045 -15.758 -22.797 1 97.94 93 VAL B N 1
ATOM 2751 C CA . VAL B 1 93 ? 2.244 -14.414 -23.328 1 97.94 93 VAL B CA 1
ATOM 2752 C C . VAL B 1 93 ? 1.696 -13.391 -22.328 1 97.94 93 VAL B C 1
ATOM 2754 O O . VAL B 1 93 ? 0.503 -13.078 -22.359 1 97.94 93 VAL B O 1
ATOM 2757 N N . PRO B 1 94 ? 2.586 -12.766 -21.609 1 97.69 94 PRO B N 1
ATOM 2758 C CA . PRO B 1 94 ? 2.117 -11.797 -20.625 1 97.69 94 PRO B CA 1
ATOM 2759 C C . PRO B 1 94 ? 1.671 -10.477 -21.25 1 97.69 94 PRO B C 1
ATOM 2761 O O . PRO B 1 94 ? 2.227 -10.055 -22.266 1 97.69 94 PRO B O 1
ATOM 2764 N N . GLY B 1 95 ? 0.673 -9.789 -20.703 1 97 95 GLY B N 1
ATOM 2765 C CA . GLY B 1 95 ? 0.168 -8.477 -21.047 1 97 95 GLY B CA 1
ATOM 2766 C C . GLY B 1 95 ? 0.151 -7.516 -19.875 1 97 95 GLY B C 1
ATOM 2767 O O . GLY B 1 95 ? -0.853 -6.84 -19.625 1 97 95 GLY B O 1
ATOM 2768 N N . TYR B 1 96 ? 1.312 -7.496 -19.172 1 98.12 96 TYR B N 1
ATOM 2769 C CA . TYR B 1 96 ? 1.311 -6.824 -17.875 1 98.12 96 TYR B CA 1
ATOM 2770 C C . TYR B 1 96 ? 2.18 -5.57 -17.906 1 98.12 96 TYR B C 1
ATOM 2772 O O . TYR B 1 96 ? 2.75 -5.176 -16.891 1 98.12 96 TYR B O 1
ATOM 2780 N N . ASP B 1 97 ? 2.352 -4.906 -19.031 1 98.25 97 ASP B N 1
ATOM 2781 C CA . ASP B 1 97 ? 3.145 -3.699 -19.234 1 98.25 97 ASP B CA 1
ATOM 2782 C C . ASP B 1 97 ? 2.25 -2.463 -19.328 1 98.25 97 ASP B C 1
ATOM 2784 O O . ASP B 1 97 ? 2.377 -1.669 -20.266 1 98.25 97 ASP B O 1
ATOM 2788 N N . ASN B 1 98 ? 1.403 -2.289 -18.328 1 98.44 98 ASN B N 1
ATOM 2789 C CA . ASN B 1 98 ? 0.408 -1.222 -18.312 1 98.44 98 ASN B CA 1
ATOM 2790 C C . ASN B 1 98 ? 0.114 -0.742 -16.891 1 98.44 98 ASN B C 1
ATOM 2792 O O . ASN B 1 98 ? 0.626 -1.305 -15.93 1 98.44 98 ASN B O 1
ATOM 2796 N N . LEU B 1 99 ? -0.739 0.264 -16.781 1 98.38 99 LEU B N 1
ATOM 2797 C CA . LEU B 1 99 ? -0.96 0.928 -15.508 1 98.38 99 LEU B CA 1
ATOM 2798 C C . LEU B 1 99 ? -1.652 -0.007 -14.523 1 98.38 99 LEU B C 1
ATOM 2800 O O . LEU B 1 99 ? -1.376 0.035 -13.32 1 98.38 99 LEU B O 1
ATOM 2804 N N . MET B 1 100 ? -2.596 -0.8 -14.984 1 98.44 100 MET B N 1
ATOM 2805 C CA . MET B 1 100 ? -3.279 -1.728 -14.086 1 98.44 100 MET B CA 1
ATOM 2806 C C . MET B 1 100 ? -2.289 -2.693 -13.445 1 98.44 100 MET B C 1
ATOM 2808 O O . MET B 1 100 ? -2.361 -2.959 -12.25 1 98.44 100 MET B O 1
ATOM 2812 N N . SER B 1 101 ? -1.381 -3.188 -14.281 1 98.56 101 SER B N 1
ATOM 2813 C CA . SER B 1 101 ? -0.352 -4.082 -13.766 1 98.56 101 SER B CA 1
ATOM 2814 C C . SER B 1 101 ? 0.535 -3.371 -12.742 1 98.56 101 SER B C 1
ATOM 2816 O O . SER B 1 101 ? 0.905 -3.951 -11.727 1 98.56 101 SER B O 1
ATOM 2818 N N . PHE B 1 102 ? 0.845 -2.094 -13.039 1 98.81 102 PHE B N 1
ATOM 2819 C CA . PHE B 1 102 ? 1.603 -1.306 -12.07 1 98.81 102 PHE B CA 1
ATOM 2820 C C . PHE B 1 102 ? 0.842 -1.186 -10.758 1 98.81 102 PHE B C 1
ATOM 2822 O O . PHE B 1 102 ? 1.414 -1.386 -9.68 1 98.81 102 PHE B O 1
ATOM 2829 N N . MET B 1 103 ? -0.406 -0.891 -10.844 1 98.69 103 MET B N 1
ATOM 2830 C CA . MET B 1 103 ? -1.232 -0.724 -9.648 1 98.69 103 MET B CA 1
ATOM 2831 C C . MET B 1 103 ? -1.268 -2.008 -8.828 1 98.69 103 MET B C 1
ATOM 2833 O O . MET B 1 103 ? -1.135 -1.97 -7.602 1 98.69 103 MET B O 1
ATOM 2837 N N . ASN B 1 104 ? -1.445 -3.111 -9.461 1 98.56 104 ASN B N 1
ATOM 2838 C CA . ASN B 1 104 ? -1.463 -4.402 -8.789 1 98.56 104 ASN B CA 1
ATOM 2839 C C . ASN B 1 104 ? -0.153 -4.672 -8.055 1 98.56 104 ASN B C 1
ATOM 2841 O O . ASN B 1 104 ? -0.159 -5.047 -6.879 1 98.56 104 ASN B O 1
ATOM 2845 N N . ALA B 1 105 ? 0.944 -4.449 -8.766 1 98.81 105 ALA B N 1
ATOM 2846 C CA . ALA B 1 105 ? 2.258 -4.695 -8.172 1 98.81 105 ALA B CA 1
ATOM 2847 C C . ALA B 1 105 ? 2.537 -3.719 -7.035 1 98.81 105 ALA B C 1
ATOM 2849 O O . ALA B 1 105 ? 3.146 -4.09 -6.027 1 98.81 105 ALA B O 1
ATOM 2850 N N . ALA B 1 106 ? 2.137 -2.479 -7.219 1 98.81 106 ALA B N 1
ATOM 2851 C CA . ALA B 1 106 ? 2.32 -1.477 -6.172 1 98.81 106 ALA B CA 1
ATOM 2852 C C . ALA B 1 106 ? 1.577 -1.87 -4.902 1 98.81 106 ALA B C 1
ATOM 2854 O O . ALA B 1 106 ? 2.113 -1.749 -3.797 1 98.81 106 ALA B O 1
ATOM 2855 N N . MET B 1 107 ? 0.366 -2.365 -5.023 1 98.69 107 MET B N 1
ATOM 2856 C CA . MET B 1 107 ? -0.415 -2.771 -3.859 1 98.69 107 MET B CA 1
ATOM 2857 C C . MET B 1 107 ? 0.246 -3.945 -3.145 1 98.69 107 MET B C 1
ATOM 2859 O O . MET B 1 107 ? 0.447 -3.904 -1.93 1 98.69 107 MET B O 1
ATOM 2863 N N . ASP B 1 108 ? 0.662 -4.977 -3.924 1 98.81 108 ASP B N 1
ATOM 2864 C CA . ASP B 1 108 ? 1.386 -6.102 -3.336 1 98.81 108 ASP B CA 1
ATOM 2865 C C . ASP B 1 108 ? 2.592 -5.617 -2.533 1 98.81 108 ASP B C 1
ATOM 2867 O O . ASP B 1 108 ? 2.812 -6.062 -1.405 1 98.81 108 ASP B O 1
ATOM 2871 N N . THR B 1 109 ? 3.299 -4.727 -3.146 1 98.94 109 THR B N 1
ATOM 2872 C CA . THR B 1 109 ? 4.559 -4.254 -2.584 1 98.94 109 THR B CA 1
ATOM 2873 C C . THR B 1 109 ? 4.32 -3.488 -1.286 1 98.94 109 THR B C 1
ATOM 2875 O O . THR B 1 109 ? 5.027 -3.693 -0.299 1 98.94 109 THR B O 1
ATOM 2878 N N . LEU B 1 110 ? 3.352 -2.635 -1.272 1 98.88 110 LEU B N 1
ATOM 2879 C CA . LEU B 1 110 ? 3.1 -1.804 -0.1 1 98.88 110 LEU B CA 1
ATOM 2880 C C . LEU B 1 110 ? 2.531 -2.637 1.044 1 98.88 110 LEU B C 1
ATOM 2882 O O . LEU B 1 110 ? 2.803 -2.359 2.215 1 98.88 110 LEU B O 1
ATOM 2886 N N . LEU B 1 111 ? 1.705 -3.656 0.731 1 98.88 111 LEU B N 1
ATOM 2887 C CA . LEU B 1 111 ? 1.24 -4.566 1.772 1 98.88 111 LEU B CA 1
ATOM 2888 C C . LEU B 1 111 ? 2.412 -5.285 2.43 1 98.88 111 LEU B C 1
ATOM 2890 O O . LEU B 1 111 ? 2.461 -5.414 3.654 1 98.88 111 LEU B O 1
ATOM 2894 N N . VAL B 1 112 ? 3.395 -5.684 1.631 1 98.88 112 VAL B N 1
ATOM 2895 C CA . VAL B 1 112 ? 4.59 -6.348 2.143 1 98.88 112 VAL B CA 1
ATOM 2896 C C . VAL B 1 112 ? 5.41 -5.367 2.973 1 98.88 112 VAL B C 1
ATOM 2898 O O . VAL B 1 112 ? 5.832 -5.688 4.086 1 98.88 112 VAL B O 1
ATOM 2901 N N . ALA B 1 113 ? 5.633 -4.191 2.461 1 98.94 113 ALA B N 1
ATOM 2902 C CA . ALA B 1 113 ? 6.43 -3.184 3.158 1 98.94 113 ALA B CA 1
ATOM 2903 C C . ALA B 1 113 ? 5.84 -2.865 4.527 1 98.94 113 ALA B C 1
ATOM 2905 O O . ALA B 1 113 ? 6.562 -2.814 5.527 1 98.94 113 ALA B O 1
ATOM 2906 N N . GLN B 1 114 ? 4.539 -2.666 4.535 1 98.81 114 GLN B N 1
ATOM 2907 C CA . GLN B 1 114 ? 3.908 -2.293 5.797 1 98.81 114 GLN B CA 1
ATOM 2908 C C . GLN B 1 114 ? 3.916 -3.459 6.781 1 98.81 114 GLN B C 1
ATOM 2910 O O . GLN B 1 114 ? 4.035 -3.256 7.992 1 98.81 114 GLN B O 1
ATOM 2915 N N . THR B 1 115 ? 3.697 -4.676 6.316 1 98.75 115 THR B N 1
ATOM 2916 C CA . THR B 1 115 ? 3.811 -5.844 7.18 1 98.75 115 THR B CA 1
ATOM 2917 C C . THR B 1 115 ? 5.211 -5.941 7.773 1 98.75 115 THR B C 1
ATOM 2919 O O . THR B 1 115 ? 5.367 -6.164 8.977 1 98.75 115 THR B O 1
ATOM 2922 N N . PHE B 1 116 ? 6.234 -5.734 6.969 1 98.88 116 PHE B N 1
ATOM 2923 C CA . PHE B 1 116 ? 7.613 -5.742 7.434 1 98.88 116 PHE B CA 1
ATOM 2924 C C . PHE B 1 116 ? 7.816 -4.719 8.547 1 98.88 116 PHE B C 1
ATOM 2926 O O . PHE B 1 116 ? 8.383 -5.039 9.594 1 98.88 116 PHE B O 1
ATOM 2933 N N . CYS B 1 117 ? 7.367 -3.504 8.289 1 98.69 117 CYS B N 1
ATOM 2934 C CA . CYS B 1 117 ? 7.586 -2.418 9.242 1 98.69 117 CYS B CA 1
ATOM 2935 C C . CYS B 1 117 ? 6.926 -2.725 10.578 1 98.69 117 CYS B C 1
ATOM 2937 O O . CYS B 1 117 ? 7.508 -2.475 11.641 1 98.69 117 CYS B O 1
ATOM 2939 N N . THR B 1 118 ? 5.734 -3.271 10.523 1 98.25 118 THR B N 1
ATOM 2940 C CA . THR B 1 118 ? 5.039 -3.623 11.758 1 98.25 118 THR B CA 1
ATOM 2941 C C . THR B 1 118 ? 5.797 -4.703 12.516 1 98.25 118 THR B C 1
ATOM 2943 O O . THR B 1 118 ? 5.949 -4.621 13.734 1 98.25 118 THR B O 1
ATOM 2946 N N . LEU B 1 119 ? 6.281 -5.715 11.812 1 98.25 119 LEU B N 1
ATOM 2947 C CA . LEU B 1 119 ? 7.059 -6.785 12.422 1 98.25 119 LEU B CA 1
ATOM 2948 C C . LEU B 1 119 ? 8.375 -6.25 12.977 1 98.25 119 LEU B C 1
ATOM 2950 O O . LEU B 1 119 ? 8.812 -6.656 14.055 1 98.25 119 LEU B O 1
ATOM 2954 N N . ALA B 1 120 ? 9.031 -5.363 12.219 1 98.5 120 ALA B N 1
ATOM 2955 C CA . ALA B 1 120 ? 10.297 -4.77 12.641 1 98.5 120 ALA B CA 1
ATOM 2956 C C . ALA B 1 120 ? 10.141 -4.008 13.953 1 98.5 120 ALA B C 1
ATOM 2958 O O . ALA B 1 120 ? 10.961 -4.145 14.867 1 98.5 120 ALA B O 1
ATOM 2959 N N . GLU B 1 121 ? 9.109 -3.24 14.031 1 97.88 121 GLU B N 1
ATOM 2960 C CA . GLU B 1 121 ? 8.852 -2.496 15.258 1 97.88 121 GLU B CA 1
ATOM 2961 C C . GLU B 1 121 ? 8.602 -3.438 16.438 1 97.88 121 GLU B C 1
ATOM 2963 O O . GLU B 1 121 ? 9.055 -3.182 17.547 1 97.88 121 GLU B O 1
ATOM 2968 N N . GLU B 1 122 ? 7.836 -4.473 16.172 1 96.81 122 GLU B N 1
ATOM 2969 C CA . GLU B 1 122 ? 7.586 -5.469 17.203 1 96.81 122 GLU B CA 1
ATOM 2970 C C . GLU B 1 122 ? 8.883 -6.109 17.688 1 96.81 122 GLU B C 1
ATOM 2972 O O . GLU B 1 122 ? 9 -6.5 18.844 1 96.81 122 GLU B O 1
ATOM 2977 N N . ALA B 1 123 ? 9.867 -6.188 16.828 1 97.5 123 ALA B N 1
ATOM 2978 C CA . ALA B 1 123 ? 11.156 -6.797 17.156 1 97.5 123 ALA B CA 1
ATOM 2979 C C . ALA B 1 123 ? 12.102 -5.777 17.797 1 97.5 123 ALA B C 1
ATOM 2981 O O . ALA B 1 123 ? 13.266 -6.082 18.047 1 97.5 123 ALA B O 1
ATOM 2982 N N . GLY B 1 124 ? 11.617 -4.586 17.984 1 97 124 GLY B N 1
ATOM 2983 C CA . GLY B 1 124 ? 12.391 -3.574 18.688 1 97 124 GLY B CA 1
ATOM 2984 C C . GLY B 1 124 ? 13.164 -2.658 17.766 1 97 124 GLY B C 1
ATOM 2985 O O . GLY B 1 124 ? 13.953 -1.826 18.219 1 97 124 GLY B O 1
ATOM 2986 N N . LEU B 1 125 ? 12.984 -2.77 16.469 1 98.44 125 LEU B N 1
ATOM 2987 C CA . LEU B 1 125 ? 13.648 -1.912 15.492 1 98.44 125 LEU B CA 1
ATOM 2988 C C . LEU B 1 125 ? 12.836 -0.644 15.242 1 98.44 125 LEU B C 1
ATOM 2990 O O . LEU B 1 125 ? 11.641 -0.603 15.531 1 98.44 125 LEU B O 1
ATOM 2994 N N . GLY B 1 126 ? 13.5 0.446 14.805 1 98.31 126 GLY B N 1
ATOM 2995 C CA . GLY B 1 126 ? 12.867 1.654 14.297 1 98.31 126 GLY B CA 1
ATOM 2996 C C . GLY B 1 126 ? 12.852 1.72 12.781 1 98.31 126 GLY B C 1
ATOM 2997 O O . GLY B 1 126 ? 13.664 1.078 12.109 1 98.31 126 GLY B O 1
ATOM 2998 N N . ILE B 1 127 ? 11.922 2.498 12.273 1 98.62 127 ILE B N 1
ATOM 2999 C CA . ILE B 1 127 ? 11.781 2.574 10.82 1 98.62 127 ILE B CA 1
ATOM 3000 C C . ILE B 1 127 ? 11.477 4.012 10.406 1 98.62 127 ILE B C 1
ATOM 3002 O O . ILE B 1 127 ? 10.898 4.781 11.18 1 98.62 127 ILE B O 1
ATOM 3006 N N . CYS B 1 128 ? 11.844 4.316 9.164 1 98.69 128 CYS B N 1
ATOM 3007 C CA . CYS B 1 128 ? 11.461 5.566 8.516 1 98.69 128 CYS B CA 1
ATOM 3008 C C . CYS B 1 128 ? 11.156 5.348 7.039 1 98.69 128 CYS B C 1
ATOM 3010 O O . CYS B 1 128 ? 12.023 4.91 6.281 1 98.69 128 CYS B O 1
ATOM 3012 N N . TYR B 1 129 ? 9.875 5.664 6.66 1 98.75 129 TYR B N 1
ATOM 3013 C CA . TYR B 1 129 ? 9.508 5.668 5.25 1 98.75 129 TYR B CA 1
ATOM 3014 C C . TYR B 1 129 ? 10.07 6.898 4.547 1 98.75 129 TYR B C 1
ATOM 3016 O O . TYR B 1 129 ? 9.961 8.016 5.059 1 98.75 129 TYR B O 1
ATOM 3024 N N . LEU B 1 130 ? 10.648 6.668 3.396 1 98.56 130 LEU B N 1
ATOM 3025 C CA . LEU B 1 130 ? 11.125 7.781 2.584 1 98.56 130 LEU B CA 1
ATOM 3026 C C . LEU B 1 130 ? 10.266 7.953 1.337 1 98.56 130 LEU B C 1
ATOM 3028 O O . LEU B 1 130 ? 10.492 7.289 0.322 1 98.56 130 LEU B O 1
ATOM 3032 N N . GLY B 1 131 ? 9.328 8.922 1.393 1 97.06 131 GLY B N 1
ATOM 3033 C CA . GLY B 1 131 ? 8.453 9.234 0.269 1 97.06 131 GLY B CA 1
ATOM 3034 C C . GLY B 1 131 ? 9.195 9.836 -0.91 1 97.06 131 GLY B C 1
ATOM 3035 O O . GLY B 1 131 ? 8.672 9.867 -2.025 1 97.06 131 GLY B O 1
ATOM 3036 N N . THR B 1 132 ? 10.43 10.25 -0.699 1 97.5 132 THR B N 1
ATOM 3037 C CA . THR B 1 132 ? 11.242 10.852 -1.749 1 97.5 132 THR B CA 1
ATOM 3038 C C . THR B 1 132 ? 11.539 9.844 -2.854 1 97.5 132 THR B C 1
ATOM 3040 O O . THR B 1 132 ? 11.992 10.219 -3.939 1 97.5 132 THR B O 1
ATOM 3043 N N . THR B 1 133 ? 11.266 8.602 -2.582 1 98.75 133 THR B N 1
ATOM 3044 C CA . THR B 1 133 ? 11.516 7.531 -3.545 1 98.75 133 THR B CA 1
ATOM 3045 C C . THR B 1 133 ? 10.773 7.797 -4.852 1 98.75 133 THR B C 1
ATOM 3047 O O . THR B 1 133 ? 11.344 7.652 -5.934 1 98.75 133 THR B O 1
ATOM 3050 N N . THR B 1 134 ? 9.539 8.234 -4.812 1 98.38 134 THR B N 1
ATOM 3051 C CA . THR B 1 134 ? 8.75 8.445 -6.02 1 98.38 134 THR B CA 1
ATOM 3052 C C . THR B 1 134 ? 8.961 9.852 -6.57 1 98.38 134 THR B C 1
ATOM 3054 O O . THR B 1 134 ? 8.508 10.164 -7.676 1 98.38 134 THR B O 1
ATOM 3057 N N . TYR B 1 135 ? 9.656 10.672 -5.773 1 97.19 135 TYR B N 1
ATOM 3058 C CA . TYR B 1 135 ? 10 12 -6.27 1 97.19 135 TYR B CA 1
ATOM 3059 C C . TYR B 1 135 ? 11.148 11.93 -7.262 1 97.19 135 TYR B C 1
ATOM 3061 O O . TYR B 1 135 ? 11.195 12.703 -8.227 1 97.19 135 TYR B O 1
ATOM 3069 N N . ASN B 1 136 ? 12.055 11.023 -6.977 1 97.38 136 ASN B N 1
ATOM 3070 C CA . ASN B 1 136 ? 13.25 10.852 -7.801 1 97.38 136 ASN B CA 1
ATOM 3071 C C . ASN B 1 136 ? 13.453 9.391 -8.195 1 97.38 136 ASN B C 1
ATOM 3073 O O . ASN B 1 136 ? 14.539 8.836 -7.996 1 97.38 136 ASN B O 1
ATOM 3077 N N . PRO B 1 137 ? 12.445 8.828 -8.828 1 98.69 137 PRO B N 1
ATOM 3078 C CA . PRO B 1 137 ? 12.531 7.383 -9.078 1 98.69 137 PRO B CA 1
ATOM 3079 C C . PRO B 1 137 ? 13.641 7.023 -10.07 1 98.69 137 PRO B C 1
ATOM 3081 O O . PRO B 1 137 ? 14.273 5.969 -9.938 1 98.69 137 PRO B O 1
ATOM 3084 N N . GLN B 1 138 ? 13.938 7.875 -11.039 1 98.69 138 GLN B N 1
ATOM 3085 C CA . GLN B 1 138 ? 14.938 7.555 -12.055 1 98.69 138 GLN B CA 1
ATOM 3086 C C . GLN B 1 138 ? 16.328 7.398 -11.43 1 98.69 138 GLN B C 1
ATOM 3088 O O . GLN B 1 138 ? 17.094 6.512 -11.82 1 98.69 138 GLN B O 1
ATOM 3093 N N . MET B 1 139 ? 16.672 8.281 -10.484 1 98.75 139 MET B N 1
ATOM 3094 C CA . MET B 1 139 ? 17.953 8.188 -9.805 1 98.75 139 MET B CA 1
ATOM 3095 C C . MET B 1 139 ? 18.109 6.84 -9.109 1 98.75 139 MET B C 1
ATOM 3097 O O . MET B 1 139 ? 19.172 6.23 -9.141 1 98.75 139 MET B O 1
ATOM 3101 N N . ILE B 1 140 ? 17.031 6.359 -8.523 1 98.94 140 ILE B N 1
ATOM 3102 C CA . ILE B 1 140 ? 17.047 5.094 -7.805 1 98.94 140 ILE B CA 1
ATOM 3103 C C . ILE B 1 140 ? 17.125 3.936 -8.797 1 98.94 140 ILE B C 1
ATOM 3105 O O . ILE B 1 140 ? 17.891 2.98 -8.578 1 98.94 140 ILE B O 1
ATOM 3109 N N . ILE B 1 141 ? 16.344 4.035 -9.867 1 98.94 141 ILE B N 1
ATOM 3110 C CA . ILE B 1 141 ? 16.344 3.02 -10.914 1 98.94 141 ILE B CA 1
ATOM 3111 C C . ILE B 1 141 ? 17.75 2.846 -11.461 1 98.94 141 ILE B C 1
ATOM 3113 O O . ILE B 1 141 ? 18.25 1.722 -11.586 1 98.94 141 ILE B O 1
ATOM 3117 N N . ASP B 1 142 ? 18.422 3.941 -11.695 1 98.88 142 ASP B N 1
ATOM 3118 C CA . ASP B 1 142 ? 19.781 3.902 -12.227 1 98.88 142 ASP B CA 1
ATOM 3119 C C . ASP B 1 142 ? 20.75 3.316 -11.203 1 98.88 142 ASP B C 1
ATOM 3121 O O . ASP B 1 142 ? 21.562 2.451 -11.531 1 98.88 142 ASP B O 1
ATOM 3125 N N . THR B 1 143 ? 20.672 3.748 -10 1 98.88 143 THR B N 1
ATOM 3126 C CA . THR B 1 143 ? 21.609 3.348 -8.945 1 98.88 143 THR B CA 1
ATOM 3127 C C . THR B 1 143 ? 21.469 1.86 -8.633 1 98.88 143 THR B C 1
ATOM 3129 O O . THR B 1 143 ? 22.453 1.153 -8.484 1 98.88 143 THR B O 1
ATOM 3132 N N . LEU B 1 144 ? 20.219 1.373 -8.594 1 98.94 144 LEU B N 1
ATOM 3133 C CA . LEU B 1 144 ? 19.953 0.005 -8.164 1 98.94 144 LEU B CA 1
ATOM 3134 C C . LEU B 1 144 ? 19.812 -0.927 -9.359 1 98.94 144 LEU B C 1
ATOM 3136 O O . LEU B 1 144 ? 19.578 -2.127 -9.195 1 98.94 144 LEU B O 1
ATOM 3140 N N . GLN B 1 145 ? 19.922 -0.389 -10.531 1 98.88 145 GLN B N 1
ATOM 3141 C CA . GLN B 1 145 ? 19.922 -1.155 -11.773 1 98.88 145 GLN B CA 1
ATOM 3142 C C . GLN B 1 145 ? 18.609 -1.908 -11.945 1 98.88 145 GLN B C 1
ATOM 3144 O O . GLN B 1 145 ? 18.594 -3.117 -12.188 1 98.88 145 GLN B O 1
ATOM 3149 N N . LEU B 1 146 ? 17.547 -1.186 -11.805 1 98.94 146 LEU B N 1
ATOM 3150 C CA . LEU B 1 146 ? 16.234 -1.79 -11.945 1 98.94 146 LEU B CA 1
ATOM 3151 C C . LEU B 1 146 ? 15.852 -1.931 -13.414 1 98.94 146 LEU B C 1
ATOM 3153 O O . LEU B 1 146 ? 15.828 -0.942 -14.148 1 98.94 146 LEU B O 1
ATOM 3157 N N . PRO B 1 147 ? 15.555 -3.111 -13.844 1 98.88 147 PRO B N 1
ATOM 3158 C CA . PRO B 1 147 ? 15.141 -3.293 -15.234 1 98.88 147 PRO B CA 1
ATOM 3159 C C . PRO B 1 147 ? 13.695 -2.855 -15.484 1 98.88 147 PRO B C 1
ATOM 3161 O O . PRO B 1 147 ? 12.992 -2.471 -14.547 1 98.88 147 PRO B O 1
ATOM 3164 N N . GLU B 1 148 ? 13.281 -2.936 -16.797 1 98.56 148 GLU B N 1
ATOM 3165 C CA . GLU B 1 148 ? 11.883 -2.67 -17.125 1 98.56 148 GLU B CA 1
ATOM 3166 C C . GLU B 1 148 ? 10.945 -3.553 -16.312 1 98.56 148 GLU B C 1
ATOM 3168 O O . GLU B 1 148 ? 11.281 -4.695 -15.992 1 98.56 148 GLU B O 1
ATOM 3173 N N . LEU B 1 149 ? 9.789 -2.99 -15.922 1 98.81 149 LEU B N 1
ATOM 3174 C CA . LEU B 1 149 ? 8.711 -3.625 -15.172 1 98.81 149 LEU B CA 1
ATOM 3175 C C . LEU B 1 149 ? 9.094 -3.783 -13.703 1 98.81 149 LEU B C 1
ATOM 3177 O O . LEU B 1 149 ? 8.508 -4.605 -12.992 1 98.81 149 LEU B O 1
ATOM 3181 N N . VAL B 1 150 ? 10.133 -3.109 -13.281 1 98.94 150 VAL B N 1
ATOM 3182 C CA . VAL B 1 150 ? 10.469 -2.941 -11.875 1 98.94 150 VAL B CA 1
ATOM 3183 C C . VAL B 1 150 ? 10.5 -1.455 -11.523 1 98.94 150 VAL B C 1
ATOM 3185 O O . VAL B 1 150 ? 11.172 -0.667 -12.195 1 98.94 150 VAL B O 1
ATOM 3188 N N . PHE B 1 151 ? 9.75 -1.045 -10.484 1 98.94 151 PHE B N 1
ATOM 3189 C CA . PHE B 1 151 ? 9.609 0.362 -10.125 1 98.94 151 PHE B CA 1
ATOM 3190 C C . PHE B 1 151 ? 9.719 0.549 -8.617 1 98.94 151 PHE B C 1
ATOM 3192 O O . PHE B 1 151 ? 8.992 -0.092 -7.855 1 98.94 151 PHE B O 1
ATOM 3199 N N . PRO B 1 152 ? 10.664 1.428 -8.172 1 98.94 152 PRO B N 1
ATOM 3200 C CA . PRO B 1 152 ? 10.766 1.662 -6.734 1 98.94 152 PRO B CA 1
ATOM 3201 C C . PRO B 1 152 ? 9.594 2.463 -6.176 1 98.94 152 PRO B C 1
ATOM 3203 O O . PRO B 1 152 ? 9.266 3.529 -6.699 1 98.94 152 PRO B O 1
ATOM 3206 N N . LEU B 1 153 ? 8.969 1.977 -5.141 1 98.88 153 LEU B N 1
ATOM 3207 C CA . LEU B 1 153 ? 7.793 2.627 -4.57 1 98.88 153 LEU B CA 1
ATOM 3208 C C . LEU B 1 153 ? 8.156 3.371 -3.289 1 98.88 153 LEU B C 1
ATOM 3210 O O . LEU B 1 153 ? 7.656 4.477 -3.049 1 98.88 153 LEU B O 1
ATOM 3214 N N . THR B 1 154 ? 8.898 2.691 -2.432 1 98.81 154 THR B N 1
ATOM 3215 C CA . THR B 1 154 ? 9.305 3.309 -1.174 1 98.81 154 THR B CA 1
ATOM 3216 C C . THR B 1 154 ? 10.641 2.74 -0.699 1 98.81 154 THR B C 1
ATOM 3218 O O . THR B 1 154 ? 11.008 1.62 -1.06 1 98.81 154 THR B O 1
ATOM 3221 N N . THR B 1 155 ? 11.375 3.557 -0.024 1 98.94 155 THR B N 1
ATOM 3222 C CA . THR B 1 155 ? 12.578 3.174 0.698 1 98.94 155 THR B CA 1
ATOM 3223 C C . THR B 1 155 ? 12.375 3.309 2.205 1 98.94 155 THR B C 1
ATOM 3225 O O . THR B 1 155 ? 11.758 4.27 2.668 1 98.94 155 THR B O 1
ATOM 3228 N N . ILE B 1 156 ? 12.812 2.305 2.914 1 98.94 156 ILE B N 1
ATOM 3229 C CA . ILE B 1 156 ? 12.688 2.297 4.367 1 98.94 156 ILE B CA 1
ATOM 3230 C C . ILE B 1 156 ? 14.07 2.168 5.004 1 98.94 156 ILE B C 1
ATOM 3232 O O . ILE B 1 156 ? 14.82 1.247 4.684 1 98.94 156 ILE B O 1
ATOM 3236 N N . THR B 1 157 ? 14.383 3.107 5.867 1 98.88 157 THR B N 1
ATOM 3237 C CA . THR B 1 157 ? 15.562 2.922 6.703 1 98.88 157 THR B CA 1
ATOM 3238 C C . THR B 1 157 ? 15.195 2.201 8 1 98.88 157 THR B C 1
ATOM 3240 O O . THR B 1 157 ? 14.133 2.439 8.57 1 98.88 157 THR B O 1
ATOM 3243 N N . VAL B 1 158 ? 16.047 1.314 8.406 1 98.81 158 VAL B N 1
ATOM 3244 C CA . VAL B 1 158 ? 15.766 0.462 9.555 1 98.81 158 VAL B CA 1
ATOM 3245 C C . VAL B 1 158 ? 17 0.376 10.453 1 98.81 158 VAL B C 1
ATOM 3247 O O . VAL B 1 158 ? 18.125 0.278 9.961 1 98.81 158 VAL B O 1
ATOM 3250 N N . GLY B 1 159 ? 16.766 0.417 11.727 1 98.81 159 GLY B N 1
ATOM 3251 C CA . GLY B 1 159 ? 17.812 0.281 12.727 1 98.81 159 GLY B CA 1
ATOM 3252 C C . GLY B 1 159 ? 17.297 0.343 14.148 1 98.81 159 GLY B C 1
ATOM 3253 O O . GLY B 1 159 ? 16.109 0.6 14.367 1 98.81 159 GLY B O 1
ATOM 3254 N N . TYR B 1 160 ? 18.188 0.008 15.039 1 98.75 160 TYR B N 1
ATOM 3255 C CA . TYR B 1 160 ? 17.828 0.203 16.438 1 98.75 160 TYR B CA 1
ATOM 3256 C C . TYR B 1 160 ? 17.766 1.687 16.781 1 98.75 160 TYR B C 1
ATOM 3258 O O . TYR B 1 160 ? 18.688 2.441 16.484 1 98.75 160 TYR B O 1
ATOM 3266 N N . PRO B 1 161 ? 16.703 2.088 17.453 1 98.38 161 PRO B N 1
ATOM 3267 C CA . PRO B 1 161 ? 16.531 3.518 17.719 1 98.38 161 PRO B CA 1
ATOM 3268 C C . PRO B 1 161 ? 17.594 4.074 18.656 1 98.38 161 PRO B C 1
ATOM 3270 O O . PRO B 1 161 ? 17.922 3.443 19.672 1 98.38 161 PRO B O 1
ATOM 3273 N N . ASP B 1 162 ? 18.172 5.188 18.359 1 97.94 162 ASP B N 1
ATOM 3274 C CA . ASP B 1 162 ? 19.078 5.91 19.234 1 97.94 162 ASP B CA 1
ATOM 3275 C C . ASP B 1 162 ? 18.344 6.953 20.062 1 97.94 162 ASP B C 1
ATOM 3277 O O . ASP B 1 162 ? 18.906 7.551 20.969 1 97.94 162 ASP B O 1
ATOM 3281 N N . SER B 1 163 ? 17.141 7.25 19.734 1 95.19 163 SER B N 1
ATOM 3282 C CA . SER B 1 163 ? 16.25 8.172 20.438 1 95.19 163 SER B CA 1
ATOM 3283 C C . SER B 1 163 ? 14.789 7.879 20.109 1 95.19 163 SER B C 1
ATOM 3285 O O . SER B 1 163 ? 14.477 7.254 19.094 1 95.19 163 SER B O 1
ATOM 3287 N N . ILE B 1 164 ? 13.914 8.344 21.016 1 95.12 164 ILE B N 1
ATOM 3288 C CA . ILE B 1 164 ? 12.477 8.172 20.812 1 95.12 164 ILE B CA 1
ATOM 3289 C C . ILE B 1 164 ? 11.805 9.539 20.703 1 95.12 164 ILE B C 1
ATOM 3291 O O . ILE B 1 164 ? 11.539 10.195 21.719 1 95.12 164 ILE B O 1
ATOM 3295 N N . PRO B 1 165 ? 11.477 9.875 19.453 1 96.69 165 PRO B N 1
ATOM 3296 C CA . PRO B 1 165 ? 10.836 11.18 19.281 1 96.69 165 PRO B CA 1
ATOM 3297 C C . PRO B 1 165 ? 9.406 11.211 19.812 1 96.69 165 PRO B C 1
ATOM 3299 O O . PRO B 1 165 ? 8.836 10.164 20.125 1 96.69 165 PRO B O 1
ATOM 3302 N N . ALA B 1 166 ? 8.875 12.406 19.922 1 95.75 166 ALA B N 1
ATOM 3303 C CA . ALA B 1 166 ? 7.465 12.547 20.297 1 95.75 166 ALA B CA 1
ATOM 3304 C C . ALA B 1 166 ? 6.559 11.984 19.203 1 95.75 166 ALA B C 1
ATOM 3306 O O . ALA B 1 166 ? 6.891 12.031 18.016 1 95.75 166 ALA B O 1
ATOM 3307 N N . GLN B 1 167 ? 5.457 11.461 19.641 1 95.69 167 GLN B N 1
ATOM 3308 C CA . GLN B 1 167 ? 4.473 10.969 18.688 1 95.69 167 GLN B CA 1
ATOM 3309 C C . GLN B 1 167 ? 3.732 12.117 18 1 95.69 167 GLN B C 1
ATOM 3311 O O . GLN B 1 167 ? 3.379 13.102 18.656 1 95.69 167 GLN B O 1
ATOM 3316 N N . VAL B 1 168 ? 3.492 12 16.734 1 95.5 168 VAL B N 1
ATOM 3317 C CA . VAL B 1 168 ? 2.838 13.07 15.992 1 95.5 168 VAL B CA 1
ATOM 3318 C C . VAL B 1 168 ? 1.321 12.938 16.109 1 95.5 168 VAL B C 1
ATOM 3320 O O . VAL B 1 168 ? 0.806 11.836 16.344 1 95.5 168 VAL B O 1
ATOM 3323 N N . ASP B 1 169 ? 0.657 14.047 15.898 1 96.06 169 ASP B N 1
ATOM 3324 C CA . ASP B 1 169 ? -0.792 14.086 16.078 1 96.06 169 ASP B CA 1
ATOM 3325 C C . ASP B 1 169 ? -1.494 13.305 14.961 1 96.06 169 ASP B C 1
ATOM 3327 O O . ASP B 1 169 ? -0.923 13.094 13.883 1 96.06 169 ASP B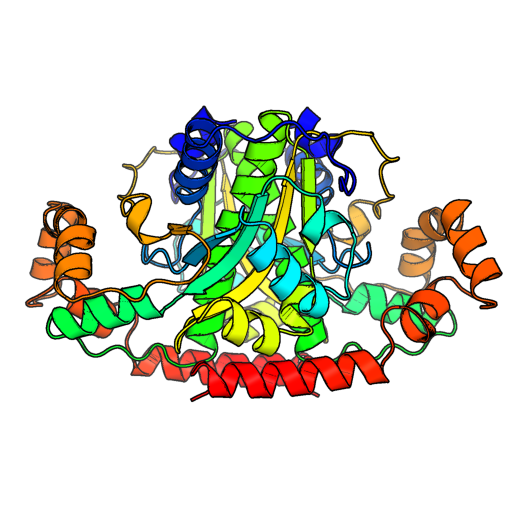 O 1
ATOM 3331 N N . ARG B 1 170 ? -2.697 12.867 15.227 1 97.88 170 ARG B N 1
ATOM 3332 C CA . ARG B 1 170 ? -3.645 12.312 14.266 1 97.88 170 ARG B CA 1
ATOM 3333 C C . ARG B 1 170 ? -5.004 13 14.383 1 97.88 170 ARG B C 1
ATOM 3335 O O . ARG B 1 170 ? -5.41 13.398 15.477 1 97.88 170 ARG B O 1
ATOM 3342 N N . LEU B 1 171 ? -5.645 13.109 13.203 1 98.44 171 LEU B N 1
ATOM 3343 C CA . LEU B 1 171 ? -7.031 13.562 13.219 1 98.44 171 LEU B CA 1
ATOM 3344 C C . LEU B 1 171 ? -7.926 12.555 13.93 1 98.44 171 LEU B C 1
ATOM 3346 O O . LEU B 1 171 ? -7.578 11.375 14.031 1 98.44 171 LEU B O 1
ATOM 3350 N N . PRO B 1 172 ? -9.07 13.008 14.469 1 98.12 172 PRO B N 1
ATOM 3351 C CA . PRO B 1 172 ? -10 12.062 15.094 1 98.12 172 PRO B CA 1
ATOM 3352 C C . PRO B 1 172 ? -10.57 11.055 14.102 1 98.12 172 PRO B C 1
ATOM 3354 O O . PRO B 1 172 ? -10.57 11.305 12.891 1 98.12 172 PRO B O 1
ATOM 3357 N N . LEU B 1 173 ? -11.086 9.969 14.602 1 98.12 173 LEU B N 1
ATOM 3358 C CA . LEU B 1 173 ? -11.602 8.859 13.82 1 98.12 173 LEU B CA 1
ATOM 3359 C C . LEU B 1 173 ? -12.617 9.352 12.789 1 98.12 173 LEU B C 1
ATOM 3361 O O . LEU B 1 173 ? -12.641 8.867 11.656 1 98.12 173 LEU B O 1
ATOM 3365 N N . GLU B 1 174 ? -13.445 10.32 13.172 1 97.56 174 GLU B N 1
ATOM 3366 C CA . GLU B 1 174 ? -14.547 10.773 12.32 1 97.56 174 GLU B CA 1
ATOM 3367 C C . GLU B 1 174 ? -14.023 11.516 11.094 1 97.56 174 GLU B C 1
ATOM 3369 O O . GLU B 1 174 ? -14.766 11.734 10.133 1 97.56 174 GLU B O 1
ATOM 3374 N N . ALA B 1 175 ? -12.758 11.883 11.125 1 98.5 175 ALA B N 1
ATOM 3375 C CA . ALA B 1 175 ? -12.172 12.578 9.984 1 98.5 175 ALA B CA 1
ATOM 3376 C C . ALA B 1 175 ? -12.016 11.633 8.789 1 98.5 175 ALA B C 1
ATOM 3378 O O . ALA B 1 175 ? -12 12.078 7.641 1 98.5 175 ALA B O 1
ATOM 3379 N N . ALA B 1 176 ? -11.938 10.297 9.086 1 98.44 176 ALA B N 1
ATOM 3380 C CA . ALA B 1 176 ? -11.547 9.406 8 1 98.44 176 ALA B CA 1
ATOM 3381 C C . ALA B 1 176 ? -12.57 8.281 7.824 1 98.44 176 ALA B C 1
ATOM 3383 O O . ALA B 1 176 ? -12.547 7.57 6.816 1 98.44 176 ALA B O 1
ATOM 3384 N N . VAL B 1 177 ? -13.508 8.125 8.742 1 98.88 177 VAL B N 1
ATOM 3385 C CA . VAL B 1 177 ? -14.438 7.008 8.688 1 98.88 177 VAL B CA 1
ATOM 3386 C C . VAL B 1 177 ? -15.82 7.512 8.281 1 98.88 177 VAL B C 1
ATOM 3388 O O . VAL B 1 177 ? -16.344 8.453 8.883 1 98.88 177 VAL B O 1
ATOM 3391 N N . HIS B 1 178 ? -16.391 6.922 7.289 1 98.88 178 HIS B N 1
ATOM 3392 C CA . HIS B 1 178 ? -17.734 7.207 6.793 1 98.88 178 HIS B CA 1
ATOM 3393 C C . HIS B 1 178 ? -18.609 5.965 6.855 1 98.88 178 HIS B C 1
ATOM 3395 O O . HIS B 1 178 ? -18.156 4.855 6.566 1 98.88 178 HIS B O 1
ATOM 3401 N N . GLN B 1 179 ? -19.891 6.164 7.199 1 98.69 179 GLN B N 1
ATOM 3402 C CA . GLN B 1 179 ? -20.844 5.055 7.285 1 98.69 179 GLN B CA 1
ATOM 3403 C C . GLN B 1 179 ? -21.656 4.926 6 1 98.69 179 GLN B C 1
ATOM 3405 O O . GLN B 1 179 ? -22.375 5.855 5.617 1 98.69 179 GLN B O 1
ATOM 3410 N N . GLU B 1 180 ? -21.531 3.895 5.273 1 98.81 180 GLU B N 1
ATOM 3411 C CA . GLU B 1 180 ? -22.312 3.455 4.125 1 98.81 180 GLU B CA 1
ATOM 3412 C C . GLU B 1 180 ? -21.953 4.238 2.869 1 98.81 180 GLU B C 1
ATOM 3414 O O . GLU B 1 180 ? -21.734 3.654 1.805 1 98.81 180 GLU B O 1
ATOM 3419 N N . THR B 1 181 ? -21.875 5.52 2.92 1 98.88 181 THR B N 1
ATOM 3420 C CA . THR B 1 181 ? -21.438 6.355 1.812 1 98.88 181 THR B CA 1
ATOM 3421 C C . THR B 1 181 ? -20.484 7.445 2.305 1 98.88 181 THR B C 1
ATOM 3423 O O . THR B 1 181 ? -20.359 7.664 3.51 1 98.88 181 THR B O 1
ATOM 3426 N N . TYR B 1 182 ? -19.766 8.008 1.343 1 98.88 182 TYR B N 1
ATOM 3427 C CA . TYR B 1 182 ? -18.922 9.148 1.661 1 98.88 182 TYR B CA 1
ATOM 3428 C C . TYR B 1 182 ? -19.75 10.383 1.994 1 98.88 182 TYR B C 1
ATOM 3430 O O . TYR B 1 182 ? -20.734 10.672 1.307 1 98.88 182 TYR B O 1
ATOM 3438 N N . HIS B 1 183 ? -19.422 11.008 3.062 1 98.31 183 HIS B N 1
ATOM 3439 C CA . HIS B 1 183 ? -20.047 12.273 3.449 1 98.31 183 HIS B CA 1
ATOM 3440 C C . HIS B 1 183 ? -19.047 13.422 3.344 1 98.31 183 HIS B C 1
ATOM 3442 O O . HIS B 1 183 ? -18.203 13.602 4.223 1 98.31 183 HIS B O 1
ATOM 3448 N N . ASP B 1 184 ? -19.281 14.234 2.348 1 98.06 184 ASP B N 1
ATOM 3449 C CA . ASP B 1 184 ? -18.344 15.328 2.1 1 98.06 184 ASP B CA 1
ATOM 3450 C C . ASP B 1 184 ? -18.344 16.328 3.256 1 98.06 184 ASP B C 1
ATOM 3452 O O . ASP B 1 184 ? -19.391 16.547 3.883 1 98.06 184 ASP B O 1
ATOM 3456 N N . TYR B 1 185 ? -17.297 16.984 3.494 1 98.19 185 TYR B N 1
ATOM 3457 C CA . TYR B 1 185 ? -17.094 17.781 4.688 1 98.19 185 TYR B CA 1
ATOM 3458 C C . TYR B 1 185 ? -17.641 19.203 4.492 1 98.19 185 TYR B C 1
ATOM 3460 O O . TYR B 1 185 ? -17.406 19.828 3.455 1 98.19 185 TYR B O 1
ATOM 3468 N N . THR B 1 186 ? -18.375 19.703 5.457 1 98.31 186 THR B N 1
ATOM 3469 C CA . THR B 1 186 ? -18.75 21.109 5.496 1 98.31 186 THR B CA 1
ATOM 3470 C C . THR B 1 186 ? -17.609 21.953 6.055 1 98.31 186 THR B C 1
ATOM 3472 O O . THR B 1 186 ? -16.625 21.422 6.574 1 98.31 186 THR B O 1
ATOM 3475 N N . SER B 1 187 ? -17.781 23.234 5.926 1 98.31 187 SER B N 1
ATOM 3476 C CA . SER B 1 187 ? -16.797 24.125 6.531 1 98.31 187 SER B CA 1
ATOM 3477 C C . SER B 1 187 ? -16.703 23.922 8.039 1 98.31 187 SER B C 1
ATOM 3479 O O . SER B 1 187 ? -15.625 23.969 8.617 1 98.31 187 SER B O 1
ATOM 3481 N N . GLU B 1 188 ? -17.812 23.656 8.641 1 98.62 188 GLU B N 1
ATOM 3482 C CA . GLU B 1 188 ? -17.859 23.422 10.086 1 98.62 188 GLU B CA 1
ATOM 3483 C C . GLU B 1 188 ? -17.141 22.125 10.453 1 98.62 188 GLU B C 1
ATOM 3485 O O . GLU B 1 188 ? -16.469 22.047 11.484 1 98.62 188 GLU B O 1
ATOM 3490 N N . ASP B 1 189 ? -17.312 21.062 9.656 1 98.5 189 ASP B N 1
ATOM 3491 C CA . ASP B 1 189 ? -16.594 19.812 9.867 1 98.5 189 ASP B CA 1
ATOM 3492 C C . ASP B 1 189 ? -15.086 20.047 9.867 1 98.5 189 ASP B C 1
ATOM 3494 O O . ASP B 1 189 ? -14.383 19.562 10.766 1 98.5 189 ASP B O 1
ATOM 3498 N N . ILE B 1 190 ? -14.625 20.781 8.859 1 98.69 190 ILE B N 1
ATOM 3499 C CA . ILE B 1 190 ? -13.195 21.031 8.688 1 98.69 190 ILE B CA 1
ATOM 3500 C C . ILE B 1 190 ? -12.656 21.781 9.898 1 98.69 190 ILE B C 1
ATOM 3502 O O . ILE B 1 190 ? -11.594 21.453 10.422 1 98.69 190 ILE B O 1
ATOM 3506 N N . ASP B 1 191 ? -13.398 22.781 10.344 1 98.69 191 ASP B N 1
ATOM 3507 C CA . ASP B 1 191 ? -12.977 23.547 11.516 1 98.69 191 ASP B CA 1
ATOM 3508 C C . ASP B 1 191 ? -12.836 22.641 12.742 1 98.69 191 ASP B C 1
ATOM 3510 O O . ASP B 1 191 ? -11.82 22.688 13.438 1 98.69 191 ASP B O 1
ATOM 3514 N N . LYS B 1 192 ? -13.836 21.859 12.93 1 98.56 192 LYS B N 1
ATOM 3515 C CA . LYS B 1 192 ? -13.844 20.969 14.086 1 98.56 192 LYS B CA 1
ATOM 3516 C C . LYS B 1 192 ? -12.695 19.969 14.016 1 98.56 192 LYS B C 1
ATOM 3518 O O . LYS B 1 192 ? -12 19.75 15.008 1 98.56 192 LYS B O 1
ATOM 3523 N N . LEU B 1 193 ? -12.453 19.391 12.898 1 98.62 193 LEU B N 1
ATOM 3524 C CA . LEU B 1 193 ? -11.516 18.297 12.727 1 98.62 193 LEU B CA 1
ATOM 3525 C C . LEU B 1 193 ? -10.078 18.781 12.867 1 98.62 193 LEU B C 1
ATOM 3527 O O . LEU B 1 193 ? -9.219 18.047 13.367 1 98.62 193 LEU B O 1
ATOM 3531 N N . TYR B 1 194 ? -9.758 20.016 12.461 1 98.62 194 TYR B N 1
ATOM 3532 C CA . TYR B 1 194 ? -8.367 20.438 12.352 1 98.62 194 TYR B CA 1
ATOM 3533 C C . TYR B 1 194 ? -7.996 21.406 13.477 1 98.62 194 TYR B C 1
ATOM 3535 O O . TYR B 1 194 ? -6.832 21.781 13.617 1 98.62 194 TYR B O 1
ATOM 3543 N N . THR B 1 195 ? -8.992 21.75 14.305 1 98.25 195 THR B N 1
ATOM 3544 C CA . THR B 1 195 ? -8.766 22.719 15.375 1 98.25 195 THR B CA 1
ATOM 3545 C C . THR B 1 195 ? -7.645 22.25 16.297 1 98.25 195 THR B C 1
ATOM 3547 O O . THR B 1 195 ? -6.766 23.031 16.672 1 98.25 195 THR B O 1
ATOM 3550 N N . TYR B 1 196 ? -7.691 21.016 16.688 1 98.19 196 TYR B N 1
ATOM 3551 C CA . TYR B 1 196 ? -6.664 20.5 17.594 1 98.19 196 TYR B CA 1
ATOM 3552 C C . TYR B 1 196 ? -5.285 20.578 16.938 1 98.19 196 TYR B C 1
ATOM 3554 O O . TYR B 1 196 ? -4.344 21.109 17.531 1 98.19 196 TYR B O 1
ATOM 3562 N N . LYS B 1 197 ? -5.113 20.062 15.766 1 98.06 197 LYS B N 1
ATOM 3563 C CA . LYS B 1 197 ? -3.848 20.078 15.039 1 98.06 197 LYS B CA 1
ATOM 3564 C C . LYS B 1 197 ? -3.293 21.5 14.953 1 98.06 197 LYS B C 1
ATOM 3566 O O . LYS B 1 197 ? -2.105 21.719 15.195 1 98.06 197 LYS B O 1
ATOM 3571 N N . GLU B 1 198 ? -4.168 22.406 14.656 1 98.44 198 GLU B N 1
ATOM 3572 C CA . GLU B 1 198 ? -3.762 23.797 14.484 1 98.44 198 GLU B CA 1
ATOM 3573 C C . GLU B 1 198 ? -3.354 24.422 15.812 1 98.44 198 GLU B C 1
ATOM 3575 O O . GLU B 1 198 ? -2.602 25.391 15.844 1 98.44 198 GLU B O 1
ATOM 3580 N N . SER B 1 199 ? -3.844 23.875 16.906 1 98.5 199 SER B N 1
ATOM 3581 C CA . SER B 1 199 ? -3.607 24.453 18.219 1 98.5 199 SER B CA 1
ATOM 3582 C C . SER B 1 199 ? -2.285 23.984 18.812 1 98.5 199 SER B C 1
ATOM 3584 O O . SER B 1 199 ? -1.794 24.547 19.781 1 98.5 199 SER B O 1
ATOM 3586 N N . LEU B 1 200 ? -1.689 22.938 18.25 1 98 200 LEU B N 1
ATOM 3587 C CA . LEU B 1 200 ? -0.474 22.344 18.812 1 98 200 LEU B CA 1
ATOM 3588 C C . LEU B 1 200 ? 0.695 23.312 18.703 1 98 200 LEU B C 1
ATOM 3590 O O . LEU B 1 200 ? 0.88 23.969 17.672 1 98 200 LEU B O 1
ATOM 3594 N N . PRO B 1 201 ? 1.563 23.406 19.766 1 97.94 201 PRO B N 1
ATOM 3595 C CA . PRO B 1 201 ? 2.689 24.344 19.781 1 97.94 201 PRO B CA 1
ATOM 3596 C C . PRO B 1 201 ? 3.66 24.125 18.625 1 97.94 201 PRO B C 1
ATOM 3598 O O . PRO B 1 201 ? 4.18 25.078 18.047 1 97.94 201 PRO B O 1
ATOM 3601 N N . GLU B 1 202 ? 3.916 22.922 18.297 1 96.31 202 GLU B N 1
ATOM 3602 C CA . GLU B 1 202 ? 4.855 22.625 17.219 1 96.31 202 GLU B CA 1
ATOM 3603 C C . GLU B 1 202 ? 4.355 23.156 15.883 1 96.31 202 GLU B C 1
ATOM 3605 O O . GLU B 1 202 ? 5.145 23.625 15.055 1 96.31 202 GLU B O 1
ATOM 3610 N N . ASN B 1 203 ? 3.057 23.125 15.664 1 97.44 203 ASN B N 1
ATOM 3611 C CA . ASN B 1 203 ? 2.496 23.609 14.398 1 97.44 203 ASN B CA 1
ATOM 3612 C C . ASN B 1 203 ? 2.461 25.125 14.344 1 97.44 203 ASN B C 1
ATOM 3614 O O . ASN B 1 203 ? 2.656 25.719 13.281 1 97.44 203 ASN B O 1
ATOM 3618 N N . LYS B 1 204 ? 2.213 25.75 15.477 1 98.06 204 LYS B N 1
ATOM 3619 C CA . LYS B 1 204 ? 2.303 27.203 15.555 1 98.06 204 LYS B CA 1
ATOM 3620 C C . LYS B 1 204 ? 3.725 27.688 15.273 1 98.06 204 LYS B C 1
ATOM 3622 O O . LYS B 1 204 ? 3.924 28.688 14.594 1 98.06 204 LYS B O 1
ATOM 3627 N N . GLN B 1 205 ? 4.625 26.953 15.812 1 97.81 205 GLN B N 1
ATOM 3628 C CA . GLN B 1 205 ? 6.027 27.281 15.578 1 97.81 205 GLN B CA 1
ATOM 3629 C C . GLN B 1 205 ? 6.375 27.172 14.094 1 97.81 205 GLN B C 1
ATOM 3631 O O . GLN B 1 205 ? 7.137 27.984 13.57 1 97.81 205 GLN B O 1
ATOM 3636 N N . PHE B 1 206 ? 5.824 26.109 13.445 1 96.31 206 PHE B N 1
ATOM 3637 C CA . PHE B 1 206 ? 6.051 25.938 12.016 1 96.31 206 PHE B CA 1
ATOM 3638 C C . PHE B 1 206 ? 5.547 27.156 11.234 1 96.31 206 PHE B C 1
ATOM 3640 O O . PHE B 1 206 ? 6.195 27.594 10.289 1 96.31 206 PHE B O 1
ATOM 3647 N N . ILE B 1 207 ? 4.395 27.672 11.578 1 98.38 207 ILE B N 1
ATOM 3648 C CA . ILE B 1 207 ? 3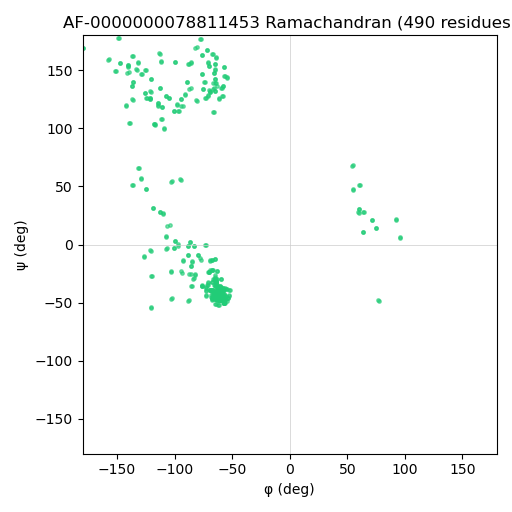.805 28.828 10.922 1 98.38 207 ILE B CA 1
ATOM 3649 C C . ILE B 1 207 ? 4.727 30.031 11.078 1 98.38 207 ILE B C 1
ATOM 3651 O O . ILE B 1 207 ? 5.039 30.719 10.102 1 98.38 207 ILE B O 1
ATOM 3655 N N . GLU B 1 208 ? 5.172 30.266 12.289 1 98.38 208 GLU B N 1
ATOM 3656 C CA . GLU B 1 208 ? 6.023 31.406 12.602 1 98.38 208 GLU B CA 1
ATOM 3657 C C . GLU B 1 208 ? 7.359 31.312 11.875 1 98.38 208 GLU B C 1
ATOM 3659 O O . GLU B 1 208 ? 7.809 32.281 11.266 1 98.38 208 GLU B O 1
ATOM 3664 N N . GLU B 1 209 ? 7.918 30.156 11.938 1 98.12 209 GLU B N 1
ATOM 3665 C CA . GLU B 1 209 ? 9.234 29.953 11.352 1 98.12 209 GLU B CA 1
ATOM 3666 C C . GLU B 1 209 ? 9.203 30.141 9.836 1 98.12 209 GLU B C 1
ATOM 3668 O O . GLU B 1 209 ? 10.195 30.562 9.234 1 98.12 209 GLU B O 1
ATOM 3673 N N . ASN B 1 210 ? 8.094 29.844 9.273 1 98.25 210 ASN B N 1
ATOM 3674 C CA . ASN B 1 210 ? 7.992 29.938 7.824 1 98.25 210 ASN B CA 1
ATOM 3675 C C . ASN B 1 210 ? 7.312 31.234 7.387 1 98.25 210 ASN B C 1
ATOM 3677 O O . ASN B 1 210 ? 7.074 31.438 6.199 1 98.25 210 ASN B O 1
ATOM 3681 N N . GLN B 1 211 ? 7.004 32.062 8.352 1 98.44 211 GLN B N 1
ATOM 3682 C CA . GLN B 1 211 ? 6.414 33.375 8.102 1 98.44 211 GLN B CA 1
ATOM 3683 C C . GLN B 1 211 ? 5.141 33.281 7.27 1 98.44 211 GLN B C 1
ATOM 3685 O O . GLN B 1 211 ? 5.004 33.938 6.246 1 98.44 211 GLN B O 1
ATOM 3690 N N . LYS B 1 212 ? 4.27 32.375 7.645 1 98.62 212 LYS B N 1
ATOM 3691 C CA . LYS B 1 212 ? 2.971 32.188 7.008 1 98.62 212 LYS B CA 1
ATOM 3692 C C . LYS B 1 212 ? 1.834 32.562 7.957 1 98.62 212 LYS B C 1
ATOM 3694 O O . LYS B 1 212 ? 2.057 32.75 9.156 1 98.62 212 LYS B O 1
ATOM 3699 N N . GLU B 1 213 ? 0.648 32.75 7.422 1 98.62 213 GLU B N 1
ATOM 3700 C CA . GLU B 1 213 ? -0.522 33.094 8.227 1 98.62 213 GLU B CA 1
ATOM 3701 C C . GLU B 1 213 ? -1.187 31.828 8.789 1 98.62 213 GLU B C 1
ATOM 3703 O O . GLU B 1 213 ? -1.729 31.844 9.891 1 98.62 213 GLU B O 1
ATOM 3708 N N . THR B 1 214 ? -1.183 30.781 8.031 1 98.75 214 THR B N 1
ATOM 3709 C CA . THR B 1 214 ? -1.859 29.547 8.43 1 98.75 214 THR B CA 1
ATOM 3710 C C . THR B 1 214 ? -0.944 28.344 8.242 1 98.75 214 THR B C 1
ATOM 3712 O O . THR B 1 214 ? -0.002 28.391 7.449 1 98.75 214 THR B O 1
ATOM 3715 N N . LEU B 1 215 ? -1.219 27.281 8.977 1 98.62 215 LEU B N 1
ATOM 3716 C CA . LEU B 1 215 ? -0.483 26.031 8.828 1 98.62 215 LEU B CA 1
ATOM 3717 C C . LEU B 1 215 ? -0.638 25.469 7.418 1 98.62 215 LEU B C 1
ATOM 3719 O O . LEU B 1 215 ? 0.313 24.922 6.852 1 98.62 215 LEU B O 1
ATOM 3723 N N . ALA B 1 216 ? -1.855 25.562 6.816 1 98.81 216 ALA B N 1
ATOM 3724 C CA . ALA B 1 216 ? -2.119 25.094 5.461 1 98.81 216 ALA B CA 1
ATOM 3725 C C . ALA B 1 216 ? -1.17 25.75 4.457 1 98.81 216 ALA B C 1
ATOM 3727 O O . ALA B 1 216 ? -0.703 25.094 3.52 1 98.81 216 ALA B O 1
ATOM 3728 N N . GLN B 1 217 ? -0.875 26.969 4.648 1 98.81 217 GLN B N 1
ATOM 3729 C CA . GLN B 1 217 ? 0.039 27.688 3.758 1 98.81 217 GLN B CA 1
ATOM 3730 C C . GLN B 1 217 ? 1.45 27.109 3.848 1 98.81 217 GLN B C 1
ATOM 3732 O O . GLN B 1 217 ? 2.191 27.109 2.863 1 98.81 217 GLN B O 1
ATOM 3737 N N . VAL B 1 218 ? 1.848 26.656 5.039 1 98.56 218 VAL B N 1
ATOM 3738 C CA . VAL B 1 218 ? 3.148 26.016 5.168 1 98.56 218 VAL B CA 1
ATOM 3739 C C . VAL B 1 218 ? 3.213 24.797 4.25 1 98.56 218 VAL B C 1
ATOM 3741 O O . VAL B 1 218 ? 4.223 24.562 3.58 1 98.56 218 VAL B O 1
ATOM 3744 N N . PHE B 1 219 ? 2.145 24.031 4.199 1 98.25 219 PHE B N 1
ATOM 3745 C CA . PHE B 1 219 ? 2.105 22.828 3.359 1 98.25 219 PHE B CA 1
ATOM 3746 C C . PHE B 1 219 ? 2.119 23.219 1.883 1 98.25 219 PHE B C 1
ATOM 3748 O O . PHE B 1 219 ? 2.893 22.656 1.101 1 98.25 219 PHE B O 1
ATOM 3755 N N . THR B 1 220 ? 1.328 24.219 1.45 1 98.56 220 THR B N 1
ATOM 3756 C CA . THR B 1 220 ? 1.115 24.484 0.03 1 98.56 220 THR B CA 1
ATOM 3757 C C . THR B 1 220 ? 2.217 25.391 -0.525 1 98.56 220 THR B C 1
ATOM 3759 O O . THR B 1 220 ? 2.531 25.328 -1.716 1 98.56 220 THR B O 1
ATOM 3762 N N . ASP B 1 221 ? 2.818 26.188 0.345 1 98.38 221 ASP B N 1
ATOM 3763 C CA . ASP B 1 221 ? 3.752 27.188 -0.16 1 98.38 221 ASP B CA 1
ATOM 3764 C C . ASP B 1 221 ? 5.199 26.75 0.066 1 98.38 221 ASP B C 1
ATOM 3766 O O . ASP B 1 221 ? 6.113 27.266 -0.583 1 98.38 221 ASP B O 1
ATOM 3770 N N . ILE B 1 222 ? 5.406 25.891 1.021 1 97.56 222 ILE B N 1
ATOM 3771 C CA . ILE B 1 222 ? 6.781 25.609 1.414 1 97.56 222 ILE B CA 1
ATOM 3772 C C . ILE B 1 222 ? 7.078 24.125 1.213 1 97.56 222 ILE B C 1
ATOM 3774 O O . ILE B 1 222 ? 7.988 23.766 0.464 1 97.56 222 ILE B O 1
ATOM 3778 N N . ARG B 1 223 ? 6.352 23.203 1.732 1 95.88 223 ARG B N 1
ATOM 3779 C CA . ARG B 1 223 ? 6.719 21.797 1.842 1 95.88 223 ARG B CA 1
ATOM 3780 C C . ARG B 1 223 ? 6.312 21.031 0.588 1 95.88 223 ARG B C 1
ATOM 3782 O O . ARG B 1 223 ? 7.07 20.203 0.093 1 95.88 223 ARG B O 1
ATOM 3789 N N . TYR B 1 224 ? 5.055 21.234 0.139 1 96.94 224 TYR B N 1
ATOM 3790 C CA . TYR B 1 224 ? 4.469 20.516 -0.986 1 96.94 224 TYR B CA 1
ATOM 3791 C C . TYR B 1 224 ? 3.805 21.484 -1.962 1 96.94 224 TYR B C 1
ATOM 3793 O O . TYR B 1 224 ? 2.594 21.406 -2.189 1 96.94 224 TYR B O 1
ATOM 3801 N N . THR B 1 225 ? 4.617 22.297 -2.584 1 98.19 225 THR B N 1
ATOM 3802 C CA . THR B 1 225 ? 4.109 23.375 -3.424 1 98.19 225 THR B CA 1
ATOM 3803 C C . THR B 1 225 ? 3.482 22.828 -4.699 1 98.19 225 THR B C 1
ATOM 3805 O O . THR B 1 225 ? 3.852 21.734 -5.16 1 98.19 225 THR B O 1
ATOM 3808 N N . LYS B 1 226 ? 2.576 23.594 -5.211 1 97.62 226 LYS B N 1
ATOM 3809 C CA . LYS B 1 226 ? 1.93 23.234 -6.465 1 97.62 226 LYS B CA 1
ATOM 3810 C C . LYS B 1 226 ? 2.959 22.984 -7.566 1 97.62 226 LYS B C 1
ATOM 3812 O O . LYS B 1 226 ? 2.908 21.969 -8.266 1 97.62 226 LYS B O 1
ATOM 3817 N N . LYS B 1 227 ? 3.859 23.875 -7.691 1 97.88 227 LYS B N 1
ATOM 3818 C CA . LYS B 1 227 ? 4.891 23.781 -8.719 1 97.88 227 LYS B CA 1
ATOM 3819 C C . LYS B 1 227 ? 5.684 22.484 -8.602 1 97.88 227 LYS B C 1
ATOM 3821 O O . LYS B 1 227 ? 5.855 21.766 -9.586 1 97.88 227 LYS B O 1
ATOM 3826 N N . ASP B 1 228 ? 6.172 22.188 -7.406 1 97.31 228 ASP B N 1
ATOM 3827 C CA . ASP B 1 228 ? 6.977 20.984 -7.188 1 97.31 228 ASP B CA 1
ATOM 3828 C C . ASP B 1 228 ? 6.152 19.719 -7.406 1 97.31 228 ASP B C 1
ATOM 3830 O O . ASP B 1 228 ? 6.633 18.75 -7.992 1 97.31 228 ASP B O 1
ATOM 3834 N N . ASN B 1 229 ? 4.965 19.734 -6.922 1 97.62 229 ASN B N 1
ATOM 3835 C CA . ASN B 1 229 ? 4.094 18.562 -7.051 1 97.62 229 ASN B CA 1
ATOM 3836 C C . ASN B 1 229 ? 3.789 18.25 -8.516 1 97.62 229 ASN B C 1
ATOM 3838 O O . ASN B 1 229 ? 3.818 17.094 -8.922 1 97.62 229 ASN B O 1
ATOM 3842 N N . GLU B 1 230 ? 3.463 19.266 -9.281 1 97.75 230 GLU B N 1
ATOM 3843 C CA . GLU B 1 230 ? 3.207 19.078 -10.703 1 97.75 230 GLU B CA 1
ATOM 3844 C C . GLU B 1 230 ? 4.453 18.594 -11.43 1 97.75 230 GLU B C 1
ATOM 3846 O O . GLU B 1 230 ? 4.367 17.719 -12.297 1 97.75 230 GLU B O 1
ATOM 3851 N N . PHE B 1 231 ? 5.59 19.156 -11.039 1 98 231 PHE B N 1
ATOM 3852 C CA . PHE B 1 231 ? 6.852 18.719 -11.625 1 98 231 PHE B CA 1
ATOM 3853 C C . PHE B 1 231 ? 7.109 17.25 -11.328 1 98 231 PHE B C 1
ATOM 3855 O O . PHE B 1 231 ? 7.457 16.484 -12.227 1 98 231 PHE B O 1
ATOM 3862 N N . MET B 1 232 ? 6.957 16.859 -10.141 1 97.69 232 MET B N 1
ATOM 3863 C CA . MET B 1 232 ? 7.172 15.484 -9.719 1 97.69 232 MET B CA 1
ATOM 3864 C C . MET B 1 232 ? 6.172 14.547 -10.391 1 97.69 232 MET B C 1
ATOM 3866 O O . MET B 1 232 ? 6.492 13.398 -10.695 1 97.69 232 MET B O 1
ATOM 3870 N N . SER B 1 233 ? 4.961 15.031 -10.578 1 98.19 233 SER B N 1
ATOM 3871 C CA . SER B 1 233 ? 3.938 14.25 -11.266 1 98.19 233 SER B CA 1
ATOM 3872 C C . SER B 1 233 ? 4.34 13.969 -12.711 1 98.19 233 SER B C 1
ATOM 3874 O O . SER B 1 233 ? 4.219 12.836 -13.18 1 98.19 233 SER B O 1
ATOM 3876 N N . ASP B 1 234 ? 4.766 14.969 -13.383 1 98 234 ASP B N 1
ATOM 3877 C CA . ASP B 1 234 ? 5.215 14.805 -14.766 1 98 234 ASP B CA 1
ATOM 3878 C C . ASP B 1 234 ? 6.391 13.836 -14.844 1 98 234 ASP B C 1
ATOM 3880 O O . ASP B 1 234 ? 6.453 13.008 -15.758 1 98 234 ASP B O 1
ATOM 3884 N N . ASN B 1 235 ? 7.285 13.984 -13.906 1 98.06 235 ASN B N 1
ATOM 3885 C CA . ASN B 1 235 ? 8.438 13.086 -13.852 1 98.06 235 ASN B CA 1
ATOM 3886 C C . ASN B 1 235 ? 8.008 11.641 -13.602 1 98.06 235 ASN B C 1
ATOM 3888 O O . ASN B 1 235 ? 8.547 10.719 -14.211 1 98.06 235 ASN B O 1
ATOM 3892 N N . LEU B 1 236 ? 7.082 11.461 -12.703 1 98.25 236 LEU B N 1
ATOM 3893 C CA . LEU B 1 236 ? 6.555 10.133 -12.398 1 98.25 236 LEU B CA 1
ATOM 3894 C C . LEU B 1 236 ? 5.969 9.484 -13.648 1 98.25 236 LEU B C 1
ATOM 3896 O O . LEU B 1 236 ? 6.242 8.312 -13.93 1 98.25 236 LEU B O 1
ATOM 3900 N N . LEU B 1 237 ? 5.207 10.211 -14.391 1 98.06 237 LEU B N 1
ATOM 3901 C CA . LEU B 1 237 ? 4.598 9.711 -15.617 1 98.06 237 LEU B CA 1
ATOM 3902 C C . LEU B 1 237 ? 5.664 9.297 -16.625 1 98.06 237 LEU B C 1
ATOM 3904 O O . LEU B 1 237 ? 5.562 8.242 -17.25 1 98.06 237 LEU B O 1
ATOM 3908 N N . LYS B 1 238 ? 6.672 10.133 -16.734 1 98.31 238 LYS B N 1
ATOM 3909 C CA . LYS B 1 238 ? 7.766 9.859 -17.672 1 98.31 238 LYS B CA 1
ATOM 3910 C C . LYS B 1 238 ? 8.508 8.578 -17.281 1 98.31 238 LYS B C 1
ATOM 3912 O O . LYS B 1 238 ? 8.758 7.73 -18.141 1 98.31 238 LYS B O 1
ATOM 3917 N N . VAL B 1 239 ? 8.797 8.43 -16.078 1 98.81 239 VAL B N 1
ATOM 3918 C CA . VAL B 1 239 ? 9.602 7.297 -15.617 1 98.81 239 VAL B CA 1
ATOM 3919 C C . VAL B 1 239 ? 8.773 6.016 -15.68 1 98.81 239 VAL B C 1
ATOM 3921 O O . VAL B 1 239 ? 9.297 4.941 -15.984 1 98.81 239 VAL B O 1
ATOM 3924 N N . LEU B 1 240 ? 7.457 6.09 -15.367 1 98.69 240 LEU B N 1
ATOM 3925 C CA . LEU B 1 240 ? 6.578 4.938 -15.508 1 98.69 240 LEU B CA 1
ATOM 3926 C C . LEU B 1 240 ? 6.566 4.434 -16.953 1 98.69 240 LEU B C 1
ATOM 3928 O O . LEU B 1 240 ? 6.562 3.225 -17.188 1 98.69 240 LEU B O 1
ATOM 3932 N N . ARG B 1 241 ? 6.527 5.367 -17.859 1 98.38 241 ARG B N 1
ATOM 3933 C CA . ARG B 1 241 ? 6.57 4.996 -19.266 1 98.38 241 ARG B CA 1
ATOM 3934 C C . ARG B 1 241 ? 7.895 4.324 -19.609 1 98.38 241 ARG B C 1
ATOM 3936 O O . ARG B 1 241 ? 7.918 3.303 -20.297 1 98.38 241 ARG B O 1
ATOM 3943 N N . GLN B 1 242 ? 8.969 4.867 -19.125 1 98.38 242 GLN B N 1
ATOM 3944 C CA . GLN B 1 242 ? 10.297 4.34 -19.406 1 98.38 242 GLN B CA 1
ATOM 3945 C C . GLN B 1 242 ? 10.461 2.932 -18.828 1 98.38 242 GLN B C 1
ATOM 3947 O O . GLN B 1 242 ? 11.141 2.092 -19.438 1 98.38 242 GLN B O 1
ATOM 3952 N N . GLN B 1 243 ? 9.781 2.695 -17.734 1 98.62 243 GLN B N 1
ATOM 3953 C CA . GLN B 1 243 ? 9.891 1.397 -17.078 1 98.62 243 GLN B CA 1
ATOM 3954 C C . GLN B 1 243 ? 8.875 0.407 -17.641 1 98.62 243 GLN B C 1
ATOM 3956 O O . GLN B 1 243 ? 8.781 -0.729 -17.172 1 98.62 243 GLN B O 1
ATOM 3961 N N . GLY B 1 244 ? 8.086 0.815 -18.547 1 98.31 244 GLY B N 1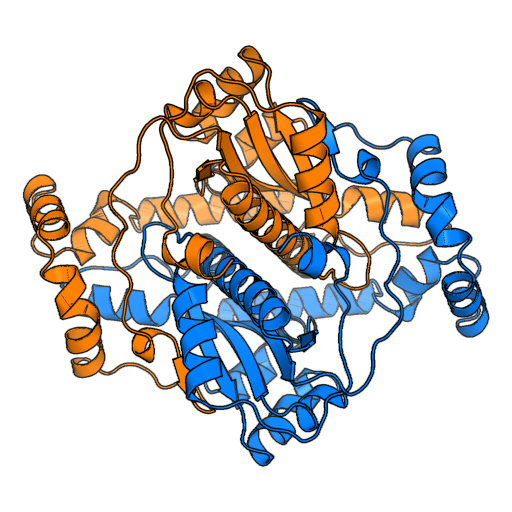
ATOM 3962 C CA . GLY B 1 244 ? 7.246 -0.112 -19.281 1 98.31 244 GLY B CA 1
ATOM 3963 C C . GLY B 1 244 ? 5.871 -0.289 -18.672 1 98.31 244 GLY B C 1
ATOM 3964 O O . GLY B 1 244 ? 5.156 -1.237 -19 1 98.31 244 GLY B O 1
ATOM 3965 N N . PHE B 1 245 ? 5.402 0.689 -17.844 1 98.44 245 PHE B N 1
ATOM 3966 C CA . PHE B 1 245 ? 4.125 0.506 -17.156 1 98.44 245 PHE B CA 1
ATOM 3967 C C . PHE B 1 245 ? 3.053 1.397 -17.766 1 98.44 245 PHE B C 1
ATOM 3969 O O . PHE B 1 245 ? 1.938 1.482 -17.25 1 98.44 245 PHE B O 1
ATOM 3976 N N . LEU B 1 246 ? 3.334 2.07 -18.828 1 96 246 LEU B N 1
ATOM 3977 C CA . LEU B 1 246 ? 2.369 2.891 -19.562 1 96 246 LEU B CA 1
ATOM 3978 C C . LEU B 1 246 ? 2.502 2.686 -21.062 1 96 246 LEU B C 1
ATOM 3980 O O . LEU B 1 246 ? 2.598 3.654 -21.812 1 96 246 LEU B O 1
ATOM 3984 N N . LYS B 1 247 ? 2.473 1.407 -21.438 1 89.38 247 LYS B N 1
ATOM 3985 C CA . LYS B 1 247 ? 2.545 1.107 -22.859 1 89.38 247 LYS B CA 1
ATOM 3986 C C . LYS B 1 247 ? 1.156 1.102 -23.5 1 89.38 247 LYS B C 1
ATOM 3988 O O . LYS B 1 247 ? 0.161 0.838 -22.812 1 89.38 247 LYS B O 1
#

Sequence (494 aa):
MFETVKNRRTIRKYLLKDIAPDLLNDLLETSFRASTMGGMQLYSVIVTRDTEMKEKLSPAHFNQPMVKNAPVVLTFCADFRRFCKWCEQRKAVPGYDNLMSFMNAAMDTLLVAQTFCTLAEEAGLGICYLGTTTYNPQMIIDTLQLPELVFPLTTITVGYPDSIPAQVDRLPLEAAVHQETYHDYTSEDIDKLYTYKESLPENKQFIEENQKETLAQVFTDIRYTKKDNEFMSDNLLKVLRQQGFLKMFETVKNRRTIRKYLLKDIAPDLLNDLLETSFRASTMGGMQLYSVIVTRDTEMKEKLSPAHFNQPMVKNAPVVLTFCADFRRFCKWCEQRKAVPGYDNLMSFMNAAMDTLLVAQTFCTLAEEAGLGICYLGTTTYNPQMIIDTLQLPELVFPLTTITVGYPDSIPAQVDRLPLEAAVHQETYHDYTSEDIDKLYTYKESLPENKQFIEENQKETLAQVFTDIRYTKKDNEFMSDNLLKVLRQQGFLK

pLDDT: mean 98.02, std 1.53, range [82.31, 99.0]

Radius of gyration: 21.7 Å; Cα contacts (8 Å, |Δi|>4): 968; chains: 2; bounding box: 58×64×45 Å

Organism: NCBI:txid997873

Nearest PDB structures (foldseek):
  3eof-assembly1_B  TM=9.964E-01  e=3.512E-41  Bacteroides fragilis NCTC 9343
  5hei-assembly3_E  TM=8.795E-01  e=1.437E-20  Priestia megaterium
  2bkj-assembly1_B  TM=8.725E-01  e=1.684E-18  Vibrio harveyi
  8ajx-assembly1_A  TM=8.846E-01  e=1.116E-18  Escherichia coli
  7z0w-assembly3_F  TM=8.897E-01  e=1.116E-18  Escherichia coli K-12